Protein AF-0000000083561625 (afdb_homodimer)

Nearest PDB structures (foldseek):
  7zhf-assembly1_A  TM=9.050E-01  e=1.746E-12  Sulfolobus acidocaldarius
  5hci-assembly5_E  TM=9.002E-01  e=1.409E-11  Saccharomyces cerevisiae
  5hci-assembly4_F-5  TM=8.836E-01  e=1.073E-09  Saccharomyces cerevisiae
  5hci-assembly3_C-4  TM=8.722E-01  e=1.192E-09  Saccharomyces cerevisiae
  5hcn-assembly1_A  TM=7.596E-01  e=7.030E-09  Saccharomyces cerevisiae

Secondary structure (DSSP, 8-state):
--STTS-HHHHHHHHHHHHHHTT--EEEEE--TT----SS-EEEEGGGT--HHHHHHHH---HHHHHHHHHHHHHHTHHHHHHHHTTS-TT-EEEEE--S-THHHHT-SHHHHHHHHHHHTT----EEEEEEGGGGGSHHHHHHHHHHHHHHHHHH-S-EEEEEE-GGGS-HHHHHHHH-GGG-HHHHHHHHHS-GGGHHHHHHHHHHHHH-GGGPEEE--TT-HHHHHHHHHHHHHHTTTTTTS------/--STTS-HHHHHHHHHHHHHHTT--EEEEE--TT----SS-EEEEGGGT--HHHHHHHH---HHHHHHHHHHHHHHTHHHHHHHHTTS-TT-EEEEE--S-THHHHT-SHHHHHHHHHHHTT----EEEEEEGGGGGSHHHHHHHHHHHHHHHHHH-S-EEEEEE-GGGS-HHHHHHHH-GGG-HHHHHHHHHS-GGGHHHHHHHHHHHHH-GGGPEEE--TT-HHHHHHHHHHHHHHTTTTTTS------

Radius of gyration: 23.38 Å; Cα contacts (8 Å, |Δi|>4): 788; chains: 2; bounding box: 50×97×52 Å

Structure (mmCIF, N/CA/C/O backbone):
data_AF-0000000083561625-model_v1
#
loop_
_entity.id
_entity.type
_entity.pdbx_description
1 polymer 'GPN-loop GTPase 3'
#
loop_
_atom_site.group_PDB
_atom_site.id
_atom_site.type_symbol
_atom_site.label_atom_id
_atom_site.label_alt_id
_atom_site.label_comp_id
_atom_site.label_asym_id
_atom_site.label_entity_id
_atom_site.label_seq_id
_atom_site.pdbx_PDB_ins_code
_atom_site.Cartn_x
_atom_site.Cartn_y
_atom_site.Cartn_z
_atom_site.occupancy
_atom_site.B_iso_or_equiv
_atom_site.auth_seq_id
_atom_site.auth_comp_id
_atom_site.auth_asym_id
_atom_site.auth_atom_id
_atom_site.pdbx_PDB_model_num
ATOM 1 N N . MET A 1 1 ? 2.924 -10.414 -7.059 1 93.56 1 MET A N 1
ATOM 2 C CA . MET A 1 1 ? 2.488 -9.148 -6.484 1 93.56 1 MET A CA 1
ATOM 3 C C . MET A 1 1 ? 3.656 -8.414 -5.836 1 93.56 1 MET A C 1
ATOM 5 O O . MET A 1 1 ? 4.727 -8.992 -5.641 1 93.56 1 MET A O 1
ATOM 9 N N . GLY A 1 2 ? 3.469 -7.133 -5.523 1 89.44 2 GLY A N 1
ATOM 10 C CA . GLY A 1 2 ? 4.473 -6.27 -4.922 1 89.44 2 GLY A CA 1
ATOM 11 C C . GLY A 1 2 ? 4.457 -4.859 -5.484 1 89.44 2 GLY A C 1
ATOM 12 O O . GLY A 1 2 ? 3.809 -4.598 -6.5 1 89.44 2 GLY A O 1
ATOM 13 N N . PRO A 1 3 ? 5.195 -4.047 -4.801 1 85.88 3 PRO A N 1
ATOM 14 C CA . PRO A 1 3 ? 5.191 -2.646 -5.234 1 85.88 3 PRO A CA 1
ATOM 15 C C . PRO A 1 3 ? 5.727 -2.467 -6.652 1 85.88 3 PRO A C 1
ATOM 17 O O . PRO A 1 3 ? 6.355 -3.377 -7.199 1 85.88 3 PRO A O 1
ATOM 20 N N . ALA A 1 4 ? 5.387 -1.241 -7.18 1 79.81 4 ALA A N 1
ATOM 21 C CA . ALA A 1 4 ? 5.906 -0.907 -8.508 1 79.81 4 ALA A CA 1
ATOM 22 C C . ALA A 1 4 ? 7.43 -0.891 -8.508 1 79.81 4 ALA A C 1
ATOM 24 O O . ALA A 1 4 ? 8.055 -0.409 -7.562 1 79.81 4 ALA A O 1
ATOM 25 N N . GLY A 1 5 ? 8.016 -1.471 -9.508 1 81.69 5 GLY A N 1
ATOM 26 C CA . GLY A 1 5 ? 9.461 -1.386 -9.68 1 81.69 5 GLY A CA 1
ATOM 27 C C . GLY A 1 5 ? 10.203 -2.543 -9.039 1 81.69 5 GLY A C 1
ATOM 28 O O . GLY A 1 5 ? 11.43 -2.625 -9.133 1 81.69 5 GLY A O 1
ATOM 29 N N . THR A 1 6 ? 9.516 -3.473 -8.445 1 90.06 6 THR A N 1
ATOM 30 C CA . THR A 1 6 ? 10.195 -4.551 -7.734 1 90.06 6 THR A CA 1
ATOM 31 C C . THR A 1 6 ? 10.594 -5.668 -8.695 1 90.06 6 THR A C 1
ATOM 33 O O . THR A 1 6 ? 11.305 -6.594 -8.32 1 90.06 6 THR A O 1
ATOM 36 N N . GLY A 1 7 ? 10.062 -5.633 -9.945 1 91.31 7 GLY A N 1
ATOM 37 C CA . GLY A 1 7 ? 10.469 -6.613 -10.938 1 91.31 7 GLY A CA 1
ATOM 38 C C . GLY A 1 7 ? 9.422 -7.684 -11.188 1 91.31 7 GLY A C 1
ATOM 39 O O . GLY A 1 7 ? 9.75 -8.836 -11.477 1 91.31 7 GLY A O 1
ATOM 40 N N . LYS A 1 8 ? 8.203 -7.34 -11.055 1 94.06 8 LYS A N 1
ATOM 41 C CA . LYS A 1 8 ? 7.117 -8.289 -11.258 1 94.06 8 LYS A CA 1
ATOM 42 C C . LYS A 1 8 ? 7.148 -8.867 -12.672 1 94.06 8 LYS A C 1
ATOM 44 O O . LYS A 1 8 ? 7.082 -10.086 -12.859 1 94.06 8 LYS A O 1
ATOM 49 N N . SER A 1 9 ? 7.25 -7.961 -13.695 1 92.56 9 SER A N 1
ATOM 50 C CA . SER A 1 9 ? 7.293 -8.406 -15.086 1 92.56 9 SER A CA 1
ATOM 51 C C . SER A 1 9 ? 8.547 -9.234 -15.359 1 92.56 9 SER A C 1
ATOM 53 O O . SER A 1 9 ? 8.492 -10.234 -16.078 1 92.56 9 SER A O 1
ATOM 55 N N . THR A 1 10 ? 9.641 -8.805 -14.812 1 94.69 10 THR A N 1
ATOM 56 C CA . THR A 1 10 ? 10.898 -9.531 -14.953 1 94.69 10 THR A CA 1
ATOM 57 C C . THR A 1 10 ? 10.797 -10.914 -14.32 1 94.69 10 THR A C 1
ATOM 59 O O . THR A 1 10 ? 11.312 -11.898 -14.867 1 94.69 10 THR A O 1
ATOM 62 N N . TYR A 1 11 ? 10.172 -10.984 -13.18 1 97.38 11 TYR A N 1
ATOM 63 C CA . TYR A 1 11 ? 9.93 -12.266 -12.523 1 97.38 11 TYR A CA 1
ATOM 64 C C . TYR A 1 11 ? 9.141 -13.203 -13.43 1 97.38 11 TYR A C 1
ATOM 66 O O . TYR A 1 11 ? 9.523 -14.359 -13.625 1 97.38 11 TYR A O 1
ATOM 74 N N . CYS A 1 12 ? 8.016 -12.719 -13.992 1 97.44 12 CYS A N 1
ATOM 75 C CA . CYS A 1 12 ? 7.164 -13.531 -14.852 1 97.44 12 CYS A CA 1
ATOM 76 C C . CYS A 1 12 ? 7.941 -14.047 -16.062 1 97.44 12 CYS A C 1
ATOM 78 O O . CYS A 1 12 ? 7.852 -15.227 -16.406 1 97.44 12 CYS A O 1
ATOM 80 N N . LYS A 1 13 ? 8.734 -13.164 -16.672 1 97.25 13 LYS A N 1
ATOM 81 C CA . LYS A 1 13 ? 9.531 -13.531 -17.828 1 97.25 13 LYS A CA 1
ATOM 82 C C . LYS A 1 13 ? 10.531 -14.633 -17.484 1 97.25 13 LYS A C 1
ATOM 84 O O . LYS A 1 13 ? 10.555 -15.68 -18.141 1 97.25 13 LYS A O 1
ATOM 89 N N . ASN A 1 14 ? 11.328 -14.422 -16.469 1 97.44 14 ASN A N 1
ATOM 90 C CA . ASN A 1 14 ? 12.414 -15.336 -16.125 1 97.44 14 ASN A CA 1
ATOM 91 C C . ASN A 1 14 ? 11.883 -16.672 -15.617 1 97.44 14 ASN A C 1
ATOM 93 O O . ASN A 1 14 ? 12.43 -17.734 -15.938 1 97.44 14 ASN A O 1
ATOM 97 N N . MET A 1 15 ? 10.805 -16.609 -14.82 1 97.81 15 MET A N 1
ATOM 98 C CA . MET A 1 15 ? 10.203 -17.844 -14.32 1 97.81 15 MET A CA 1
ATOM 99 C C . MET A 1 15 ? 9.609 -18.656 -15.469 1 97.81 15 MET A C 1
ATOM 101 O O . MET A 1 15 ? 9.781 -19.875 -15.523 1 97.81 15 MET A O 1
ATOM 105 N N . HIS A 1 16 ? 8.945 -17.984 -16.391 1 97.56 16 HIS A N 1
ATOM 106 C CA . HIS A 1 16 ? 8.383 -18.641 -17.562 1 97.56 16 HIS A CA 1
ATOM 107 C C . HIS A 1 16 ? 9.477 -19.297 -18.406 1 97.56 16 HIS A C 1
ATOM 109 O O . HIS A 1 16 ? 9.344 -20.469 -18.797 1 97.56 16 HIS A O 1
ATOM 115 N N . GLU A 1 17 ? 10.539 -18.547 -18.688 1 97.38 17 GLU A N 1
ATOM 116 C CA . GLU A 1 17 ? 11.641 -19.047 -19.484 1 97.38 17 GLU A CA 1
ATOM 117 C C . GLU A 1 17 ? 12.344 -20.219 -18.781 1 97.38 17 GLU A C 1
ATOM 119 O O . GLU A 1 17 ? 12.711 -21.203 -19.422 1 97.38 17 GLU A O 1
ATOM 124 N N . PHE A 1 18 ? 12.562 -20.078 -17.516 1 97.44 18 PHE A N 1
ATOM 125 C CA . PHE A 1 18 ? 13.211 -21.141 -16.75 1 97.44 18 PHE A CA 1
ATOM 126 C C . PHE A 1 18 ? 12.383 -22.422 -16.797 1 97.44 18 PHE A C 1
ATOM 128 O O . PHE A 1 18 ? 12.922 -23.5 -17.031 1 97.44 18 PHE A O 1
ATOM 135 N N . CYS A 1 19 ? 11.102 -22.312 -16.562 1 96.25 19 CYS A N 1
ATOM 136 C CA . CYS A 1 19 ? 10.211 -23.453 -16.594 1 96.25 19 CYS A CA 1
ATOM 137 C C . CYS A 1 19 ? 10.211 -24.109 -17.984 1 96.25 19 CYS A C 1
ATOM 139 O O . CYS A 1 19 ? 10.305 -25.328 -18.109 1 96.25 19 CYS A O 1
ATOM 141 N N . ALA A 1 20 ? 10.141 -23.281 -19 1 95.25 20 ALA A N 1
ATOM 142 C CA . ALA A 1 20 ? 10.164 -23.797 -20.359 1 95.25 20 ALA A CA 1
ATOM 143 C C . ALA A 1 20 ? 11.445 -24.578 -20.641 1 95.25 20 ALA A C 1
ATOM 145 O O . ALA A 1 20 ? 11.406 -25.656 -21.234 1 95.25 20 ALA A O 1
ATOM 146 N N . ALA A 1 21 ? 12.531 -24.031 -20.219 1 95.75 21 ALA A N 1
ATOM 147 C CA . ALA A 1 21 ? 13.836 -24.656 -20.406 1 95.75 21 ALA A CA 1
ATOM 148 C C . ALA A 1 21 ? 13.93 -25.984 -19.641 1 95.75 21 ALA A C 1
ATOM 150 O O . ALA A 1 21 ? 14.664 -26.891 -20.047 1 95.75 21 ALA A O 1
ATOM 151 N N . SER A 1 22 ? 13.203 -26.109 -18.609 1 93.38 22 SER A N 1
ATOM 152 C CA . SER A 1 22 ? 13.219 -27.312 -17.781 1 93.38 22 SER A CA 1
ATOM 153 C C . SER A 1 22 ? 12.133 -28.297 -18.203 1 93.38 22 SER A C 1
ATOM 155 O O . SER A 1 22 ? 11.898 -29.297 -17.516 1 93.38 22 SER A O 1
ATOM 157 N N . GLY A 1 23 ? 11.305 -27.922 -19.203 1 92.44 23 GLY A N 1
ATOM 158 C CA . GLY A 1 23 ? 10.289 -28.812 -19.75 1 92.44 23 GLY A CA 1
ATOM 159 C C . GLY A 1 23 ? 8.938 -28.656 -19.094 1 92.44 23 GLY A C 1
ATOM 160 O O . GLY A 1 23 ? 8.047 -29.484 -19.266 1 92.44 23 GLY A O 1
ATOM 161 N N . ARG A 1 24 ? 8.859 -27.641 -18.281 1 92.06 24 ARG A N 1
ATOM 162 C CA . ARG A 1 24 ? 7.59 -27.359 -17.625 1 92.06 24 ARG A CA 1
ATOM 163 C C . ARG A 1 24 ? 6.812 -26.281 -18.359 1 92.06 24 ARG A C 1
ATOM 165 O O . ARG A 1 24 ? 7.305 -25.172 -18.547 1 92.06 24 ARG A O 1
ATOM 172 N N . LEU A 1 25 ? 5.664 -26.641 -18.781 1 91.81 25 LEU A N 1
ATOM 173 C CA . LEU A 1 25 ? 4.816 -25.672 -19.469 1 91.81 25 LEU A CA 1
ATOM 174 C C . LEU A 1 25 ? 4.141 -24.75 -18.469 1 91.81 25 LEU A C 1
ATOM 176 O O . LEU A 1 25 ? 3.533 -25.203 -17.5 1 91.81 25 LEU A O 1
ATOM 180 N N . THR A 1 26 ? 4.289 -23.469 -18.672 1 95.56 26 THR A N 1
ATOM 181 C CA . THR A 1 26 ? 3.684 -22.453 -17.828 1 95.56 26 THR A CA 1
ATOM 182 C C . THR A 1 26 ? 2.969 -21.391 -18.656 1 95.56 26 THR A C 1
ATOM 184 O O . THR A 1 26 ? 3.389 -21.094 -19.781 1 95.56 26 THR A O 1
ATOM 187 N N . TYR A 1 27 ? 1.89 -20.875 -18.156 1 97.12 27 TYR A N 1
ATOM 188 C CA . TYR A 1 27 ? 1.099 -19.844 -18.828 1 97.12 27 TYR A CA 1
ATOM 189 C C . TYR A 1 27 ? 1.043 -18.578 -18 1 97.12 27 TYR A C 1
ATOM 191 O O . TYR A 1 27 ? 0.656 -18.594 -16.828 1 97.12 27 TYR A O 1
ATOM 199 N N . VAL A 1 28 ? 1.431 -17.469 -18.578 1 97.56 28 VAL A N 1
ATOM 200 C CA . VAL A 1 28 ? 1.412 -16.203 -17.891 1 97.56 28 VAL A CA 1
ATOM 201 C C . VAL A 1 28 ? 0.122 -15.445 -18.219 1 97.56 28 VAL A C 1
ATOM 203 O O . VAL A 1 28 ? -0.243 -15.312 -19.391 1 97.56 28 VAL A O 1
ATOM 206 N N . VAL A 1 29 ? -0.562 -15.055 -17.219 1 97.38 29 VAL A N 1
ATOM 207 C CA . VAL A 1 29 ? -1.801 -14.289 -17.328 1 97.38 29 VAL A CA 1
ATOM 208 C C . VAL A 1 29 ? -1.573 -12.859 -16.844 1 97.38 29 VAL A C 1
ATOM 210 O O . VAL A 1 29 ? -1.073 -12.641 -15.742 1 97.38 29 VAL A O 1
ATOM 213 N N . ASN A 1 30 ? -1.918 -11.875 -17.656 1 97.19 30 ASN A N 1
ATOM 214 C CA . ASN A 1 30 ? -1.83 -10.484 -17.234 1 97.19 30 ASN A CA 1
ATOM 215 C C . ASN A 1 30 ? -3.121 -10.016 -16.562 1 97.19 30 ASN A C 1
ATOM 217 O O . ASN A 1 30 ? -4.172 -9.969 -17.203 1 97.19 30 ASN A O 1
ATOM 221 N N . LEU A 1 31 ? -3.025 -9.641 -15.305 1 96.56 31 LEU A N 1
ATOM 222 C CA . LEU A 1 31 ? -4.184 -9.125 -14.586 1 96.56 31 LEU A CA 1
ATOM 223 C C . LEU A 1 31 ? -4.031 -7.633 -14.312 1 96.56 31 LEU A C 1
ATOM 225 O O . LEU A 1 31 ? -4.82 -7.047 -13.57 1 96.56 31 LEU A O 1
ATOM 229 N N . ASP A 1 32 ? -3.01 -7.023 -14.836 1 93.56 32 ASP A N 1
ATOM 230 C CA . ASP A 1 32 ? -2.814 -5.582 -14.719 1 93.56 32 ASP A CA 1
ATOM 231 C C . ASP A 1 32 ? -3.447 -4.844 -15.898 1 93.56 32 ASP A C 1
ATOM 233 O O . ASP A 1 32 ? -2.881 -4.816 -17 1 93.56 32 ASP A O 1
ATOM 237 N N . PRO A 1 33 ? -4.547 -4.195 -15.664 1 94.31 33 PRO A N 1
ATOM 238 C CA . PRO A 1 33 ? -5.227 -3.529 -16.781 1 94.31 33 PRO A CA 1
ATOM 239 C C . PRO A 1 33 ? -4.453 -2.324 -17.312 1 94.31 33 PRO A C 1
ATOM 241 O O . PRO A 1 33 ? -4.824 -1.755 -18.344 1 94.31 33 PRO A O 1
ATOM 244 N N . ALA A 1 34 ? -3.361 -1.931 -16.594 1 87.44 34 ALA A N 1
ATOM 245 C CA . ALA A 1 34 ? -2.551 -0.795 -17.016 1 87.44 34 ALA A CA 1
ATOM 246 C C . ALA A 1 34 ? -1.349 -1.26 -17.844 1 87.44 34 ALA A C 1
ATOM 248 O O . ALA A 1 34 ? -0.669 -0.448 -18.469 1 87.44 34 ALA A O 1
ATOM 249 N N . ALA A 1 35 ? -1.048 -2.533 -17.828 1 85.94 35 ALA A N 1
ATOM 250 C CA . ALA A 1 35 ? 0.131 -3.053 -18.516 1 85.94 35 ALA A CA 1
ATOM 251 C C . ALA A 1 35 ? -0.139 -3.225 -20 1 85.94 35 ALA A C 1
ATOM 253 O O . ALA A 1 35 ? -1.05 -3.957 -20.391 1 85.94 35 ALA A O 1
ATOM 254 N N . GLU A 1 36 ? 0.753 -2.611 -20.844 1 82.75 36 GLU A N 1
ATOM 255 C CA . GLU A 1 36 ? 0.469 -2.637 -22.281 1 82.75 36 GLU A CA 1
ATOM 256 C C . GLU A 1 36 ? 1.521 -3.443 -23.031 1 82.75 36 GLU A C 1
ATOM 258 O O . GLU A 1 36 ? 1.304 -3.832 -24.188 1 82.75 36 GLU A O 1
ATOM 263 N N . SER A 1 37 ? 2.576 -3.619 -22.453 1 85.81 37 SER A N 1
ATOM 264 C CA . SER A 1 37 ? 3.65 -4.348 -23.125 1 85.81 37 SER A CA 1
ATOM 265 C C . SER A 1 37 ? 4.254 -5.41 -22.203 1 85.81 37 SER A C 1
ATOM 267 O O . SER A 1 37 ? 4.32 -5.223 -20.984 1 85.81 37 SER A O 1
ATOM 269 N N . PHE A 1 38 ? 4.609 -6.477 -22.922 1 90.56 38 PHE A N 1
ATOM 270 C CA . PHE A 1 38 ? 5.117 -7.621 -22.172 1 90.56 38 PHE A CA 1
ATOM 271 C C . PHE A 1 38 ? 6.371 -8.188 -22.828 1 90.56 38 PHE A C 1
ATOM 273 O O . PHE A 1 38 ? 6.488 -8.188 -24.047 1 90.56 38 PHE A O 1
ATOM 280 N N . ASP A 1 39 ? 7.281 -8.703 -22.078 1 92.44 39 ASP A N 1
ATOM 281 C CA . ASP A 1 39 ? 8.469 -9.406 -22.547 1 92.44 39 ASP A CA 1
ATOM 282 C C . ASP A 1 39 ? 8.32 -10.914 -22.375 1 92.44 39 ASP A C 1
ATOM 284 O O . ASP A 1 39 ? 9.32 -11.633 -22.266 1 92.44 39 ASP A O 1
ATOM 288 N N . TYR A 1 40 ? 7.117 -11.398 -22.188 1 94.75 40 TYR A N 1
ATOM 289 C CA . TYR A 1 40 ? 6.719 -12.797 -22.078 1 94.75 40 TYR A CA 1
ATOM 290 C C . TYR A 1 40 ? 5.418 -13.062 -22.812 1 94.75 40 TYR A C 1
ATOM 292 O O . TYR A 1 40 ? 4.633 -12.141 -23.062 1 94.75 40 TYR A O 1
ATOM 300 N N . PRO A 1 41 ? 5.277 -14.32 -23.344 1 95.5 41 PRO A N 1
ATOM 301 C CA . PRO A 1 41 ? 3.982 -14.625 -23.953 1 95.5 41 PRO A CA 1
ATOM 302 C C . PRO A 1 41 ? 2.826 -14.562 -22.953 1 95.5 41 PRO A C 1
ATOM 304 O O . PRO A 1 41 ? 2.918 -15.125 -21.859 1 95.5 41 PRO A O 1
ATOM 307 N N . VAL A 1 42 ? 1.781 -13.883 -23.297 1 96.69 42 VAL A N 1
ATOM 308 C CA . VAL A 1 42 ? 0.608 -13.734 -22.438 1 96.69 42 VAL A CA 1
ATOM 309 C C . VAL A 1 42 ? -0.492 -14.688 -22.891 1 96.69 42 VAL A C 1
ATOM 311 O O . VAL A 1 42 ? -0.947 -14.617 -24.047 1 96.69 42 VAL A O 1
ATOM 314 N N . ALA A 1 43 ? -0.859 -15.562 -22.016 1 95.44 43 ALA A N 1
ATOM 315 C CA . ALA A 1 43 ? -1.938 -16.5 -22.328 1 95.44 43 ALA A CA 1
ATOM 316 C C . ALA A 1 43 ? -3.287 -15.781 -22.375 1 95.44 43 ALA A C 1
ATOM 318 O O . ALA A 1 43 ? -4.078 -15.992 -23.281 1 95.44 43 ALA A O 1
ATOM 319 N N . PHE A 1 44 ? -3.521 -14.992 -21.266 1 95.5 44 PHE A N 1
ATOM 320 C CA . PHE A 1 44 ? -4.715 -14.172 -21.125 1 95.5 44 PHE A CA 1
ATOM 321 C C . PHE A 1 44 ? -4.348 -12.75 -20.703 1 95.5 44 PHE A C 1
ATOM 323 O O . PHE A 1 44 ? -3.43 -12.555 -19.906 1 95.5 44 PHE A O 1
ATOM 330 N N . ASP A 1 45 ? -5.117 -11.867 -21.25 1 97.19 45 ASP A N 1
ATOM 331 C CA . ASP A 1 45 ? -4.93 -10.453 -20.938 1 97.19 45 ASP A CA 1
ATOM 332 C C . ASP A 1 45 ? -6.238 -9.82 -20.469 1 97.19 45 ASP A C 1
ATOM 334 O O . ASP A 1 45 ? -7.207 -9.742 -21.234 1 97.19 45 ASP A O 1
ATOM 338 N N . ILE A 1 46 ? -6.203 -9.352 -19.266 1 97.56 46 ILE A N 1
ATOM 339 C CA . ILE A 1 46 ? -7.402 -8.734 -18.719 1 97.56 46 ILE A CA 1
ATOM 340 C C . ILE A 1 46 ? -7.852 -7.582 -19.609 1 97.56 46 ILE A C 1
ATOM 342 O O . ILE A 1 46 ? -9.031 -7.219 -19.625 1 97.56 46 ILE A O 1
ATOM 346 N N . ARG A 1 47 ? -7.02 -6.973 -20.359 1 96.06 47 ARG A N 1
ATOM 347 C CA . ARG A 1 47 ? -7.34 -5.836 -21.219 1 96.06 47 ARG A CA 1
ATOM 348 C C . ARG A 1 47 ? -8.312 -6.234 -22.312 1 96.06 47 ARG A C 1
ATOM 350 O O . ARG A 1 47 ? -8.945 -5.379 -22.938 1 96.06 47 ARG A O 1
ATOM 357 N N . ASP A 1 48 ? -8.375 -7.512 -22.562 1 96.75 48 ASP A N 1
ATOM 358 C CA . ASP A 1 48 ? -9.391 -8 -23.5 1 96.75 48 ASP A CA 1
ATOM 359 C C . ASP A 1 48 ? -10.789 -7.879 -22.891 1 96.75 48 ASP A C 1
ATOM 361 O O . ASP A 1 48 ? -11.789 -7.918 -23.625 1 96.75 48 ASP A O 1
ATOM 365 N N . LEU A 1 49 ? -10.867 -7.855 -21.625 1 96.88 49 LEU A N 1
ATOM 366 C CA . LEU A 1 49 ? -12.117 -7.676 -20.906 1 96.88 49 LEU A CA 1
ATOM 367 C C . LEU A 1 49 ? -12.352 -6.207 -20.562 1 96.88 49 LEU A C 1
ATOM 369 O O . LEU A 1 49 ? -13.438 -5.676 -20.797 1 96.88 49 LEU A O 1
ATOM 373 N N . ILE A 1 50 ? -11.305 -5.613 -20 1 96.31 50 ILE A N 1
ATOM 374 C CA . ILE A 1 50 ? -11.391 -4.23 -19.531 1 96.31 50 ILE A CA 1
ATOM 375 C C . ILE A 1 50 ? -9.984 -3.639 -19.438 1 96.31 50 ILE A C 1
ATOM 377 O O . ILE A 1 50 ? -9.039 -4.32 -19.031 1 96.31 50 ILE A O 1
ATOM 381 N N . SER A 1 51 ? -9.859 -2.424 -19.891 1 94.19 51 SER A N 1
ATOM 382 C CA . SER A 1 51 ? -8.562 -1.753 -19.797 1 94.19 51 SER A CA 1
ATOM 383 C C . SER A 1 51 ? -8.672 -0.452 -19 1 94.19 51 SER A C 1
ATOM 385 O O . SER A 1 51 ? -9.703 0.222 -19.047 1 94.19 51 SER A O 1
ATOM 387 N N . LEU A 1 52 ? -7.613 -0.168 -18.266 1 90.75 52 LEU A N 1
ATOM 388 C CA . LEU A 1 52 ? -7.59 1.048 -17.453 1 90.75 52 LEU A CA 1
ATOM 389 C C . LEU A 1 52 ? -7.758 2.283 -18.328 1 90.75 52 LEU A C 1
ATOM 391 O O . LEU A 1 52 ? -8.484 3.213 -17.969 1 90.75 52 LEU A O 1
ATOM 395 N N . GLU A 1 53 ? -7.105 2.305 -19.453 1 86.31 53 GLU A N 1
ATOM 396 C CA . GLU A 1 53 ? -7.18 3.428 -20.375 1 86.31 53 GLU A CA 1
ATOM 397 C C . GLU A 1 53 ? -8.625 3.721 -20.781 1 86.31 53 GLU A C 1
ATOM 399 O O . GLU A 1 53 ? -9.062 4.871 -20.734 1 86.31 53 GLU A O 1
ATOM 404 N N . ASP A 1 54 ? -9.328 2.717 -21.125 1 91.31 54 ASP A N 1
ATOM 405 C CA . ASP A 1 54 ? -10.719 2.871 -21.547 1 91.31 54 ASP A CA 1
ATOM 406 C C . ASP A 1 54 ? -11.578 3.402 -20.391 1 91.31 54 ASP A C 1
ATOM 408 O O . ASP A 1 54 ? -12.438 4.262 -20.609 1 91.31 54 ASP A O 1
ATOM 412 N N . VAL A 1 55 ? -11.32 2.852 -19.203 1 92.19 55 VAL A N 1
ATOM 413 C CA . VAL A 1 55 ? -12.109 3.238 -18.047 1 92.19 55 VAL A CA 1
ATOM 414 C C . VAL A 1 55 ? -11.875 4.711 -17.719 1 92.19 55 VAL A C 1
ATOM 416 O O . VAL A 1 55 ? -12.82 5.453 -17.438 1 92.19 55 VAL A O 1
ATOM 419 N N . MET A 1 56 ? -10.664 5.09 -17.75 1 85.88 56 MET A N 1
ATOM 420 C CA . MET A 1 56 ? -10.344 6.48 -17.453 1 85.88 56 MET A CA 1
ATOM 421 C C . MET A 1 56 ? -10.93 7.418 -18.5 1 85.88 56 MET A C 1
ATOM 423 O O . MET A 1 56 ? -11.461 8.477 -18.172 1 85.88 56 MET A O 1
ATOM 427 N N . GLU A 1 57 ? -10.891 7.09 -19.75 1 85.56 57 GLU A N 1
ATOM 428 C CA . GLU A 1 57 ? -11.367 7.918 -20.859 1 85.56 57 GLU A CA 1
ATOM 429 C C . GLU A 1 57 ? -12.891 7.988 -20.875 1 85.56 57 GLU A C 1
ATOM 431 O O . GLU A 1 57 ? -13.461 9.062 -21.078 1 85.56 57 GLU A O 1
ATOM 436 N N . GLU A 1 58 ? -13.508 6.883 -20.672 1 91.75 58 GLU A N 1
ATOM 437 C CA . GLU A 1 58 ? -14.953 6.793 -20.859 1 91.75 58 GLU A CA 1
ATOM 438 C C . GLU A 1 58 ? -15.703 7.191 -19.594 1 91.75 58 GLU A C 1
ATOM 440 O O . GLU A 1 58 ? -16.797 7.758 -19.656 1 91.75 58 GLU A O 1
ATOM 445 N N . LEU A 1 59 ? -15.109 6.875 -18.406 1 90.31 59 LEU A N 1
ATOM 446 C CA . LEU A 1 59 ? -15.859 7.074 -17.172 1 90.31 59 LEU A CA 1
ATOM 447 C C . LEU A 1 59 ? -15.273 8.227 -16.375 1 90.31 59 LEU A C 1
ATOM 449 O O . LEU A 1 59 ? -15.883 8.68 -15.391 1 90.31 59 LEU A O 1
ATOM 453 N N . GLY A 1 60 ? -14.117 8.648 -16.719 1 81.88 60 GLY A N 1
ATOM 454 C CA . GLY A 1 60 ? -13.547 9.828 -16.094 1 81.88 60 GLY A CA 1
ATOM 455 C C . GLY A 1 60 ? -12.922 9.531 -14.742 1 81.88 60 GLY A C 1
ATOM 456 O O . GLY A 1 60 ? -12.773 10.438 -13.914 1 81.88 60 GLY A O 1
ATOM 457 N N . TYR A 1 61 ? -12.586 8.328 -14.469 1 82.25 61 TYR A N 1
ATOM 458 C CA . TYR A 1 61 ? -11.914 7.957 -13.227 1 82.25 61 TYR A CA 1
ATOM 459 C C . TYR A 1 61 ? -10.453 8.391 -13.242 1 82.25 61 TYR A C 1
ATOM 461 O O . TYR A 1 61 ? -9.828 8.43 -14.297 1 82.25 61 TYR A O 1
ATOM 469 N N . GLY A 1 62 ? -9.977 8.727 -12.016 1 77.38 62 GLY A N 1
ATOM 470 C CA . GLY A 1 62 ? -8.531 8.773 -11.875 1 77.38 62 GLY A CA 1
ATOM 471 C C . GLY A 1 62 ? -7.875 7.406 -11.93 1 77.38 62 GLY A C 1
ATOM 472 O O . GLY A 1 62 ? -8.562 6.387 -11.984 1 77.38 62 GLY A O 1
ATOM 473 N N . PRO A 1 63 ? -6.59 7.402 -11.914 1 80.56 63 PRO A N 1
ATOM 474 C CA . PRO A 1 63 ? -5.859 6.137 -12.031 1 80.56 63 PRO A CA 1
ATOM 475 C C . PRO A 1 63 ? -6.219 5.141 -10.938 1 80.56 63 PRO A C 1
ATOM 477 O O . PRO A 1 63 ? -6.441 3.959 -11.219 1 80.56 63 PRO A O 1
ATOM 480 N N . ASN A 1 64 ? -6.262 5.531 -9.703 1 81.06 64 ASN A N 1
ATOM 481 C CA . ASN A 1 64 ? -6.566 4.625 -8.602 1 81.06 64 ASN A CA 1
ATOM 482 C C . ASN A 1 64 ? -8.008 4.117 -8.672 1 81.06 64 ASN A C 1
ATOM 484 O O . ASN A 1 64 ? -8.242 2.91 -8.594 1 81.06 64 ASN A O 1
ATOM 488 N N . GLY A 1 65 ? -8.82 5.109 -8.852 1 83.38 65 GLY A N 1
ATOM 489 C CA . GLY A 1 65 ? -10.211 4.719 -9 1 83.38 65 GLY A CA 1
ATOM 490 C C . GLY A 1 65 ? -10.461 3.844 -10.211 1 83.38 65 GLY A C 1
ATOM 491 O O . GLY A 1 65 ? -11.258 2.91 -10.156 1 83.38 65 GLY A O 1
ATOM 492 N N . GLY A 1 66 ? -9.781 4.172 -11.297 1 87.56 66 GLY A N 1
ATOM 493 C CA . GLY A 1 66 ? -9.906 3.377 -12.508 1 87.56 66 GLY A CA 1
ATOM 494 C C . GLY A 1 66 ? -9.43 1.948 -12.336 1 87.56 66 GLY A C 1
ATOM 495 O O . GLY A 1 66 ? -10.062 1.013 -12.828 1 87.56 66 GLY A O 1
ATOM 496 N N . LEU A 1 67 ? -8.273 1.772 -11.711 1 89.88 67 LEU A N 1
ATOM 497 C CA . LEU A 1 67 ? -7.738 0.437 -11.469 1 89.88 67 LEU A CA 1
ATOM 498 C C . LEU A 1 67 ? -8.688 -0.385 -10.609 1 89.88 67 LEU A C 1
ATOM 500 O O . LEU A 1 67 ? -8.93 -1.56 -10.891 1 89.88 67 LEU A O 1
ATOM 504 N N . VAL A 1 68 ? -9.219 0.229 -9.562 1 89.19 68 VAL A N 1
ATOM 505 C CA . VAL A 1 68 ? -10.164 -0.446 -8.688 1 89.19 68 VAL A CA 1
ATOM 506 C C . VAL A 1 68 ? -11.406 -0.854 -9.477 1 89.19 68 VAL A C 1
ATOM 508 O O . VAL A 1 68 ? -11.914 -1.967 -9.32 1 89.19 68 VAL A O 1
ATOM 511 N N . TYR A 1 69 ? -11.844 0.032 -10.328 1 92.94 69 TYR A N 1
ATOM 512 C CA . TYR A 1 69 ? -12.992 -0.258 -11.18 1 92.94 69 TYR A CA 1
ATOM 513 C C . TYR A 1 69 ? -12.727 -1.463 -12.07 1 92.94 69 TYR A C 1
ATOM 515 O O . TYR A 1 69 ? -13.578 -2.35 -12.195 1 92.94 69 TYR A O 1
ATOM 523 N N . CYS A 1 70 ? -11.594 -1.476 -12.703 1 96.19 70 CYS A N 1
ATOM 524 C CA . CYS A 1 70 ? -11.234 -2.588 -13.57 1 96.19 70 CYS A CA 1
ATOM 525 C C . CYS A 1 70 ? -11.258 -3.906 -12.805 1 96.19 70 CYS A C 1
ATOM 527 O O . CYS A 1 70 ? -11.789 -4.902 -13.297 1 96.19 70 CYS A O 1
ATOM 529 N N . MET A 1 71 ? -10.688 -3.938 -11.617 1 95.38 71 MET A N 1
ATOM 530 C CA . MET A 1 71 ? -10.594 -5.164 -10.828 1 95.38 71 MET A CA 1
ATOM 531 C C . MET A 1 71 ? -11.977 -5.602 -10.352 1 95.38 71 MET A C 1
ATOM 533 O O . MET A 1 71 ? -12.281 -6.797 -10.32 1 95.38 71 MET A O 1
ATOM 537 N N . GLU A 1 72 ? -12.758 -4.641 -9.953 1 95.56 72 GLU A N 1
ATOM 538 C CA . GLU A 1 72 ? -14.133 -4.965 -9.586 1 95.56 72 GLU A CA 1
ATOM 539 C C . GLU A 1 72 ? -14.906 -5.52 -10.773 1 95.56 72 GLU A C 1
ATOM 541 O O . GLU A 1 72 ? -15.719 -6.434 -10.617 1 95.56 72 GLU A O 1
ATOM 546 N N . TYR A 1 73 ? -14.664 -4.887 -11.898 1 97.25 73 TYR A N 1
ATOM 547 C CA . TYR A 1 73 ? -15.305 -5.363 -13.117 1 97.25 73 TYR A CA 1
ATOM 548 C C . TYR A 1 73 ? -14.914 -6.809 -13.406 1 97.25 73 TYR A C 1
ATOM 550 O O . TYR A 1 73 ? -15.758 -7.621 -13.797 1 97.25 73 TYR A O 1
ATOM 558 N N . LEU A 1 74 ? -13.68 -7.148 -13.273 1 97.38 74 LEU A N 1
ATOM 559 C CA . LEU A 1 74 ? -13.227 -8.523 -13.43 1 97.38 74 LEU A CA 1
ATOM 560 C C . LEU A 1 74 ? -13.977 -9.453 -12.477 1 97.38 74 LEU A C 1
ATOM 562 O O . LEU A 1 74 ? -14.422 -10.531 -12.875 1 97.38 74 LEU A O 1
ATOM 566 N N . ILE A 1 75 ? -14.141 -9.047 -11.211 1 97.19 75 ILE A N 1
ATOM 567 C CA . ILE A 1 75 ? -14.812 -9.867 -10.203 1 97.19 75 ILE A CA 1
ATOM 568 C C . ILE A 1 75 ? -16.266 -10.094 -10.609 1 97.19 75 ILE A C 1
ATOM 570 O O . ILE A 1 75 ? -16.812 -11.18 -10.398 1 97.19 75 ILE A O 1
ATOM 574 N N . GLN A 1 76 ? -16.828 -9.094 -11.188 1 97.38 76 GLN A N 1
ATOM 575 C CA . GLN A 1 76 ? -18.219 -9.219 -11.633 1 97.38 76 GLN A CA 1
ATOM 576 C C . GLN A 1 76 ? -18.312 -10.094 -12.875 1 97.38 76 GLN A C 1
ATOM 578 O O . GLN A 1 76 ? -19.406 -10.531 -13.25 1 97.38 76 GLN A O 1
ATOM 583 N N . ASN A 1 77 ? -17.234 -10.312 -13.547 1 97.88 77 ASN A N 1
ATOM 584 C CA . ASN A 1 77 ? -17.188 -11.094 -14.781 1 97.88 77 ASN A CA 1
ATOM 585 C C . ASN A 1 77 ? -16.203 -12.25 -14.672 1 97.88 77 ASN A C 1
ATOM 587 O O . ASN A 1 77 ? -15.438 -12.508 -15.609 1 97.88 77 ASN A O 1
ATOM 591 N N . LEU A 1 78 ? -16.188 -12.859 -13.555 1 97.44 78 LEU A N 1
ATOM 592 C CA . LEU A 1 78 ? -15.242 -13.953 -13.312 1 97.44 78 LEU A CA 1
ATOM 593 C C . LEU A 1 78 ? -15.492 -15.109 -14.273 1 97.44 78 LEU A C 1
ATOM 595 O O . LEU A 1 78 ? -14.602 -15.922 -14.523 1 97.44 78 LEU A O 1
ATOM 599 N N . ASP A 1 79 ? -16.688 -15.164 -14.773 1 97.12 79 ASP A N 1
ATOM 600 C CA . ASP A 1 79 ? -17 -16.188 -15.766 1 97.12 79 ASP A CA 1
ATOM 601 C C . ASP A 1 79 ? -16.094 -16.078 -16.984 1 97.12 79 ASP A C 1
ATOM 603 O O . ASP A 1 79 ? -15.727 -17.094 -17.594 1 97.12 79 ASP A O 1
ATOM 607 N N . TRP A 1 80 ? -15.781 -14.875 -17.375 1 97.62 80 TRP A N 1
ATOM 608 C CA . TRP A 1 80 ? -14.844 -14.641 -18.469 1 97.62 80 TRP A CA 1
ATOM 609 C C . TRP A 1 80 ? -13.516 -15.344 -18.219 1 97.62 80 TRP A C 1
ATOM 611 O O . TRP A 1 80 ? -13 -16.031 -19.094 1 97.62 80 TRP A O 1
ATOM 621 N N . LEU A 1 81 ? -13 -15.195 -17.047 1 96.56 81 LEU A N 1
ATOM 622 C CA . LEU A 1 81 ? -11.727 -15.805 -16.656 1 96.56 81 LEU A CA 1
ATOM 623 C C . LEU A 1 81 ? -11.859 -17.312 -16.531 1 96.56 81 LEU A C 1
ATOM 625 O O . LEU A 1 81 ? -10.984 -18.062 -16.969 1 96.56 81 LEU A O 1
ATOM 629 N N . GLN A 1 82 ? -12.898 -17.719 -15.914 1 96.25 82 GLN A N 1
ATOM 630 C CA . GLN A 1 82 ? -13.141 -19.141 -15.719 1 96.25 82 GLN A CA 1
ATOM 631 C C . GLN A 1 82 ? -13.203 -19.875 -17.047 1 96.25 82 GLN A C 1
ATOM 633 O O . GLN A 1 82 ? -12.625 -20.969 -17.203 1 96.25 82 GLN A O 1
ATOM 638 N N . ASP A 1 83 ? -13.922 -19.297 -18 1 96.06 83 ASP A N 1
ATOM 639 C CA . ASP A 1 83 ? -14.07 -19.906 -19.328 1 96.06 83 ASP A CA 1
ATOM 640 C C . ASP A 1 83 ? -12.711 -20.078 -20 1 96.06 83 ASP A C 1
ATOM 642 O O . ASP A 1 83 ? -12.477 -21.078 -20.672 1 96.06 83 ASP A O 1
ATOM 646 N N . LEU A 1 84 ? -11.859 -19.141 -19.797 1 95 84 LEU A N 1
ATOM 647 C CA . LEU A 1 84 ? -10.523 -19.188 -20.391 1 95 84 LEU A CA 1
ATOM 648 C C . LEU A 1 84 ? -9.68 -20.266 -19.719 1 95 84 LEU A C 1
ATOM 650 O O . LEU A 1 84 ? -8.977 -21.031 -20.391 1 95 84 LEU A O 1
ATOM 654 N N . LEU A 1 85 ? -9.797 -20.391 -18.391 1 94.19 85 LEU A N 1
ATOM 655 C CA . LEU A 1 85 ? -8.984 -21.312 -17.609 1 94.19 85 LEU A CA 1
ATOM 656 C C . LEU A 1 85 ? -9.438 -22.75 -17.844 1 94.19 85 LEU A C 1
ATOM 658 O O . LEU A 1 85 ? -8.633 -23.688 -17.75 1 94.19 85 LEU A O 1
ATOM 662 N N . LEU A 1 86 ? -10.672 -22.969 -18.109 1 89.44 86 LEU A N 1
ATOM 663 C CA . LEU A 1 86 ? -11.25 -24.297 -18.312 1 89.44 86 LEU A CA 1
ATOM 664 C C . LEU A 1 86 ? -10.711 -24.938 -19.578 1 89.44 86 LEU A C 1
ATOM 666 O O . LEU A 1 86 ? -10.82 -26.156 -19.766 1 89.44 86 LEU A O 1
ATOM 670 N N . GLU A 1 87 ? -10.18 -24.109 -20.453 1 91.06 87 GLU A N 1
ATOM 671 C CA . GLU A 1 87 ? -9.633 -24.625 -21.703 1 91.06 87 GLU A CA 1
ATOM 672 C C . GLU A 1 87 ? -8.305 -25.359 -21.469 1 91.06 87 GLU A C 1
ATOM 674 O O . GLU A 1 87 ? -7.824 -26.078 -22.359 1 91.06 87 GLU A O 1
ATOM 679 N N . TYR A 1 88 ? -7.832 -25.266 -20.281 1 90.38 88 TYR A N 1
ATOM 680 C CA . TYR A 1 88 ? -6.527 -25.844 -19.984 1 90.38 88 TYR A CA 1
ATOM 681 C C . TYR A 1 88 ? -6.664 -27.062 -19.078 1 90.38 88 TYR A C 1
ATOM 683 O O . TYR A 1 88 ? -7.746 -27.328 -18.547 1 90.38 88 TYR A O 1
ATOM 691 N N . SER A 1 89 ? -5.566 -27.797 -18.953 1 84.5 89 SER A N 1
ATOM 692 C CA . SER A 1 89 ? -5.582 -29.016 -18.172 1 84.5 89 SER A CA 1
ATOM 693 C C . SER A 1 89 ? -5.406 -28.734 -16.672 1 84.5 89 SER A C 1
ATOM 695 O O . SER A 1 89 ? -4.957 -27.656 -16.297 1 84.5 89 SER A O 1
ATOM 697 N N . ASP A 1 90 ? -5.641 -29.719 -15.859 1 81.88 90 ASP A N 1
ATOM 698 C CA . ASP A 1 90 ? -5.586 -29.609 -14.406 1 81.88 90 ASP A CA 1
ATOM 699 C C . ASP A 1 90 ? -4.141 -29.484 -13.922 1 81.88 90 ASP A C 1
ATOM 701 O O . ASP A 1 90 ? -3.895 -28.984 -12.82 1 81.88 90 ASP A O 1
ATOM 705 N N . ASP A 1 91 ? -3.236 -29.828 -14.75 1 83.44 91 ASP A N 1
ATOM 706 C CA . ASP A 1 91 ? -1.848 -29.828 -14.305 1 83.44 91 ASP A CA 1
ATOM 707 C C . ASP A 1 91 ? -1.108 -28.594 -14.797 1 83.44 91 ASP A C 1
ATOM 709 O O . ASP A 1 91 ? 0.065 -28.391 -14.477 1 83.44 91 ASP A O 1
ATOM 713 N N . ASP A 1 92 ? -1.874 -27.812 -15.5 1 90.12 92 ASP A N 1
ATOM 714 C CA . ASP A 1 92 ? -1.228 -26.625 -16.062 1 90.12 92 ASP A CA 1
ATOM 715 C C . ASP A 1 92 ? -0.887 -25.625 -14.969 1 90.12 92 ASP A C 1
ATOM 717 O O . ASP A 1 92 ? -1.577 -25.547 -13.945 1 90.12 92 ASP A O 1
ATOM 721 N N . TYR A 1 93 ? 0.194 -24.938 -15.188 1 94.81 93 TYR A N 1
ATOM 722 C CA . TYR A 1 93 ? 0.75 -23.984 -14.234 1 94.81 93 TYR A CA 1
ATOM 723 C C . TYR A 1 93 ? 0.6 -22.547 -14.742 1 94.81 93 TYR A C 1
ATOM 725 O O . TYR A 1 93 ? 1.059 -22.219 -15.836 1 94.81 93 TYR A O 1
ATOM 733 N N . PHE A 1 94 ? -0.073 -21.75 -13.945 1 96.88 94 PHE A N 1
ATOM 734 C CA . PHE A 1 94 ? -0.338 -20.375 -14.344 1 96.88 94 PHE A CA 1
ATOM 735 C C . PHE A 1 94 ? 0.432 -19.406 -13.469 1 96.88 94 PHE A C 1
ATOM 737 O O . PHE A 1 94 ? 0.584 -19.625 -12.266 1 96.88 94 PHE A O 1
ATOM 744 N N . ILE A 1 95 ? 0.951 -18.375 -14.039 1 97.62 95 ILE A N 1
ATOM 745 C CA . ILE A 1 95 ? 1.521 -17.234 -13.359 1 97.62 95 ILE A CA 1
ATOM 746 C C . ILE A 1 95 ? 0.652 -16 -13.609 1 97.62 95 ILE A C 1
ATOM 748 O O . ILE A 1 95 ? 0.528 -15.539 -14.75 1 97.62 95 ILE A O 1
ATOM 752 N N . PHE A 1 96 ? 0.039 -15.516 -12.609 1 97.56 96 PHE A N 1
ATOM 753 C CA . PHE A 1 96 ? -0.784 -14.32 -12.727 1 97.56 96 PHE A CA 1
ATOM 754 C C . PHE A 1 96 ? 0.027 -13.07 -12.406 1 97.56 96 PHE A C 1
ATOM 756 O O . PHE A 1 96 ? 0.446 -12.875 -11.258 1 97.56 96 PHE A O 1
ATOM 763 N N . ASP A 1 97 ? 0.311 -12.266 -13.406 1 96.69 97 ASP A N 1
ATOM 764 C CA . ASP A 1 97 ? 0.943 -10.961 -13.219 1 96.69 97 ASP A CA 1
ATOM 765 C C . ASP A 1 97 ? -0.062 -9.938 -12.703 1 96.69 97 ASP A C 1
ATOM 767 O O . ASP A 1 97 ? -1.024 -9.602 -13.391 1 96.69 97 ASP A O 1
ATOM 771 N N . CYS A 1 98 ? 0.136 -9.461 -11.539 1 95.19 98 CYS A N 1
ATOM 772 C CA . CYS A 1 98 ? -0.849 -8.648 -10.828 1 95.19 98 CYS A CA 1
ATOM 773 C C . CYS A 1 98 ? -0.433 -7.184 -10.805 1 95.19 98 CYS A C 1
ATOM 775 O O . CYS A 1 98 ? 0.752 -6.867 -10.922 1 95.19 98 CYS A O 1
ATOM 777 N N . PRO A 1 99 ? -1.415 -6.301 -10.641 1 92.31 99 PRO A N 1
ATOM 778 C CA . PRO A 1 99 ? -1.087 -4.875 -10.562 1 92.31 99 PRO A CA 1
ATOM 779 C C . PRO A 1 99 ? -0.201 -4.539 -9.367 1 92.31 99 PRO A C 1
ATOM 781 O O . PRO A 1 99 ? -0.215 -5.258 -8.359 1 92.31 99 PRO A O 1
ATOM 784 N N . GLY A 1 100 ? 0.501 -3.387 -9.492 1 88.19 100 GLY A N 1
ATOM 785 C CA . GLY A 1 100 ? 1.475 -3.021 -8.477 1 88.19 100 GLY A CA 1
ATOM 786 C C . GLY A 1 100 ? 0.874 -2.227 -7.336 1 88.19 100 GLY A C 1
ATOM 787 O O . GLY A 1 100 ? 1.538 -1.982 -6.324 1 88.19 100 GLY A O 1
ATOM 788 N N . GLN A 1 101 ? -0.381 -1.879 -7.418 1 87.38 101 GLN A N 1
ATOM 789 C CA . GLN A 1 101 ? -1.017 -1.112 -6.352 1 87.38 101 GLN A CA 1
ATOM 790 C C . GLN A 1 101 ? -1.299 -1.989 -5.133 1 87.38 101 GLN A C 1
ATOM 792 O O . GLN A 1 101 ? -2.178 -2.852 -5.176 1 87.38 101 GLN A O 1
ATOM 797 N N . ILE A 1 102 ? -0.64 -1.687 -4.082 1 87.19 102 ILE A N 1
ATOM 798 C CA . ILE A 1 102 ? -0.604 -2.555 -2.908 1 87.19 102 ILE A CA 1
ATOM 799 C C . ILE A 1 102 ? -1.982 -2.588 -2.25 1 87.19 102 ILE A C 1
ATOM 801 O O . ILE A 1 102 ? -2.357 -3.588 -1.634 1 87.19 102 ILE A O 1
ATOM 805 N N . GLU A 1 103 ? -2.824 -1.518 -2.379 1 85.62 103 GLU A N 1
ATOM 806 C CA . GLU A 1 103 ? -4.141 -1.43 -1.752 1 85.62 103 GLU A CA 1
ATOM 807 C C . GLU A 1 103 ? -5.055 -2.555 -2.227 1 85.62 103 GLU A C 1
ATOM 809 O O . GLU A 1 103 ? -5.98 -2.953 -1.516 1 85.62 103 GLU A O 1
ATOM 814 N N . LEU A 1 104 ? -4.77 -3.064 -3.4 1 90.69 104 LEU A N 1
ATOM 815 C CA . LEU A 1 104 ? -5.559 -4.16 -3.945 1 90.69 104 LEU A CA 1
ATOM 816 C C . LEU A 1 104 ? -5.41 -5.414 -3.092 1 90.69 104 LEU A C 1
ATOM 818 O O . LEU A 1 104 ? -6.285 -6.285 -3.098 1 90.69 104 LEU A O 1
ATOM 822 N N . TYR A 1 105 ? -4.344 -5.484 -2.365 1 92.5 105 TYR A N 1
ATOM 823 C CA . TYR A 1 105 ? -4.008 -6.691 -1.624 1 92.5 105 TYR A CA 1
ATOM 824 C C . TYR A 1 105 ? -4.18 -6.477 -0.124 1 92.5 105 TYR A C 1
ATOM 826 O O . TYR A 1 105 ? -4.094 -7.426 0.658 1 92.5 105 TYR A O 1
ATOM 834 N N . SER A 1 106 ? -4.438 -5.266 0.221 1 85.81 106 SER A N 1
ATOM 835 C CA . SER A 1 106 ? -4.492 -4.961 1.647 1 85.81 106 SER A CA 1
ATOM 836 C C . SER A 1 106 ? -5.879 -4.465 2.051 1 85.81 106 SER A C 1
ATOM 838 O O . SER A 1 106 ? -6.43 -4.902 3.064 1 85.81 106 SER A O 1
ATOM 840 N N . HIS A 1 107 ? -6.484 -3.582 1.227 1 82.06 107 HIS A N 1
ATOM 841 C CA . HIS A 1 107 ? -7.66 -2.854 1.692 1 82.06 107 HIS A CA 1
ATOM 842 C C . HIS A 1 107 ? -8.898 -3.246 0.898 1 82.06 107 HIS A C 1
ATOM 844 O O . HIS A 1 107 ? -10.023 -3.072 1.372 1 82.06 107 HIS A O 1
ATOM 850 N N . LEU A 1 108 ? -8.695 -3.639 -0.204 1 86.25 108 LEU A N 1
ATOM 851 C CA . LEU A 1 108 ? -9.812 -3.945 -1.084 1 86.25 108 LEU A CA 1
ATOM 852 C C . LEU A 1 108 ? -10 -5.453 -1.218 1 86.25 108 LEU A C 1
ATOM 854 O O . LEU A 1 108 ? -9.023 -6.203 -1.258 1 86.25 108 LEU A O 1
ATOM 858 N N . PRO A 1 109 ? -11.203 -5.883 -1.271 1 89.25 109 PRO A N 1
ATOM 859 C CA . PRO A 1 109 ? -11.453 -7.324 -1.274 1 89.25 109 PRO A CA 1
ATOM 860 C C . PRO A 1 109 ? -11.312 -7.945 -2.662 1 89.25 109 PRO A C 1
ATOM 862 O O . PRO A 1 109 ? -11.484 -9.156 -2.82 1 89.25 109 PRO A O 1
ATOM 865 N N . VAL A 1 110 ? -10.953 -7.219 -3.617 1 93.06 110 VAL A N 1
ATOM 866 C CA . VAL A 1 110 ? -11.023 -7.66 -5.004 1 93.06 110 VAL A CA 1
ATOM 867 C C . VAL A 1 110 ? -10.086 -8.852 -5.215 1 93.06 110 VAL A C 1
ATOM 869 O O . VAL A 1 110 ? -10.484 -9.859 -5.801 1 93.06 110 VAL A O 1
ATOM 872 N N . MET A 1 111 ? -8.891 -8.812 -4.734 1 95.38 111 MET A N 1
ATOM 873 C CA . MET A 1 111 ? -7.93 -9.891 -4.949 1 95.38 111 MET A CA 1
ATOM 874 C C . MET A 1 111 ? -8.281 -11.109 -4.094 1 95.38 111 MET A C 1
ATOM 876 O O . MET A 1 111 ? -8.055 -12.25 -4.504 1 95.38 111 MET A O 1
ATOM 880 N N . LYS A 1 112 ? -8.812 -10.836 -2.932 1 92.88 112 LYS A N 1
ATOM 881 C CA . LYS A 1 112 ? -9.281 -11.938 -2.098 1 92.88 112 LYS A CA 1
ATOM 882 C C . LYS A 1 112 ? -10.383 -12.727 -2.799 1 92.88 112 LYS A C 1
ATOM 884 O O . LYS A 1 112 ? -10.383 -13.953 -2.779 1 92.88 112 LYS A O 1
ATOM 889 N N . HIS A 1 113 ? -11.312 -12.016 -3.404 1 95.56 113 HIS A N 1
ATOM 890 C CA . HIS A 1 113 ? -12.398 -12.656 -4.152 1 95.56 113 HIS A CA 1
ATOM 891 C C . HIS A 1 113 ? -11.852 -13.461 -5.324 1 95.56 113 HIS A C 1
ATOM 893 O O . HIS A 1 113 ? -12.328 -14.562 -5.598 1 95.56 113 HIS A O 1
ATOM 899 N N . LEU A 1 114 ? -10.906 -12.898 -5.984 1 97.12 114 LEU A N 1
ATOM 900 C CA . LEU A 1 114 ? -10.297 -13.602 -7.102 1 97.12 114 LEU A CA 1
ATOM 901 C C . LEU A 1 114 ? -9.648 -14.906 -6.637 1 97.12 114 LEU A C 1
ATOM 903 O O . LEU A 1 114 ? -9.836 -15.953 -7.258 1 97.12 114 LEU A O 1
ATOM 907 N N . CYS A 1 115 ? -8.891 -14.844 -5.559 1 96.25 115 CYS A N 1
ATOM 908 C CA . CYS A 1 115 ? -8.219 -16.016 -5.023 1 96.25 115 CYS A CA 1
ATOM 909 C C . CYS A 1 115 ? -9.227 -17.078 -4.582 1 96.25 115 CYS A C 1
ATOM 911 O O . CYS A 1 115 ? -9.031 -18.266 -4.812 1 96.25 115 CYS A O 1
ATOM 913 N N . THR A 1 116 ? -10.297 -16.609 -3.945 1 95.38 116 THR A N 1
ATOM 914 C CA . THR A 1 116 ? -11.352 -17.516 -3.52 1 95.38 116 THR A CA 1
ATOM 915 C C . THR A 1 116 ? -11.969 -18.234 -4.723 1 95.38 116 THR A C 1
ATOM 917 O O . THR A 1 116 ? -12.188 -19.438 -4.688 1 95.38 116 THR A O 1
ATOM 920 N N . ALA A 1 117 ? -12.234 -17.516 -5.754 1 96.69 117 ALA A N 1
ATOM 921 C CA . ALA A 1 117 ? -12.797 -18.094 -6.973 1 96.69 117 ALA A CA 1
ATOM 922 C C . ALA A 1 117 ? -11.859 -19.141 -7.57 1 96.69 117 ALA A C 1
ATOM 924 O O . ALA A 1 117 ? -12.289 -20.234 -7.938 1 96.69 117 ALA A O 1
ATOM 925 N N . LEU A 1 118 ? -10.602 -18.812 -7.672 1 96.38 118 LEU A N 1
ATOM 926 C CA . LEU A 1 118 ? -9.617 -19.734 -8.211 1 96.38 118 LEU A CA 1
ATOM 927 C C . LEU A 1 118 ? -9.555 -21.016 -7.387 1 96.38 118 LEU A C 1
ATOM 929 O O . LEU A 1 118 ? -9.469 -22.109 -7.938 1 96.38 118 LEU A O 1
ATOM 933 N N . GLN A 1 119 ? -9.625 -20.844 -6.07 1 94.94 119 GLN A N 1
ATOM 934 C CA . GLN A 1 119 ? -9.617 -22.016 -5.191 1 94.94 119 GLN A CA 1
ATOM 935 C C . GLN A 1 119 ? -10.867 -22.875 -5.406 1 94.94 119 GLN A C 1
ATOM 937 O O . GLN A 1 119 ? -10.789 -24.094 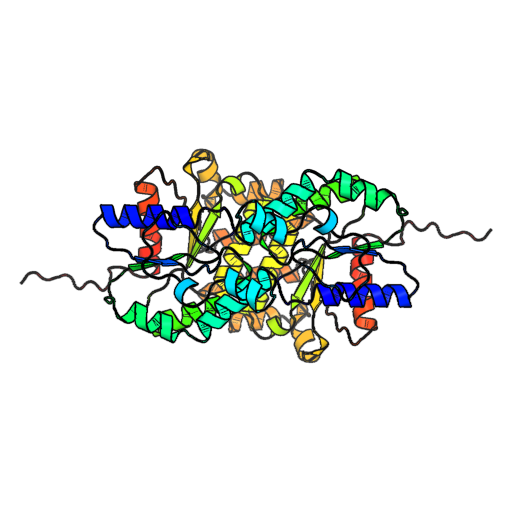-5.406 1 94.94 119 GLN A O 1
ATOM 942 N N . GLU A 1 120 ? -11.945 -22.188 -5.555 1 94.81 120 GLU A N 1
ATOM 943 C CA . GLU A 1 120 ? -13.188 -22.906 -5.836 1 94.81 120 GLU A CA 1
ATOM 944 C C . GLU A 1 120 ? -13.102 -23.656 -7.156 1 94.81 120 GLU A C 1
ATOM 946 O O . GLU A 1 120 ? -13.773 -24.688 -7.332 1 94.81 120 GLU A O 1
ATOM 951 N N . TRP A 1 121 ? -12.328 -23.172 -8.086 1 94.31 121 TRP A N 1
ATOM 952 C CA . TRP A 1 121 ? -12.117 -23.828 -9.367 1 94.31 121 TRP A CA 1
ATOM 953 C C . TRP A 1 121 ? -11 -24.859 -9.273 1 94.31 121 TRP A C 1
ATOM 955 O O . TRP A 1 121 ? -10.422 -25.266 -10.281 1 94.31 121 TRP A O 1
ATOM 965 N N . SER A 1 122 ? -10.508 -25.156 -8.031 1 92.38 122 SER A N 1
ATOM 966 C CA . SER A 1 122 ? -9.602 -26.25 -7.691 1 92.38 122 SER A CA 1
ATOM 967 C C . SER A 1 122 ? -8.156 -25.891 -7.988 1 92.38 122 SER A C 1
ATOM 969 O O . SER A 1 122 ? -7.328 -26.766 -8.25 1 92.38 122 SER A O 1
ATOM 971 N N . PHE A 1 123 ? -7.922 -24.656 -8.047 1 94.56 123 PHE A N 1
ATOM 972 C CA . PHE A 1 123 ? -6.531 -24.219 -8.156 1 94.56 123 PHE A CA 1
ATOM 973 C C . PHE A 1 123 ? -5.863 -24.188 -6.785 1 94.56 123 PHE A C 1
ATOM 975 O O . PHE A 1 123 ? -6.48 -23.797 -5.793 1 94.56 123 PHE A O 1
ATOM 982 N N . SER A 1 124 ? -4.691 -24.719 -6.742 1 94.69 124 SER A N 1
ATOM 983 C CA . SER A 1 124 ? -3.801 -24.438 -5.621 1 94.69 124 SER A CA 1
ATOM 984 C C . SER A 1 124 ? -3.027 -23.141 -5.844 1 94.69 124 SER A C 1
ATOM 986 O O . SER A 1 124 ? -2.27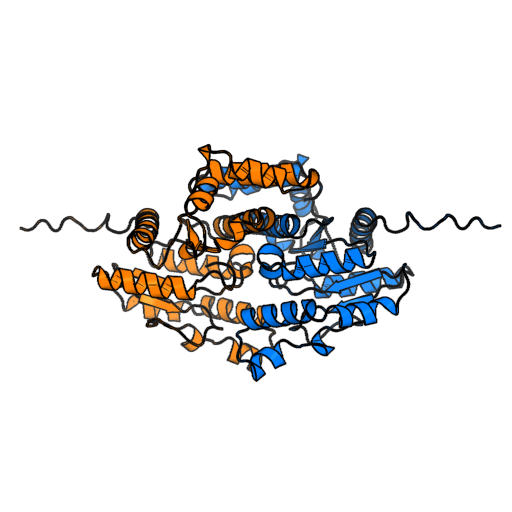3 -23.016 -6.809 1 94.69 124 SER A O 1
ATOM 988 N N . ILE A 1 125 ? -3.215 -22.219 -4.941 1 95.5 125 ILE A N 1
ATOM 989 C CA . ILE A 1 125 ? -2.719 -20.875 -5.203 1 95.5 125 ILE A CA 1
ATOM 990 C C . ILE A 1 125 ? -1.617 -20.531 -4.203 1 95.5 125 ILE A C 1
ATOM 992 O O . ILE A 1 125 ? -1.718 -20.859 -3.021 1 95.5 125 ILE A O 1
ATOM 996 N N . CYS A 1 126 ? -0.575 -19.906 -4.688 1 95.44 126 CYS A N 1
ATOM 997 C CA . CYS A 1 126 ? 0.491 -19.328 -3.877 1 95.44 126 CYS A CA 1
ATOM 998 C C . CYS A 1 126 ? 0.691 -17.844 -4.207 1 95.44 126 CYS A C 1
ATOM 1000 O O . CYS A 1 126 ? 0.83 -17.484 -5.375 1 95.44 126 CYS A O 1
ATOM 1002 N N . GLY A 1 127 ? 0.591 -17.016 -3.15 1 94.75 127 GLY A N 1
ATOM 1003 C CA . GLY A 1 127 ? 0.978 -15.633 -3.338 1 94.75 127 GLY A CA 1
ATOM 1004 C C . GLY A 1 127 ? 2.48 -15.43 -3.346 1 94.75 127 GLY A C 1
ATOM 1005 O O . GLY A 1 127 ? 3.174 -15.836 -2.412 1 94.75 127 GLY A O 1
ATOM 1006 N N . VAL A 1 128 ? 2.986 -14.891 -4.422 1 96.5 128 VAL A N 1
ATOM 1007 C CA . VAL A 1 128 ? 4.398 -14.539 -4.512 1 96.5 128 VAL A CA 1
ATOM 1008 C C . VAL A 1 128 ? 4.562 -13.023 -4.375 1 96.5 128 VAL A C 1
ATOM 1010 O O . VAL A 1 128 ? 4.148 -12.266 -5.25 1 96.5 128 VAL A O 1
ATOM 1013 N N . TYR A 1 129 ? 5.113 -12.641 -3.275 1 94.62 129 TYR A N 1
ATOM 1014 C CA . TYR A 1 129 ? 5.289 -11.219 -3.006 1 94.62 129 TYR A CA 1
ATOM 1015 C C . TYR A 1 129 ? 6.738 -10.797 -3.213 1 94.62 129 TYR A C 1
ATOM 1017 O O . TYR A 1 129 ? 7.645 -11.336 -2.572 1 94.62 129 TYR A O 1
ATOM 1025 N N . LEU A 1 130 ? 6.934 -9.82 -4.121 1 95.38 130 LEU A N 1
ATOM 1026 C CA . LEU A 1 130 ? 8.281 -9.406 -4.484 1 95.38 130 LEU A CA 1
ATOM 1027 C C . LEU A 1 130 ? 8.68 -8.141 -3.73 1 95.38 130 LEU A C 1
ATOM 1029 O O . LEU A 1 130 ? 7.895 -7.195 -3.629 1 95.38 130 LEU A O 1
ATOM 1033 N N . ILE A 1 131 ? 9.875 -8.172 -3.188 1 91.31 131 ILE A N 1
ATOM 1034 C CA . ILE A 1 131 ? 10.5 -7.012 -2.57 1 91.31 131 ILE A CA 1
ATOM 1035 C C . ILE A 1 131 ? 11.883 -6.781 -3.184 1 91.31 131 ILE A C 1
ATOM 1037 O O . ILE A 1 131 ? 12.602 -7.738 -3.475 1 91.31 131 ILE A O 1
ATOM 1041 N N . ASP A 1 132 ? 12.234 -5.523 -3.373 1 91.94 132 ASP A N 1
ATOM 1042 C CA . ASP A 1 132 ? 13.516 -5.145 -3.961 1 91.94 132 ASP A CA 1
ATOM 1043 C C . ASP A 1 132 ? 14.648 -5.305 -2.951 1 91.94 132 ASP A C 1
ATOM 1045 O O . ASP A 1 132 ? 14.602 -4.727 -1.863 1 91.94 132 ASP A O 1
ATOM 1049 N N . SER A 1 133 ? 15.711 -6.062 -3.359 1 91.06 133 SER A N 1
ATOM 1050 C CA . SER A 1 133 ? 16.828 -6.316 -2.459 1 91.06 133 SER A CA 1
ATOM 1051 C C . SER A 1 133 ? 17.578 -5.027 -2.129 1 91.06 133 SER A C 1
ATOM 1053 O O . SER A 1 133 ? 18.266 -4.945 -1.11 1 91.06 133 SER A O 1
ATOM 1055 N N . LEU A 1 134 ? 17.422 -4.062 -2.945 1 87.31 134 LEU A N 1
ATOM 1056 C CA . LEU A 1 134 ? 18.078 -2.785 -2.699 1 87.31 134 LEU A CA 1
ATOM 1057 C C . LEU A 1 134 ? 17.484 -2.092 -1.479 1 87.31 134 LEU A C 1
ATOM 1059 O O . LEU A 1 134 ? 18.094 -1.168 -0.928 1 87.31 134 LEU A O 1
ATOM 1063 N N . PHE A 1 135 ? 16.328 -2.543 -1.036 1 83.31 135 PHE A N 1
ATOM 1064 C CA . PHE A 1 135 ? 15.68 -1.967 0.137 1 83.31 135 PHE A CA 1
ATOM 1065 C C . PHE A 1 135 ? 16.391 -2.389 1.413 1 83.31 135 PHE A C 1
ATOM 1067 O O . PHE A 1 135 ? 16.25 -1.745 2.455 1 83.31 135 PHE A O 1
ATOM 1074 N N . ILE A 1 136 ? 17.219 -3.439 1.366 1 77.56 136 ILE A N 1
ATOM 1075 C CA . ILE A 1 136 ? 17.828 -4.016 2.555 1 77.56 136 ILE A CA 1
ATOM 1076 C C . ILE A 1 136 ? 18.859 -3.033 3.133 1 77.56 136 ILE A C 1
ATOM 1078 O O . ILE A 1 136 ? 19.109 -3.025 4.34 1 77.56 136 ILE A O 1
ATOM 1082 N N . SER A 1 137 ? 19.406 -2.193 2.285 1 77.75 137 SER A N 1
ATOM 1083 C CA . SER A 1 137 ? 20.422 -1.241 2.736 1 77.75 137 SER A CA 1
ATOM 1084 C C . SER A 1 137 ? 19.797 -0.14 3.588 1 77.75 137 SER A C 1
ATOM 1086 O O . SER A 1 137 ? 20.5 0.582 4.293 1 77.75 137 SER A O 1
ATOM 1088 N N . ASP A 1 138 ? 18.5 -0.002 3.578 1 81.31 138 ASP A N 1
ATOM 1089 C CA . ASP A 1 138 ? 17.75 0.942 4.395 1 81.31 138 ASP A CA 1
ATOM 1090 C C . ASP A 1 138 ? 16.781 0.213 5.328 1 81.31 138 ASP A C 1
ATOM 1092 O O . ASP A 1 138 ? 15.719 -0.225 4.898 1 81.31 138 ASP A O 1
ATOM 1096 N N . PRO A 1 139 ? 17.125 0.218 6.52 1 77.31 139 PRO A N 1
ATOM 1097 C CA . PRO A 1 139 ? 16.328 -0.571 7.465 1 77.31 139 PRO A CA 1
ATOM 1098 C C . PRO A 1 139 ? 14.867 -0.144 7.504 1 77.31 139 PRO A C 1
ATOM 1100 O O . PRO A 1 139 ? 13.977 -0.993 7.59 1 77.31 139 PRO A O 1
ATOM 1103 N N . SER A 1 140 ? 14.602 1.165 7.484 1 79.69 140 SER A N 1
ATOM 1104 C CA . SER A 1 140 ? 13.227 1.65 7.527 1 79.69 140 SER A CA 1
ATOM 1105 C C . SER A 1 140 ? 12.438 1.187 6.305 1 79.69 140 SER A C 1
ATOM 1107 O O . SER A 1 140 ? 11.281 0.787 6.422 1 79.69 140 SER A O 1
ATOM 1109 N N . LYS A 1 141 ? 13.117 1.223 5.207 1 83.56 141 LYS A N 1
ATOM 1110 C CA . LYS A 1 141 ? 12.484 0.778 3.969 1 83.56 141 LYS A CA 1
ATOM 1111 C C . LYS A 1 141 ? 12.227 -0.727 3.992 1 83.56 141 LYS A C 1
ATOM 1113 O O . LYS A 1 141 ? 11.188 -1.191 3.529 1 83.56 141 LYS A O 1
ATOM 1118 N N . PHE A 1 142 ? 13.25 -1.388 4.477 1 81.25 142 PHE A N 1
ATOM 1119 C CA . PHE A 1 142 ? 13.141 -2.84 4.523 1 81.25 142 PHE A CA 1
ATOM 1120 C C . PHE A 1 142 ? 12 -3.266 5.438 1 81.25 142 PHE A C 1
ATOM 1122 O O . PHE A 1 142 ? 11.18 -4.113 5.07 1 81.25 142 PHE A O 1
ATOM 1129 N N . ILE A 1 143 ? 11.836 -2.701 6.562 1 79.44 143 ILE A N 1
ATOM 1130 C CA . ILE A 1 143 ? 10.789 -3.029 7.523 1 79.44 143 ILE A CA 1
ATOM 1131 C C . ILE A 1 143 ? 9.43 -2.668 6.945 1 79.44 143 ILE A C 1
ATOM 1133 O O . ILE A 1 143 ? 8.461 -3.42 7.098 1 79.44 143 ILE A O 1
ATOM 1137 N N . SER A 1 144 ? 9.422 -1.494 6.395 1 84.69 144 SER A N 1
ATOM 1138 C CA . SER A 1 144 ? 8.172 -1.078 5.762 1 84.69 144 SER A CA 1
ATOM 1139 C C . SER A 1 144 ? 7.734 -2.08 4.695 1 84.69 144 SER A C 1
ATOM 1141 O O . SER A 1 144 ? 6.551 -2.406 4.594 1 84.69 144 SER A O 1
ATOM 1143 N N . GLY A 1 145 ? 8.688 -2.527 3.969 1 85.06 145 GLY A N 1
ATOM 1144 C CA . GLY A 1 145 ? 8.398 -3.545 2.971 1 85.06 145 GLY A CA 1
ATOM 1145 C C . GLY A 1 145 ? 7.867 -4.832 3.568 1 85.06 145 GLY A C 1
ATOM 1146 O O . GLY A 1 145 ? 6.941 -5.438 3.023 1 85.06 145 GLY A O 1
ATOM 1147 N N . ILE A 1 146 ? 8.453 -5.219 4.625 1 82.19 146 ILE A N 1
ATOM 1148 C CA . ILE A 1 146 ? 8.023 -6.434 5.312 1 82.19 146 ILE A CA 1
ATOM 1149 C C . ILE A 1 146 ? 6.59 -6.262 5.812 1 82.19 146 ILE A C 1
ATOM 1151 O O . ILE A 1 146 ? 5.762 -7.168 5.664 1 82.19 146 ILE A O 1
ATOM 1155 N N . LEU A 1 147 ? 6.293 -5.16 6.391 1 83.38 147 LEU A N 1
ATOM 1156 C CA . LEU A 1 147 ? 4.957 -4.898 6.914 1 83.38 147 LEU A CA 1
ATOM 1157 C C . LEU A 1 147 ? 3.922 -4.914 5.793 1 83.38 147 LEU A C 1
ATOM 1159 O O . LEU A 1 147 ? 2.805 -5.402 5.98 1 83.38 147 LEU A O 1
ATOM 1163 N N . CYS A 1 148 ? 4.273 -4.406 4.68 1 88.25 148 CYS A N 1
ATOM 1164 C CA . CYS A 1 148 ? 3.375 -4.438 3.531 1 88.25 148 CYS A CA 1
ATOM 1165 C C . CYS A 1 148 ? 3.137 -5.867 3.064 1 88.25 148 CYS A C 1
ATOM 1167 O O . CYS A 1 148 ? 2.012 -6.23 2.713 1 88.25 148 CYS A O 1
ATOM 1169 N N . SER A 1 149 ? 4.207 -6.605 3.014 1 86.88 149 SER A N 1
ATOM 1170 C CA . SER A 1 149 ? 4.074 -8.008 2.641 1 86.88 149 SER A CA 1
ATOM 1171 C C . SER A 1 149 ? 3.17 -8.758 3.617 1 86.88 149 SER A C 1
ATOM 1173 O O . SER A 1 149 ? 2.303 -9.531 3.201 1 86.88 149 SER A O 1
ATOM 1175 N N . LEU A 1 150 ? 3.363 -8.508 4.871 1 83.81 150 LEU A N 1
ATOM 1176 C CA . LEU A 1 150 ? 2.541 -9.133 5.898 1 83.81 150 LEU A CA 1
ATOM 1177 C C . LEU A 1 150 ? 1.079 -8.727 5.75 1 83.81 150 LEU A C 1
ATOM 1179 O O . LEU A 1 150 ? 0.177 -9.539 5.957 1 83.81 150 LEU A O 1
ATOM 1183 N N . SER A 1 151 ? 0.909 -7.488 5.477 1 86.56 151 SER A N 1
ATOM 1184 C CA . SER A 1 151 ? -0.446 -6.996 5.258 1 86.56 151 SER A CA 1
ATOM 1185 C C . SER A 1 151 ? -1.155 -7.785 4.164 1 86.56 151 SER A C 1
ATOM 1187 O O . SER A 1 151 ? -2.307 -8.195 4.328 1 86.56 151 SER A O 1
ATOM 1189 N N . ALA A 1 152 ? -0.48 -7.977 3.098 1 88.56 152 ALA A N 1
ATOM 1190 C CA . ALA A 1 152 ? -1.042 -8.75 1.997 1 88.56 152 ALA A CA 1
ATOM 1191 C C . ALA A 1 152 ? -1.31 -10.195 2.424 1 88.56 152 ALA A C 1
ATOM 1193 O O . ALA A 1 152 ? -2.324 -10.781 2.045 1 88.56 152 ALA A O 1
ATOM 1194 N N . MET A 1 153 ? -0.424 -10.781 3.141 1 85.5 153 MET A N 1
ATOM 1195 C CA . MET A 1 153 ? -0.548 -12.156 3.594 1 85.5 153 MET A CA 1
ATOM 1196 C C . MET A 1 153 ? -1.792 -12.336 4.457 1 85.5 153 MET A C 1
ATOM 1198 O O . MET A 1 153 ? -2.545 -13.297 4.281 1 85.5 153 MET A O 1
ATOM 1202 N N . VAL A 1 154 ? -1.995 -11.43 5.352 1 81.56 154 VAL A N 1
ATOM 1203 C CA . VAL A 1 154 ? -3.119 -11.516 6.281 1 81.56 154 VAL A CA 1
ATOM 1204 C C . VAL A 1 154 ? -4.434 -11.375 5.512 1 81.56 154 VAL A C 1
ATOM 1206 O O . VAL A 1 154 ? -5.398 -12.094 5.793 1 81.56 154 VAL A O 1
ATOM 1209 N N . GLN A 1 155 ? -4.461 -10.531 4.621 1 86.69 155 GLN A N 1
ATOM 1210 C CA . GLN A 1 155 ? -5.688 -10.258 3.883 1 86.69 155 GLN A CA 1
ATOM 1211 C C . GLN A 1 155 ? -6.031 -11.398 2.936 1 86.69 155 GLN A C 1
ATOM 1213 O O . GLN A 1 155 ? -7.199 -11.773 2.805 1 86.69 155 GLN A O 1
ATOM 1218 N N . LEU A 1 156 ? -5.074 -11.906 2.268 1 89.06 156 LEU A N 1
ATOM 1219 C CA . LEU A 1 156 ? -5.332 -12.906 1.237 1 89.06 156 LEU A CA 1
ATOM 1220 C C . LEU A 1 156 ? -5.477 -14.297 1.851 1 89.06 156 LEU A C 1
ATOM 1222 O O . LEU A 1 156 ? -6.137 -15.172 1.277 1 89.06 156 LEU A O 1
ATOM 1226 N N . GLU A 1 157 ? -4.832 -14.523 2.938 1 83.25 157 GLU A N 1
ATOM 1227 C CA . GLU A 1 157 ? -4.902 -15.789 3.66 1 83.25 157 GLU A CA 1
ATOM 1228 C C . GLU A 1 157 ? -4.543 -16.969 2.754 1 83.25 157 GLU A C 1
ATOM 1230 O O . GLU A 1 157 ? -5.289 -17.938 2.662 1 83.25 157 GLU A O 1
ATOM 1235 N N . LEU A 1 158 ? -3.455 -16.859 2.027 1 88.12 158 LEU A N 1
ATOM 1236 C CA . LEU A 1 158 ? -2.9 -17.891 1.154 1 88.12 158 LEU A CA 1
ATOM 1237 C C . LEU A 1 158 ? -1.452 -18.188 1.521 1 88.12 158 LEU A C 1
ATOM 1239 O O . LEU A 1 158 ? -0.796 -17.391 2.189 1 88.12 158 LEU A O 1
ATOM 1243 N N . PRO A 1 159 ? -1.019 -19.438 1.123 1 87.25 159 PRO A N 1
ATOM 1244 C CA . PRO A 1 159 ? 0.435 -19.625 1.196 1 87.25 159 PRO A CA 1
ATOM 1245 C C . PRO A 1 159 ? 1.196 -18.531 0.432 1 87.25 159 PRO A C 1
ATOM 1247 O O . PRO A 1 159 ? 0.773 -18.125 -0.652 1 87.25 159 PRO A O 1
ATOM 1250 N N . HIS A 1 160 ? 2.234 -18.094 1.082 1 89.62 160 HIS A N 1
ATOM 1251 C CA . HIS A 1 160 ? 3.006 -17.031 0.46 1 89.62 160 HIS A CA 1
ATOM 1252 C C . HIS A 1 160 ? 4.477 -17.406 0.346 1 89.62 160 HIS A C 1
ATOM 1254 O O . HIS A 1 160 ? 5.016 -18.094 1.214 1 89.62 160 HIS A O 1
ATOM 1260 N N . VAL A 1 161 ? 5.055 -17 -0.686 1 92.12 161 VAL A N 1
ATOM 1261 C CA . VAL A 1 161 ? 6.508 -16.984 -0.843 1 92.12 161 VAL A CA 1
ATOM 1262 C C . VAL A 1 161 ? 6.977 -15.547 -1.076 1 92.12 161 VAL A C 1
ATOM 1264 O O . VAL A 1 161 ? 6.609 -14.922 -2.072 1 92.12 161 VAL A O 1
ATOM 1267 N N . ASN A 1 162 ? 7.68 -15.039 -0.105 1 91.31 162 ASN A N 1
ATOM 1268 C CA . ASN A 1 162 ? 8.266 -13.711 -0.263 1 91.31 162 ASN A CA 1
ATOM 1269 C C . ASN A 1 162 ? 9.617 -13.781 -0.962 1 91.31 162 ASN A C 1
ATOM 1271 O O . ASN A 1 162 ? 10.516 -14.508 -0.524 1 91.31 162 ASN A O 1
ATOM 1275 N N . VAL A 1 163 ? 9.781 -13.016 -2.043 1 95 163 VAL A N 1
ATOM 1276 C CA . VAL A 1 163 ? 10.969 -13.109 -2.877 1 95 163 VAL A CA 1
ATOM 1277 C C . VAL A 1 163 ? 11.719 -11.781 -2.863 1 95 163 VAL A C 1
ATOM 1279 O O . VAL A 1 163 ? 11.125 -10.727 -3.092 1 95 163 VAL A O 1
ATOM 1282 N N . LEU A 1 164 ? 13.008 -11.852 -2.512 1 93.69 164 LEU A N 1
ATOM 1283 C CA . LEU A 1 164 ? 13.891 -10.703 -2.711 1 93.69 164 LEU A CA 1
ATOM 1284 C C . LEU A 1 164 ? 14.438 -10.68 -4.133 1 93.69 164 LEU A C 1
ATOM 1286 O O . LEU A 1 164 ? 15.203 -11.562 -4.527 1 93.69 164 LEU A O 1
ATOM 1290 N N . THR A 1 165 ? 14 -9.68 -4.82 1 96.25 165 THR A N 1
ATOM 1291 C CA . THR A 1 165 ? 14.398 -9.617 -6.223 1 96.25 165 THR A CA 1
ATOM 1292 C C . THR A 1 165 ? 15.672 -8.781 -6.383 1 96.25 165 THR A C 1
ATOM 1294 O O . THR A 1 165 ? 16.125 -8.156 -5.426 1 96.25 165 THR A O 1
ATOM 1297 N N . LYS A 1 166 ? 16.266 -8.859 -7.539 1 95.56 166 LYS A N 1
ATOM 1298 C CA . LYS A 1 166 ? 17.422 -8.078 -7.965 1 95.56 166 LYS A CA 1
ATOM 1299 C C . LYS A 1 166 ? 18.641 -8.375 -7.09 1 95.56 166 LYS A C 1
ATOM 1301 O O . LYS A 1 166 ? 19.438 -7.484 -6.801 1 95.56 166 LYS A O 1
ATOM 1306 N N . CYS A 1 167 ? 18.781 -9.562 -6.711 1 94.5 167 CYS A N 1
ATOM 1307 C CA . CYS A 1 167 ? 19.875 -9.938 -5.84 1 94.5 167 CYS A CA 1
ATOM 1308 C C . CYS A 1 167 ? 21.203 -9.969 -6.609 1 94.5 167 CYS A C 1
ATOM 1310 O O . CYS A 1 167 ? 22.266 -10.023 -6.008 1 94.5 167 CYS A O 1
ATOM 1312 N N . ASP A 1 168 ? 21.109 -9.828 -7.879 1 94.19 168 ASP A N 1
ATOM 1313 C CA . ASP A 1 168 ? 22.297 -9.695 -8.703 1 94.19 168 ASP A CA 1
ATOM 1314 C C . ASP A 1 168 ? 22.984 -8.344 -8.477 1 94.19 168 ASP A C 1
ATOM 1316 O O . ASP A 1 168 ? 24.156 -8.172 -8.797 1 94.19 168 ASP A O 1
ATOM 1320 N N . LEU A 1 169 ? 22.297 -7.453 -7.855 1 92.38 169 LEU A N 1
ATOM 1321 C CA . LEU A 1 169 ? 22.797 -6.094 -7.695 1 92.38 169 LEU A CA 1
ATOM 1322 C C . LEU A 1 169 ? 23.312 -5.875 -6.281 1 92.38 169 LEU A C 1
ATOM 1324 O O . LEU A 1 169 ? 23.797 -4.785 -5.953 1 92.38 169 LEU A O 1
ATOM 1328 N N . VAL A 1 170 ? 23.203 -6.844 -5.434 1 90.69 170 VAL A N 1
ATOM 1329 C CA . VAL A 1 170 ? 23.609 -6.676 -4.039 1 90.69 170 VAL A CA 1
ATOM 1330 C C . VAL A 1 170 ? 24.703 -7.684 -3.693 1 90.69 170 VAL A C 1
ATOM 1332 O O . VAL A 1 170 ? 24.797 -8.742 -4.316 1 90.69 170 VAL A O 1
ATOM 1335 N N . ASP A 1 171 ? 25.469 -7.277 -2.689 1 89.19 171 ASP A N 1
ATOM 1336 C CA . ASP A 1 171 ? 26.5 -8.172 -2.197 1 89.19 171 ASP A CA 1
ATOM 1337 C C . ASP A 1 171 ? 25.891 -9.367 -1.465 1 89.19 171 ASP A C 1
ATOM 1339 O O . ASP A 1 171 ? 25.094 -9.195 -0.552 1 89.19 171 ASP A O 1
ATOM 1343 N N . GLU A 1 172 ? 26.359 -10.547 -1.855 1 85.75 172 GLU A N 1
ATOM 1344 C CA . GLU A 1 172 ? 25.781 -11.781 -1.339 1 85.75 172 GLU A CA 1
ATOM 1345 C C . GLU A 1 172 ? 26 -11.906 0.167 1 85.75 172 GLU A C 1
ATOM 1347 O O . GLU A 1 172 ? 25.125 -12.391 0.887 1 85.75 172 GLU A O 1
ATOM 1352 N N . GLN A 1 173 ? 27.125 -11.516 0.581 1 83.75 173 GLN A N 1
ATOM 1353 C CA . GLN A 1 173 ? 27.422 -11.617 2.004 1 83.75 173 GLN A CA 1
ATOM 1354 C C . GLN A 1 173 ? 26.531 -10.703 2.83 1 83.75 173 GLN A C 1
ATOM 1356 O O . GLN A 1 173 ? 26.078 -11.078 3.91 1 83.75 173 GLN A O 1
ATOM 1361 N N . GLU A 1 174 ? 26.344 -9.594 2.293 1 81.12 174 GLU A N 1
ATOM 1362 C CA . GLU A 1 174 ? 25.469 -8.641 2.973 1 81.12 174 GLU A CA 1
ATOM 1363 C C . GLU A 1 174 ? 24.031 -9.156 3.018 1 81.12 174 GLU A C 1
ATOM 1365 O O . GLU A 1 174 ? 23.344 -9.031 4.039 1 81.12 174 GLU A O 1
ATOM 1370 N N . LEU A 1 175 ? 23.641 -9.734 1.958 1 83.81 175 LEU A N 1
ATOM 1371 C CA . LEU A 1 175 ? 22.297 -10.273 1.848 1 83.81 175 LEU A CA 1
ATOM 1372 C C . LEU A 1 175 ? 22.078 -11.398 2.85 1 83.81 175 LEU A C 1
ATOM 1374 O O . LEU A 1 175 ? 21.016 -11.492 3.469 1 83.81 175 LEU A O 1
ATOM 1378 N N . GLU A 1 176 ? 23.047 -12.203 3.023 1 82.44 176 GLU A N 1
ATOM 1379 C CA . GLU A 1 176 ? 22.953 -13.344 3.92 1 82.44 176 GLU A CA 1
ATOM 1380 C C . GLU A 1 176 ? 22.781 -12.898 5.371 1 82.44 176 GLU A C 1
ATOM 1382 O O . GLU A 1 176 ? 22.094 -13.562 6.148 1 82.44 176 GLU A O 1
ATOM 1387 N N . LYS A 1 177 ? 23.422 -11.844 5.664 1 79.88 177 LYS A N 1
ATOM 1388 C CA . LYS A 1 177 ? 23.297 -11.312 7.02 1 79.88 177 LYS A CA 1
ATOM 1389 C C . LYS A 1 177 ? 21.844 -10.93 7.336 1 79.88 177 LYS A C 1
ATOM 1391 O O . LYS A 1 177 ? 21.391 -11.133 8.461 1 79.88 177 LYS A O 1
ATOM 1396 N N . TYR A 1 178 ? 21.172 -10.461 6.34 1 76.5 178 TYR A N 1
ATOM 1397 C CA . TYR A 1 178 ? 19.812 -9.984 6.527 1 76.5 178 TYR A CA 1
ATOM 1398 C C . TYR A 1 178 ? 18.812 -11.141 6.523 1 76.5 178 TYR A C 1
ATOM 1400 O O . TYR A 1 178 ? 17.797 -11.094 7.203 1 76.5 178 TYR A O 1
ATOM 1408 N N . LEU A 1 179 ? 19.141 -12.141 5.801 1 77.62 179 LEU A N 1
ATOM 1409 C CA . LEU A 1 179 ? 18.188 -13.227 5.594 1 77.62 179 LEU A CA 1
ATOM 1410 C C . LEU A 1 179 ? 18.328 -14.289 6.684 1 77.62 179 LEU A C 1
ATOM 1412 O O . LEU A 1 179 ? 17.422 -15.102 6.887 1 77.62 179 LEU A O 1
ATOM 1416 N N . ASP A 1 180 ? 19.438 -14.234 7.422 1 74.38 180 ASP A N 1
ATOM 1417 C CA . ASP A 1 180 ? 19.656 -15.195 8.492 1 74.38 180 ASP A CA 1
ATOM 1418 C C . ASP A 1 180 ? 19.094 -14.688 9.82 1 74.38 180 ASP A C 1
ATOM 1420 O O . ASP A 1 180 ? 19.719 -13.867 10.492 1 74.38 180 ASP A O 1
ATOM 1424 N N . PRO A 1 181 ? 17.984 -15.188 10.25 1 67.88 181 PRO A N 1
ATOM 1425 C CA . PRO A 1 181 ? 17.375 -14.719 11.492 1 67.88 181 PRO A CA 1
ATOM 1426 C C . PRO A 1 181 ? 18.25 -14.977 12.719 1 67.88 181 PRO A C 1
ATOM 1428 O O . PRO A 1 181 ? 18.156 -14.25 13.711 1 67.88 181 PRO A O 1
ATOM 1431 N N . SER A 1 182 ? 18.922 -16.016 12.664 1 67.75 182 SER A N 1
ATOM 1432 C CA . SER A 1 182 ? 19.734 -16.391 13.82 1 67.75 182 SER A CA 1
ATOM 1433 C C . SER A 1 182 ? 20.844 -15.375 14.078 1 67.75 182 SER A C 1
ATOM 1435 O O . SER A 1 182 ? 21.391 -15.305 15.18 1 67.75 182 SER A O 1
ATOM 1437 N N . SER A 1 183 ? 21.062 -14.664 13.07 1 66.81 183 SER A N 1
ATOM 1438 C CA . SER A 1 183 ? 22.172 -13.711 13.219 1 66.81 183 SER A CA 1
ATOM 1439 C C . SER A 1 183 ? 21.75 -12.5 14.047 1 66.81 183 SER A C 1
ATOM 1441 O O . SER A 1 183 ? 22.594 -11.781 14.578 1 66.81 183 SER A O 1
ATOM 1443 N N . GLY A 1 184 ? 20.547 -12.32 14.125 1 71 184 GLY A N 1
ATOM 1444 C CA . GLY A 1 184 ? 20.078 -11.133 14.812 1 71 184 GLY A CA 1
ATOM 1445 C C . GLY A 1 184 ? 20.438 -9.844 14.094 1 71 184 GLY A C 1
ATOM 1446 O O . GLY A 1 184 ? 20.109 -8.75 14.562 1 71 184 GLY A O 1
ATOM 1447 N N . TYR A 1 185 ? 21.094 -10.062 12.961 1 74.5 185 TYR A N 1
ATOM 1448 C CA . TYR A 1 185 ? 21.609 -8.914 12.234 1 74.5 185 TYR A CA 1
ATOM 1449 C C . TYR A 1 185 ? 20.5 -7.965 11.828 1 74.5 185 TYR A C 1
ATOM 1451 O O . TYR A 1 185 ? 20.641 -6.746 11.945 1 74.5 185 TYR A O 1
ATOM 1459 N N . LEU A 1 186 ? 19.469 -8.516 11.336 1 73.56 186 LEU A N 1
ATOM 1460 C CA . LEU A 1 186 ? 18.344 -7.688 10.914 1 73.56 186 LEU A CA 1
ATOM 1461 C C . LEU A 1 186 ? 17.797 -6.875 12.086 1 73.56 186 LEU A C 1
ATOM 1463 O O . LEU A 1 186 ? 17.578 -5.672 11.961 1 73.56 186 LEU A O 1
ATOM 1467 N N . LEU A 1 187 ? 17.688 -7.559 13.195 1 74 187 LEU A N 1
ATOM 1468 C CA . LEU A 1 187 ? 17.172 -6.887 14.383 1 74 187 LEU A CA 1
ATOM 1469 C C . LEU A 1 187 ? 18.109 -5.789 14.844 1 74 187 LEU A C 1
ATOM 1471 O O . LEU A 1 187 ? 17.672 -4.688 15.195 1 74 187 LEU A O 1
ATOM 1475 N N . GLU A 1 188 ? 19.328 -6.094 14.852 1 77.62 188 GLU A N 1
ATOM 1476 C CA . GLU A 1 188 ? 20.328 -5.133 15.297 1 77.62 188 GLU A CA 1
ATOM 1477 C C . GLU A 1 188 ? 20.375 -3.918 14.367 1 77.62 188 GLU A C 1
ATOM 1479 O O . GLU A 1 188 ? 20.438 -2.777 14.836 1 77.62 188 GLU A O 1
ATOM 1484 N N . THR A 1 189 ? 20.406 -4.184 13.164 1 75.88 189 THR A N 1
ATOM 1485 C CA . THR A 1 189 ? 20.484 -3.113 12.172 1 75.88 189 THR A CA 1
ATOM 1486 C C . THR A 1 189 ? 19.25 -2.227 12.242 1 75.88 189 THR A C 1
ATOM 1488 O O . THR A 1 189 ? 19.344 -1 12.195 1 75.88 189 THR A O 1
ATOM 1491 N N . LEU A 1 190 ? 18.172 -2.865 12.398 1 73.69 190 LEU A N 1
ATOM 1492 C CA . LEU A 1 190 ? 16.906 -2.133 12.492 1 73.69 190 LEU A CA 1
ATOM 1493 C C . LEU A 1 190 ? 16.875 -1.277 13.75 1 73.69 190 LEU A C 1
ATOM 1495 O O . LEU A 1 190 ? 16.453 -0.121 13.711 1 73.69 190 LEU A O 1
ATOM 1499 N N . THR A 1 191 ? 17.297 -1.87 14.844 1 71.94 191 THR A N 1
ATOM 1500 C CA . THR A 1 191 ? 17.297 -1.166 16.125 1 71.94 191 THR A CA 1
ATOM 1501 C C . THR A 1 191 ? 18.234 0.029 16.078 1 71.94 191 THR A C 1
ATOM 1503 O O . THR A 1 191 ? 17.938 1.087 16.641 1 71.94 191 THR A O 1
ATOM 1506 N N . ASN A 1 192 ? 19.297 -0.158 15.391 1 75.75 192 ASN A N 1
ATOM 1507 C CA . ASN A 1 192 ? 20.297 0.903 15.336 1 75.75 192 ASN A CA 1
ATOM 1508 C C . ASN A 1 192 ? 19.875 2.025 14.398 1 75.75 192 ASN A C 1
ATOM 1510 O O . ASN A 1 192 ? 20.266 3.18 14.586 1 75.75 192 ASN A O 1
ATOM 1514 N N . ALA A 1 193 ? 19.125 1.635 13.422 1 71.31 193 ALA A N 1
ATOM 1515 C CA . ALA A 1 193 ? 18.781 2.594 12.375 1 71.31 193 ALA A CA 1
ATOM 1516 C C . ALA A 1 193 ? 17.516 3.367 12.727 1 71.31 193 ALA A C 1
ATOM 1518 O O . ALA A 1 193 ? 17.219 4.398 12.117 1 71.31 193 ALA A O 1
ATOM 1519 N N . THR A 1 194 ? 16.797 2.854 13.617 1 71.31 194 THR A N 1
ATOM 1520 C CA . THR A 1 194 ? 15.516 3.482 13.945 1 71.31 194 THR A CA 1
ATOM 1521 C C . THR A 1 194 ? 15.617 4.277 15.242 1 71.31 194 THR A C 1
ATOM 1523 O O . THR A 1 194 ? 16.422 3.947 16.109 1 71.31 194 THR A O 1
ATOM 1526 N N . THR A 1 195 ? 14.898 5.406 15.25 1 69.62 195 THR A N 1
ATOM 1527 C CA . THR A 1 195 ? 14.844 6.195 16.469 1 69.62 195 THR A CA 1
ATOM 1528 C C . THR A 1 195 ? 14.234 5.383 17.609 1 69.62 195 THR A C 1
ATOM 1530 O O . THR A 1 195 ? 13.531 4.398 17.375 1 69.62 195 THR A O 1
ATOM 1533 N N . ASN A 1 196 ? 14.508 5.801 18.766 1 69.62 196 ASN A N 1
ATOM 1534 C CA . ASN A 1 196 ? 14.125 5.082 19.984 1 69.62 196 ASN A CA 1
ATOM 1535 C C . ASN A 1 196 ? 12.617 4.828 20.031 1 69.62 196 ASN A C 1
ATOM 1537 O O . ASN A 1 196 ? 12.18 3.758 20.453 1 69.62 196 ASN A O 1
ATOM 1541 N N . LYS A 1 197 ? 11.93 5.758 19.469 1 68.56 197 LYS A N 1
ATOM 1542 C CA . LYS A 1 197 ? 10.477 5.652 19.562 1 68.56 197 LYS A CA 1
ATOM 1543 C C . LYS A 1 197 ? 9.953 4.508 18.703 1 68.56 197 LYS A C 1
ATOM 1545 O O . LYS A 1 197 ? 8.938 3.885 19.031 1 68.56 197 LYS A O 1
ATOM 1550 N N . TRP A 1 198 ? 10.766 4.117 17.734 1 67.12 198 TRP A N 1
ATOM 1551 C CA . TRP A 1 198 ? 10.281 3.141 16.766 1 67.12 198 TRP A CA 1
ATOM 1552 C C . TRP A 1 198 ? 10.93 1.78 16.984 1 67.12 198 TRP A C 1
ATOM 1554 O O . TRP A 1 198 ? 10.57 0.799 16.328 1 67.12 198 TRP A O 1
ATOM 1564 N N . GLN A 1 199 ? 11.75 1.687 17.969 1 73.5 199 GLN A N 1
ATOM 1565 C CA . GLN A 1 199 ? 12.5 0.462 18.219 1 73.5 199 GLN A CA 1
ATOM 1566 C C . GLN A 1 199 ? 11.57 -0.68 18.625 1 73.5 199 GLN A C 1
ATOM 1568 O O . GLN A 1 199 ? 11.742 -1.813 18.156 1 73.5 199 GLN A O 1
ATOM 1573 N N . PRO A 1 200 ? 10.562 -0.403 19.422 1 69.62 200 PRO A N 1
ATOM 1574 C CA . PRO A 1 200 ? 9.664 -1.505 19.766 1 69.62 200 PRO A CA 1
ATOM 1575 C C . PRO A 1 200 ? 8.93 -2.076 18.547 1 69.62 200 PRO A C 1
ATOM 1577 O O . PRO A 1 200 ? 8.742 -3.293 18.453 1 69.62 200 PRO A O 1
ATOM 1580 N N . LEU A 1 201 ? 8.531 -1.259 17.672 1 68.5 201 LEU A N 1
ATOM 1581 C CA . LEU A 1 201 ? 7.879 -1.711 16.453 1 68.5 201 LEU A CA 1
ATOM 1582 C C . LEU A 1 201 ? 8.836 -2.551 15.609 1 68.5 201 LEU A C 1
ATOM 1584 O O . LEU A 1 201 ? 8.453 -3.611 15.102 1 68.5 201 LEU A O 1
ATOM 1588 N N . SER A 1 202 ? 10.016 -2.068 15.5 1 71.12 202 SER A N 1
ATOM 1589 C CA . SER A 1 202 ? 11.023 -2.791 14.734 1 71.12 202 SER A CA 1
ATOM 1590 C C . SER A 1 202 ? 11.281 -4.172 15.328 1 71.12 202 SER A C 1
ATOM 1592 O O . SER A 1 202 ? 11.422 -5.152 14.594 1 71.12 202 SER A O 1
ATOM 1594 N N . ARG A 1 203 ? 11.242 -4.191 16.609 1 73.31 203 ARG A N 1
ATOM 1595 C CA . ARG A 1 203 ? 11.469 -5.461 17.297 1 73.31 203 ARG A CA 1
ATOM 1596 C C . ARG A 1 203 ? 10.305 -6.418 17.078 1 73.31 203 ARG A C 1
ATOM 1598 O O . ARG A 1 203 ? 10.508 -7.617 16.891 1 73.31 203 ARG A O 1
ATOM 1605 N N . ALA A 1 204 ? 9.141 -5.879 17.188 1 70.06 204 ALA A N 1
ATOM 1606 C CA . ALA A 1 204 ? 7.953 -6.707 16.969 1 70.06 204 ALA A CA 1
ATOM 1607 C C . ALA A 1 204 ? 7.934 -7.289 15.562 1 70.06 204 ALA A C 1
ATOM 1609 O O . ALA A 1 204 ? 7.602 -8.461 15.375 1 70.06 204 ALA A O 1
ATOM 1610 N N . VAL A 1 205 ? 8.266 -6.539 14.578 1 72.19 205 VAL A N 1
ATOM 1611 C CA . VAL A 1 205 ? 8.289 -6.992 13.188 1 72.19 205 VAL A CA 1
ATOM 1612 C C . VAL A 1 205 ? 9.359 -8.062 13.016 1 72.19 205 VAL A C 1
ATOM 1614 O O . VAL A 1 205 ? 9.141 -9.07 12.336 1 72.19 205 VAL A O 1
ATOM 1617 N N . CYS A 1 206 ? 10.477 -7.828 13.648 1 70.81 206 CYS A N 1
ATOM 1618 C CA . CYS A 1 206 ? 11.555 -8.805 13.57 1 70.81 206 CYS A CA 1
ATOM 1619 C C . CYS A 1 206 ? 11.125 -10.141 14.172 1 70.81 206 CYS A C 1
ATOM 1621 O O . CYS A 1 206 ? 11.484 -11.203 13.664 1 70.81 206 CYS A O 1
ATOM 1623 N N . ASN A 1 207 ? 10.406 -10.047 15.25 1 72 207 ASN A N 1
ATOM 1624 C CA . ASN A 1 207 ? 9.922 -11.266 15.891 1 72 207 ASN A CA 1
ATOM 1625 C C . ASN A 1 207 ? 8.961 -12.031 14.984 1 72 207 ASN A C 1
ATOM 1627 O O . ASN A 1 207 ? 8.992 -13.266 14.953 1 72 207 ASN A O 1
ATOM 1631 N N . VAL A 1 208 ? 8.164 -11.336 14.344 1 68.25 208 VAL A N 1
ATOM 1632 C CA . VAL A 1 208 ? 7.238 -11.977 13.414 1 68.25 208 VAL A CA 1
ATOM 1633 C C . VAL A 1 208 ? 8.016 -12.672 12.297 1 68.25 208 VAL A C 1
ATOM 1635 O O . VAL A 1 208 ? 7.715 -13.812 11.938 1 68.25 208 VAL A O 1
ATOM 1638 N N . ILE A 1 209 ? 8.953 -12.023 11.75 1 68.62 209 ILE A N 1
ATOM 1639 C CA . ILE A 1 209 ? 9.766 -12.57 10.672 1 68.62 209 ILE A CA 1
ATOM 1640 C C . ILE A 1 209 ? 10.477 -13.844 11.148 1 68.62 209 ILE A C 1
ATOM 1642 O O . ILE A 1 209 ? 10.547 -14.828 10.414 1 68.62 209 ILE A O 1
ATOM 1646 N N . ASN A 1 210 ? 10.938 -13.773 12.336 1 68.56 210 ASN A N 1
ATOM 1647 C CA . ASN A 1 210 ? 11.711 -14.883 12.883 1 68.56 210 ASN A CA 1
ATOM 1648 C C . ASN A 1 210 ? 10.812 -16.078 13.219 1 68.56 210 ASN A C 1
ATOM 1650 O O . ASN A 1 210 ? 11.242 -17.219 13.125 1 68.56 210 ASN A O 1
ATOM 1654 N N . ASP A 1 211 ? 9.68 -15.758 13.695 1 66.31 211 ASP A N 1
ATOM 1655 C CA . 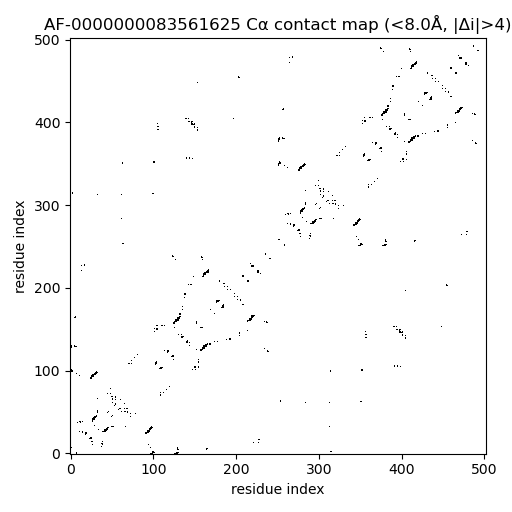ASP A 1 211 ? 8.805 -16.812 14.188 1 66.31 211 ASP A CA 1
ATOM 1656 C C . ASP A 1 211 ? 8.062 -17.5 13.039 1 66.31 211 ASP A C 1
ATOM 1658 O O . ASP A 1 211 ? 7.656 -18.656 13.156 1 66.31 211 ASP A O 1
ATOM 1662 N N . TYR A 1 212 ? 7.867 -16.672 12.125 1 61.19 212 TYR A N 1
ATOM 1663 C CA . TYR A 1 212 ? 7.066 -17.25 11.055 1 61.19 212 TYR A CA 1
ATOM 1664 C C . TYR A 1 212 ? 7.902 -17.438 9.789 1 61.19 212 TYR A C 1
ATOM 1666 O O . TYR A 1 212 ? 8.227 -16.453 9.102 1 61.19 212 TYR A O 1
ATOM 1674 N N . SER A 1 213 ? 8.328 -18.641 9.609 1 58.03 213 SER A N 1
ATOM 1675 C CA . SER A 1 213 ? 9.078 -18.984 8.414 1 58.03 213 SER A CA 1
ATOM 1676 C C . SER A 1 213 ? 8.375 -18.484 7.152 1 58.03 213 SER A C 1
ATOM 1678 O O . SER A 1 213 ? 9.016 -18.297 6.117 1 58.03 213 SER A O 1
ATOM 1680 N N . MET A 1 214 ? 7.082 -18.297 7.453 1 53.94 214 MET A N 1
ATOM 1681 C CA . MET A 1 214 ? 6.281 -17.891 6.305 1 53.94 214 MET A CA 1
ATOM 1682 C C . MET A 1 214 ? 6.707 -16.5 5.809 1 53.94 214 MET A C 1
ATOM 1684 O O . MET A 1 214 ? 6.492 -16.172 4.645 1 53.94 214 MET A O 1
ATOM 1688 N N . VAL A 1 215 ? 7.379 -15.812 6.676 1 61.09 215 VAL A N 1
ATOM 1689 C CA . VAL A 1 215 ? 7.766 -14.469 6.273 1 61.09 215 VAL A CA 1
ATOM 1690 C C . VAL A 1 215 ? 9.227 -14.469 5.812 1 61.09 215 VAL A C 1
ATOM 1692 O O . VAL A 1 215 ? 9.742 -13.438 5.387 1 61.09 215 VAL A O 1
ATOM 1695 N N . ALA A 1 216 ? 9.703 -15.594 5.641 1 73.94 216 ALA A N 1
ATOM 1696 C CA . ALA A 1 216 ? 11.094 -15.641 5.195 1 73.94 216 ALA A CA 1
ATOM 1697 C C . ALA A 1 216 ? 11.203 -15.281 3.719 1 73.94 216 ALA A C 1
ATOM 1699 O O . ALA A 1 216 ? 10.32 -15.594 2.924 1 73.94 216 ALA A O 1
ATOM 1700 N N . PHE A 1 217 ? 12.258 -14.547 3.453 1 84 217 PHE A N 1
ATOM 1701 C CA . PHE A 1 217 ? 12.469 -14.109 2.08 1 84 217 PHE A CA 1
ATOM 1702 C C . PHE A 1 217 ? 13.414 -15.055 1.351 1 84 217 PHE A C 1
ATOM 1704 O O . PHE A 1 217 ? 14.406 -15.516 1.926 1 84 217 PHE A O 1
ATOM 1711 N N . VAL A 1 218 ? 13.031 -15.422 0.163 1 91.25 218 VAL A N 1
ATOM 1712 C CA . VAL A 1 218 ? 13.883 -16.203 -0.734 1 91.25 218 VAL A CA 1
ATOM 1713 C C . VAL A 1 218 ? 14.555 -15.273 -1.743 1 91.25 218 VAL A C 1
ATOM 1715 O O . VAL A 1 218 ? 13.883 -14.57 -2.494 1 91.25 218 VAL A O 1
ATOM 1718 N N . PRO A 1 219 ? 15.883 -15.273 -1.751 1 93.31 219 PRO A N 1
ATOM 1719 C CA . PRO A 1 219 ? 16.562 -14.414 -2.729 1 93.31 219 PRO A CA 1
ATOM 1720 C C . PRO A 1 219 ? 16.422 -14.93 -4.16 1 93.31 219 PRO A C 1
ATOM 1722 O O . PRO A 1 219 ? 16.453 -16.141 -4.391 1 93.31 219 PRO A O 1
ATOM 1725 N N . MET A 1 220 ? 16.281 -14.039 -5.062 1 96.5 220 MET A N 1
ATOM 1726 C CA . MET A 1 220 ? 16.234 -14.391 -6.477 1 96.5 220 MET A CA 1
ATOM 1727 C C . MET A 1 220 ? 17.234 -13.57 -7.281 1 96.5 220 MET A C 1
ATOM 1729 O O . MET A 1 220 ? 17.125 -12.344 -7.359 1 96.5 220 MET A O 1
ATOM 1733 N N . ASN A 1 221 ? 18.219 -14.234 -7.734 1 96.06 221 ASN A N 1
ATOM 1734 C CA . ASN A 1 221 ? 19.203 -13.734 -8.695 1 96.06 221 ASN A CA 1
ATOM 1735 C C . ASN A 1 221 ? 18.906 -14.242 -10.102 1 96.06 221 ASN A C 1
ATOM 1737 O O . ASN A 1 221 ? 19.109 -15.422 -10.391 1 96.06 221 ASN A O 1
ATOM 1741 N N . ILE A 1 222 ? 18.5 -13.352 -10.992 1 95.5 222 ILE A N 1
ATOM 1742 C CA . ILE A 1 222 ? 18 -13.742 -12.305 1 95.5 222 ILE A CA 1
ATOM 1743 C C . ILE A 1 222 ? 19.156 -14.227 -13.172 1 95.5 222 ILE A C 1
ATOM 1745 O O . ILE A 1 222 ? 18.938 -14.867 -14.203 1 95.5 222 ILE A O 1
ATOM 1749 N N . THR A 1 223 ? 20.391 -13.945 -12.797 1 95.31 223 THR A N 1
ATOM 1750 C CA . THR A 1 223 ? 21.562 -14.391 -13.555 1 95.31 223 THR A CA 1
ATOM 1751 C C . THR A 1 223 ? 22.016 -15.766 -13.086 1 95.31 223 THR A C 1
ATOM 1753 O O . THR A 1 223 ? 22.969 -16.328 -13.633 1 95.31 223 THR A O 1
ATOM 1756 N N . ASP A 1 224 ? 21.406 -16.297 -12.078 1 95.5 224 ASP A N 1
ATOM 1757 C CA . ASP A 1 224 ? 21.734 -17.594 -11.5 1 95.5 224 ASP A CA 1
ATOM 1758 C C . ASP A 1 224 ? 20.547 -18.547 -11.555 1 95.5 224 ASP A C 1
ATOM 1760 O O . ASP A 1 224 ? 19.609 -18.438 -10.766 1 95.5 224 ASP A O 1
ATOM 1764 N N . GLU A 1 225 ? 20.641 -19.562 -12.383 1 95.69 225 GLU A N 1
ATOM 1765 C CA . GLU A 1 225 ? 19.531 -20.5 -12.594 1 95.69 225 GLU A CA 1
ATOM 1766 C C . GLU A 1 225 ? 19.188 -21.234 -11.297 1 95.69 225 GLU A C 1
ATOM 1768 O O . GLU A 1 225 ? 18.016 -21.562 -11.062 1 95.69 225 GLU A O 1
ATOM 1773 N N . GLU A 1 226 ? 20.141 -21.469 -10.508 1 95.94 226 GLU A N 1
ATOM 1774 C CA . GLU A 1 226 ? 19.891 -22.156 -9.242 1 95.94 226 GLU A CA 1
ATOM 1775 C C . GLU A 1 226 ? 19.031 -21.297 -8.312 1 95.94 226 GLU A C 1
ATOM 1777 O O . GLU A 1 226 ? 18.234 -21.828 -7.543 1 95.94 226 GLU A O 1
ATOM 1782 N N . SER A 1 227 ? 19.25 -20.047 -8.383 1 95.75 227 SER A N 1
ATOM 1783 C CA . SER A 1 227 ? 18.453 -19.109 -7.598 1 95.75 227 SER A CA 1
ATOM 1784 C C . SER A 1 227 ? 16.984 -19.141 -8.031 1 95.75 227 SER A C 1
ATOM 1786 O O . SER A 1 227 ? 16.078 -19.172 -7.188 1 95.75 227 SER A O 1
ATOM 1788 N N . ILE A 1 228 ? 16.781 -19.156 -9.289 1 97.25 228 ILE A N 1
ATOM 1789 C CA . ILE A 1 228 ? 15.422 -19.203 -9.836 1 97.25 228 ILE A CA 1
ATOM 1790 C C . ILE A 1 228 ? 14.758 -20.516 -9.453 1 97.25 228 ILE A C 1
ATOM 1792 O O . ILE A 1 228 ? 13.594 -20.547 -9.055 1 97.25 228 ILE A O 1
ATOM 1796 N N . GLU A 1 229 ? 15.516 -21.547 -9.578 1 97.25 229 GLU A N 1
ATOM 1797 C CA . GLU A 1 229 ? 15.023 -22.875 -9.219 1 97.25 229 GLU A CA 1
ATOM 1798 C C . GLU A 1 229 ? 14.609 -22.938 -7.754 1 97.25 229 GLU A C 1
ATOM 1800 O O . GLU A 1 229 ? 13.609 -23.578 -7.414 1 97.25 229 GLU A O 1
ATOM 1805 N N . MET A 1 230 ? 15.383 -22.344 -6.906 1 95.94 230 MET A N 1
ATOM 1806 C CA . MET A 1 230 ? 15.078 -22.328 -5.477 1 95.94 230 MET A CA 1
ATOM 1807 C C . MET A 1 230 ? 13.75 -21.641 -5.207 1 95.94 230 MET A C 1
ATOM 1809 O O . MET A 1 230 ? 12.945 -22.125 -4.402 1 95.94 230 MET A O 1
ATOM 1813 N N . VAL A 1 231 ? 13.5 -20.547 -5.836 1 96.69 231 VAL A N 1
ATOM 1814 C CA . VAL A 1 231 ? 12.234 -19.844 -5.695 1 96.69 231 VAL A CA 1
ATOM 1815 C C . VAL A 1 231 ? 11.086 -20.734 -6.145 1 96.69 231 VAL A C 1
ATOM 1817 O O . VAL A 1 231 ? 10.086 -20.875 -5.445 1 96.69 231 VAL A O 1
ATOM 1820 N N . LEU A 1 232 ? 11.297 -21.375 -7.312 1 97.19 232 LEU A N 1
ATOM 1821 C CA . LEU A 1 232 ? 10.273 -22.266 -7.848 1 97.19 232 LEU A CA 1
ATOM 1822 C C . LEU A 1 232 ? 10 -23.406 -6.883 1 97.19 232 LEU A C 1
ATOM 1824 O O . LEU A 1 232 ? 8.844 -23.797 -6.691 1 97.19 232 LEU A O 1
ATOM 1828 N N . HIS A 1 233 ? 11.031 -23.906 -6.305 1 95.69 233 HIS A N 1
ATOM 1829 C CA . HIS A 1 233 ? 10.891 -25.016 -5.355 1 95.69 233 HIS A CA 1
ATOM 1830 C C . HIS A 1 233 ? 10.031 -24.594 -4.16 1 95.69 233 HIS A C 1
ATOM 1832 O O . HIS A 1 233 ? 9.203 -25.375 -3.693 1 95.69 233 HIS A O 1
ATOM 1838 N N . HIS A 1 234 ? 10.25 -23.469 -3.619 1 93.81 234 HIS A N 1
ATOM 1839 C CA . HIS A 1 234 ? 9.453 -22.969 -2.506 1 93.81 234 HIS A CA 1
ATOM 1840 C C . HIS A 1 234 ? 7.988 -22.828 -2.9 1 93.81 234 HIS A C 1
ATOM 1842 O O . HIS A 1 234 ? 7.094 -23.156 -2.117 1 93.81 234 HIS A O 1
ATOM 1848 N N . ILE A 1 235 ? 7.723 -22.344 -4.098 1 95.5 235 ILE A N 1
ATOM 1849 C CA . ILE A 1 235 ? 6.355 -22.156 -4.578 1 95.5 235 ILE A CA 1
ATOM 1850 C C . ILE A 1 235 ? 5.684 -23.516 -4.75 1 95.5 235 ILE A C 1
ATOM 1852 O O . ILE A 1 235 ? 4.547 -23.719 -4.316 1 95.5 235 ILE A O 1
ATOM 1856 N N . ASP A 1 236 ? 6.426 -24.438 -5.41 1 94.88 236 ASP A N 1
ATOM 1857 C CA . ASP A 1 236 ? 5.898 -25.781 -5.625 1 94.88 236 ASP A CA 1
ATOM 1858 C C . ASP A 1 236 ? 5.527 -26.438 -4.297 1 94.88 236 ASP A C 1
ATOM 1860 O O . ASP A 1 236 ? 4.508 -27.125 -4.203 1 94.88 236 ASP A O 1
ATOM 1864 N N . HIS A 1 237 ? 6.375 -26.234 -3.324 1 92.44 237 HIS A N 1
ATOM 1865 C CA . HIS A 1 237 ? 6.094 -26.766 -1.997 1 92.44 237 HIS A CA 1
ATOM 1866 C C . HIS A 1 237 ? 4.844 -26.141 -1.398 1 92.44 237 HIS A C 1
ATOM 1868 O O . HIS A 1 237 ? 4.02 -26.828 -0.798 1 92.44 237 HIS A O 1
ATOM 1874 N N . ALA A 1 238 ? 4.668 -24.875 -1.577 1 89.69 238 ALA A N 1
ATOM 1875 C CA . ALA A 1 238 ? 3.539 -24.141 -1.026 1 89.69 238 ALA A CA 1
ATOM 1876 C C . ALA A 1 238 ? 2.223 -24.594 -1.644 1 89.69 238 ALA A C 1
ATOM 1878 O O . ALA A 1 238 ? 1.184 -24.594 -0.98 1 89.69 238 ALA A O 1
ATOM 1879 N N . ILE A 1 239 ? 2.287 -25.016 -2.893 1 92.25 239 ILE A N 1
ATOM 1880 C CA . ILE A 1 239 ? 1.041 -25.375 -3.557 1 92.25 239 ILE A CA 1
ATOM 1881 C C . ILE A 1 239 ? 0.96 -26.891 -3.703 1 92.25 239 ILE A C 1
ATOM 1883 O O . ILE A 1 239 ? 0.091 -27.406 -4.41 1 92.25 239 ILE A O 1
ATOM 1887 N N . ASN A 1 240 ? 1.921 -27.625 -3.119 1 88.75 240 ASN A N 1
ATOM 1888 C CA . ASN A 1 240 ? 1.981 -29.078 -3.203 1 88.75 240 ASN A CA 1
ATOM 1889 C C . ASN A 1 240 ? 1.984 -29.562 -4.652 1 88.75 240 ASN A C 1
ATOM 1891 O O . ASN A 1 240 ? 1.22 -30.453 -5.016 1 88.75 240 ASN A O 1
ATOM 1895 N N . TYR A 1 241 ? 2.814 -28.859 -5.359 1 84.69 241 TYR A N 1
ATOM 1896 C CA . TYR A 1 241 ? 2.922 -29.219 -6.77 1 84.69 241 TYR A CA 1
ATOM 1897 C C . TYR A 1 241 ? 3.59 -30.578 -6.938 1 84.69 241 TYR A C 1
ATOM 1899 O O . TYR A 1 241 ? 4.633 -30.844 -6.332 1 84.69 241 TYR A O 1
ATOM 1907 N N . GLY A 1 242 ? 3.131 -31.516 -7.773 1 68.25 242 GLY A N 1
ATOM 1908 C CA . GLY A 1 242 ? 3.709 -32.812 -8.086 1 68.25 242 GLY A CA 1
ATOM 1909 C C . GLY A 1 242 ? 3.285 -33.906 -7.117 1 68.25 242 GLY A C 1
ATOM 1910 O O . GLY A 1 242 ? 3.551 -35.094 -7.348 1 68.25 242 GLY A O 1
ATOM 1911 N N . GLU A 1 243 ? 2.891 -33.625 -5.969 1 63.19 243 GLU A N 1
ATOM 1912 C CA . GLU A 1 243 ? 2.537 -34.656 -5.02 1 63.19 243 GLU A CA 1
ATOM 1913 C C . GLU A 1 243 ? 1.384 -35.531 -5.539 1 63.19 243 GLU A C 1
ATOM 1915 O O . GLU A 1 243 ? 1.32 -36.719 -5.273 1 63.19 243 GLU A O 1
ATOM 1920 N N . ASP A 1 244 ? 0.455 -35 -6.238 1 51.56 244 ASP A N 1
ATOM 1921 C CA . ASP A 1 244 ? -0.607 -35.875 -6.734 1 51.56 244 ASP A CA 1
ATOM 1922 C C . ASP A 1 244 ? -0.172 -36.594 -8 1 51.56 244 ASP A C 1
ATOM 1924 O O . ASP A 1 244 ? -0.989 -37.25 -8.672 1 51.56 244 ASP A O 1
ATOM 1928 N N . VAL A 1 245 ? 0.946 -36.375 -8.523 1 47.41 245 VAL A N 1
ATOM 1929 C CA . VAL A 1 245 ? 1.345 -37.156 -9.688 1 47.41 245 VAL A CA 1
ATOM 1930 C C . VAL A 1 245 ? 1.496 -38.625 -9.297 1 47.41 245 VAL A C 1
ATOM 1932 O O . VAL A 1 245 ? 2.309 -38.969 -8.43 1 47.41 245 VAL A O 1
ATOM 1935 N N . GLU A 1 246 ? 0.49 -39.406 -9.32 1 45.75 246 GLU A N 1
ATOM 1936 C CA . GLU A 1 246 ? 0.544 -40.844 -9.156 1 45.75 246 GLU A CA 1
ATOM 1937 C C . GLU A 1 246 ? 1.799 -41.406 -9.805 1 45.75 246 GLU A C 1
ATOM 1939 O O . GLU A 1 246 ? 2.182 -41.031 -10.906 1 45.75 246 GLU A O 1
ATOM 1944 N N . PRO A 1 247 ? 2.736 -42 -8.992 1 43.84 247 PRO A N 1
ATOM 1945 C CA . PRO A 1 247 ? 3.84 -42.688 -9.648 1 43.84 247 PRO A CA 1
ATOM 1946 C C . PRO A 1 247 ? 3.391 -43.469 -10.883 1 43.84 247 PRO A C 1
ATOM 1948 O O . PRO A 1 247 ? 2.359 -44.156 -10.844 1 43.84 247 PRO A O 1
ATOM 1951 N N . LYS A 1 248 ? 3.508 -43 -12.023 1 42.38 248 LYS A N 1
ATOM 1952 C CA . LYS A 1 248 ? 3.285 -43.844 -13.188 1 42.38 248 LYS A CA 1
ATOM 1953 C C . LYS A 1 248 ? 3.906 -45.219 -12.992 1 42.38 248 LYS A C 1
ATOM 1955 O O . LYS A 1 248 ? 5.129 -45.344 -12.906 1 42.38 248 LYS A O 1
ATOM 1960 N N . VAL A 1 249 ? 3.318 -46.031 -12.25 1 39.94 249 VAL A N 1
ATOM 1961 C CA . VAL A 1 249 ? 3.729 -47.438 -12.297 1 39.94 249 VAL A CA 1
ATOM 1962 C C . VAL A 1 249 ? 3.793 -47.906 -13.742 1 39.94 249 VAL A C 1
ATOM 1964 O O . VAL A 1 249 ? 2.805 -47.844 -14.477 1 39.94 249 VAL A O 1
ATOM 1967 N N . ARG A 1 250 ? 4.91 -47.719 -14.273 1 37.59 250 ARG A N 1
ATOM 1968 C CA . ARG A 1 250 ? 5.16 -48.531 -15.453 1 37.59 250 ARG A CA 1
ATOM 1969 C C . ARG A 1 250 ? 4.645 -49.969 -15.242 1 37.59 250 ARG A C 1
ATOM 1971 O O . ARG A 1 250 ? 5.039 -50.625 -14.289 1 37.59 250 ARG A O 1
ATOM 1978 N N . LEU A 1 251 ? 3.441 -50.156 -15.672 1 32.69 251 LEU A N 1
ATOM 1979 C CA . LEU A 1 251 ? 3.232 -51.562 -15.945 1 32.69 251 LEU A CA 1
ATOM 1980 C C . LEU A 1 251 ? 4.242 -52.094 -16.969 1 32.69 251 LEU A C 1
ATOM 1982 O O . LEU A 1 251 ? 4.609 -51.375 -17.891 1 32.69 251 LEU A O 1
ATOM 1986 N N . MET B 1 1 ? -3.029 11.062 4.32 1 93.62 1 MET B N 1
ATOM 1987 C CA . MET B 1 1 ? -2.646 9.883 3.553 1 93.62 1 MET B CA 1
ATOM 1988 C C . MET B 1 1 ? -3.545 8.695 3.895 1 93.62 1 MET B C 1
ATOM 1990 O O . MET B 1 1 ? -4.293 8.742 4.871 1 93.62 1 MET B O 1
ATOM 1994 N N . GLY B 1 2 ? -3.496 7.648 3.08 1 89.56 2 GLY B N 1
ATOM 1995 C CA . GLY B 1 2 ? -4.293 6.441 3.229 1 89.56 2 GLY B CA 1
ATOM 1996 C C . GLY B 1 2 ? -4.789 5.887 1.906 1 89.56 2 GLY B C 1
ATOM 1997 O O . GLY B 1 2 ? -4.699 6.555 0.874 1 89.56 2 GLY B O 1
ATOM 1998 N N . PRO B 1 3 ? -5.305 4.707 2.035 1 85.94 3 PRO B N 1
ATOM 1999 C CA . PRO B 1 3 ? -5.754 4.066 0.795 1 85.94 3 PRO B CA 1
ATOM 2000 C C . PRO B 1 3 ? -6.863 4.852 0.096 1 85.94 3 PRO B C 1
ATOM 2002 O O . PRO B 1 3 ? -7.477 5.73 0.701 1 85.94 3 PRO B O 1
ATOM 2005 N N . ALA B 1 4 ? -7.023 4.457 -1.217 1 79.94 4 ALA B N 1
ATOM 2006 C CA . ALA B 1 4 ? -8.109 5.07 -1.98 1 79.94 4 ALA B CA 1
ATOM 2007 C C . ALA B 1 4 ? -9.461 4.762 -1.353 1 79.94 4 ALA B C 1
ATOM 2009 O O . ALA B 1 4 ? -9.703 3.643 -0.9 1 79.94 4 ALA B O 1
ATOM 2010 N N . GLY B 1 5 ? -10.297 5.754 -1.247 1 81.75 5 GLY B N 1
ATOM 2011 C CA . GLY B 1 5 ? -11.664 5.539 -0.793 1 81.75 5 GLY B CA 1
ATOM 2012 C C . GLY B 1 5 ? -11.828 5.723 0.703 1 81.75 5 GLY B C 1
ATOM 2013 O O . GLY B 1 5 ? -12.938 5.609 1.228 1 81.75 5 GLY B O 1
ATOM 2014 N N . THR B 1 6 ? -10.789 6.059 1.399 1 90.19 6 THR B N 1
ATOM 2015 C CA . THR B 1 6 ? -10.883 6.152 2.852 1 90.19 6 THR B CA 1
ATOM 2016 C C . THR B 1 6 ? -11.43 7.512 3.273 1 90.19 6 THR B C 1
ATOM 2018 O O . THR B 1 6 ? -11.727 7.73 4.449 1 90.19 6 THR B O 1
ATOM 2021 N N . GLY B 1 7 ? -11.492 8.484 2.326 1 91.31 7 GLY B N 1
ATOM 2022 C CA . GLY B 1 7 ? -12.086 9.773 2.639 1 91.31 7 GLY B CA 1
ATOM 2023 C C . GLY B 1 7 ? -11.055 10.883 2.807 1 91.31 7 GLY B C 1
ATOM 2024 O O . GLY B 1 7 ? -11.258 11.805 3.592 1 91.31 7 GLY B O 1
ATOM 2025 N N . LYS B 1 8 ? -10 10.773 2.131 1 94.06 8 LYS B N 1
ATOM 2026 C CA . LYS B 1 8 ? -8.938 11.781 2.227 1 94.06 8 LYS B CA 1
ATOM 2027 C C . LYS B 1 8 ? -9.453 13.164 1.848 1 94.06 8 LYS B C 1
ATOM 2029 O O . LYS B 1 8 ? -9.242 14.133 2.576 1 94.06 8 LYS B O 1
ATOM 2034 N N . SER B 1 9 ? -10.148 13.258 0.665 1 92.56 9 SER B N 1
ATOM 2035 C CA . SER B 1 9 ? -10.695 14.531 0.218 1 92.56 9 SER B CA 1
ATOM 2036 C C . SER B 1 9 ? -11.758 15.047 1.178 1 92.56 9 SER B C 1
ATOM 2038 O O . SER B 1 9 ? -11.828 16.25 1.458 1 92.56 9 SER B O 1
ATOM 2040 N N . THR B 1 10 ? -12.586 14.164 1.662 1 94.69 10 THR B N 1
ATOM 2041 C CA . THR B 1 10 ? -13.617 14.516 2.633 1 94.69 10 THR B CA 1
ATOM 2042 C C . THR B 1 10 ? -12.992 15.023 3.928 1 94.69 10 THR B C 1
ATOM 2044 O O . THR B 1 10 ? -13.484 15.977 4.531 1 94.69 10 THR B O 1
ATOM 2047 N N . TYR B 1 11 ? -11.93 14.383 4.348 1 97.38 11 TYR B N 1
ATOM 2048 C CA . TYR B 1 11 ? -11.195 14.836 5.523 1 97.38 11 TYR B CA 1
ATOM 2049 C C . TYR B 1 11 ? -10.703 16.266 5.34 1 97.38 11 TYR B C 1
ATOM 2051 O O . TYR B 1 11 ? -10.898 17.109 6.215 1 97.38 11 TYR B O 1
ATOM 2059 N N . CYS B 1 12 ? -10.047 16.547 4.207 1 97.44 12 CYS B N 1
ATOM 2060 C CA . CYS B 1 12 ? -9.5 17.875 3.93 1 97.44 12 CYS B CA 1
ATOM 2061 C C . CYS B 1 12 ? -10.602 18.922 3.945 1 97.44 12 CYS B C 1
ATOM 2063 O O . CYS B 1 12 ? -10.438 19.984 4.555 1 97.44 12 CYS B O 1
ATOM 2065 N N . LYS B 1 13 ? -11.727 18.609 3.316 1 97.19 13 LYS B N 1
ATOM 2066 C CA . LYS B 1 13 ? -12.859 19.531 3.258 1 97.19 13 LYS B CA 1
ATOM 2067 C C . LYS B 1 13 ? -13.383 19.844 4.656 1 97.19 13 LYS B C 1
ATOM 2069 O O . LYS B 1 13 ? -13.484 21.016 5.043 1 97.19 13 LYS B O 1
ATOM 2074 N N . ASN B 1 14 ? -13.703 18.828 5.418 1 97.44 14 ASN B N 1
ATOM 2075 C CA . ASN B 1 14 ? -14.344 18.984 6.719 1 97.44 14 ASN B CA 1
ATOM 2076 C C . ASN B 1 14 ? -13.391 19.641 7.727 1 97.44 14 ASN B C 1
ATOM 2078 O O . ASN B 1 14 ? -13.812 20.469 8.531 1 97.44 14 ASN B O 1
ATOM 2082 N N . MET B 1 15 ? -12.117 19.234 7.688 1 97.81 15 MET B N 1
ATOM 2083 C CA . MET B 1 15 ? -11.133 19.844 8.586 1 97.81 15 MET B CA 1
ATOM 2084 C C . MET B 1 15 ? -10.945 21.312 8.266 1 97.81 15 MET B C 1
ATOM 2086 O O . MET B 1 15 ? -10.883 22.156 9.172 1 97.81 15 MET B O 1
ATOM 2090 N N . HIS B 1 16 ? -10.883 21.641 6.984 1 97.56 16 HIS B N 1
ATOM 2091 C CA . HIS B 1 16 ? -10.758 23.016 6.551 1 97.56 16 HIS B CA 1
ATOM 2092 C C . HIS B 1 16 ? -11.953 23.859 7.016 1 97.56 16 HIS B C 1
ATOM 2094 O O . HIS B 1 16 ? -11.773 24.953 7.559 1 97.56 16 HIS B O 1
ATOM 2100 N N . GLU B 1 17 ? -13.148 23.328 6.773 1 97.31 17 GLU B N 1
ATOM 2101 C CA . GLU B 1 17 ? -14.367 24.031 7.148 1 97.31 17 GLU B CA 1
ATOM 2102 C C . GLU B 1 17 ? -14.477 24.188 8.664 1 97.31 17 GLU B C 1
ATOM 2104 O O . GLU B 1 17 ? -14.875 25.25 9.156 1 97.31 17 GLU B O 1
ATOM 2109 N N . PHE B 1 18 ? -14.148 23.172 9.375 1 97.44 18 PHE B N 1
ATOM 2110 C CA . PHE B 1 18 ? -14.188 23.219 10.836 1 97.44 18 PHE B CA 1
ATOM 2111 C C . PHE B 1 18 ? -13.234 24.281 11.359 1 97.44 18 PHE B C 1
ATOM 2113 O O . PHE B 1 18 ? -13.602 25.078 12.227 1 97.44 18 PHE B O 1
ATOM 2120 N N . CYS B 1 19 ? -12.016 24.266 10.867 1 96.25 19 CYS B N 1
ATOM 2121 C CA . CYS B 1 19 ? -11.023 25.25 11.289 1 96.25 19 CYS B CA 1
ATOM 2122 C C . CYS B 1 19 ? -11.484 26.672 10.969 1 96.25 19 CYS B C 1
ATOM 2124 O O . CYS B 1 19 ? -11.383 27.562 11.805 1 96.25 19 CYS B O 1
ATOM 2126 N N . ALA B 1 20 ? -12.023 26.844 9.781 1 95.25 20 ALA B N 1
ATOM 2127 C CA . ALA B 1 20 ? -12.523 28.156 9.383 1 95.25 20 ALA B CA 1
ATOM 2128 C C . ALA B 1 20 ? -13.625 28.625 10.328 1 95.25 20 ALA B C 1
ATOM 2130 O O . ALA B 1 20 ? -13.641 29.797 10.742 1 95.25 20 ALA B O 1
ATOM 2131 N N . ALA B 1 21 ? -14.508 27.75 10.641 1 95.69 21 ALA B N 1
ATOM 2132 C CA . ALA B 1 21 ? -15.625 28.062 11.531 1 95.69 21 ALA B CA 1
ATOM 2133 C C . ALA B 1 21 ? -15.125 28.406 12.93 1 95.69 21 ALA B C 1
ATOM 2135 O O . ALA B 1 21 ? -15.773 29.156 13.656 1 95.69 21 ALA B O 1
ATOM 2136 N N . SER B 1 22 ? -14.016 27.906 13.297 1 93.38 22 SER B N 1
ATOM 2137 C CA . SER B 1 22 ? -13.453 28.125 14.617 1 93.38 22 SER B CA 1
ATOM 2138 C C . SER B 1 22 ? -12.484 29.297 14.617 1 93.38 22 SER B C 1
ATOM 2140 O O . SER B 1 22 ? -11.789 29.547 15.602 1 93.38 22 SER B O 1
ATOM 2142 N N . GLY B 1 23 ? -12.258 29.906 13.445 1 92.56 23 GLY B N 1
ATOM 2143 C CA . GLY B 1 23 ? -11.43 31.094 13.344 1 92.56 23 GLY B CA 1
ATOM 2144 C C . GLY B 1 23 ? -9.977 30.781 13.023 1 92.56 23 GLY B C 1
ATOM 2145 O O . GLY B 1 23 ? -9.109 31.656 13.133 1 92.56 23 GLY B O 1
ATOM 2146 N N . ARG B 1 24 ? -9.75 29.547 12.727 1 92.12 24 ARG B N 1
ATOM 2147 C CA . ARG B 1 24 ? -8.398 29.141 12.359 1 92.12 24 ARG B CA 1
ATOM 2148 C C . ARG B 1 24 ? -8.234 29.078 10.844 1 92.12 24 ARG B C 1
ATOM 2150 O O . ARG B 1 24 ? -8.961 28.359 10.164 1 92.12 24 ARG B O 1
ATOM 2157 N N . LEU B 1 25 ? -7.332 29.844 10.375 1 91.75 25 LEU B N 1
ATOM 2158 C CA . LEU B 1 25 ? -7.059 29.844 8.945 1 91.75 25 LEU B CA 1
ATOM 2159 C C . LEU B 1 25 ? -6.211 28.625 8.562 1 91.75 25 LEU B C 1
ATOM 2161 O O . LEU B 1 25 ? -5.172 28.375 9.172 1 91.75 25 LEU B O 1
ATOM 2165 N N . THR B 1 26 ? -6.672 27.875 7.605 1 95.56 26 THR B N 1
ATOM 2166 C CA . THR B 1 26 ? -5.965 26.703 7.109 1 95.56 26 THR B CA 1
ATOM 2167 C C . THR B 1 26 ? -5.895 26.719 5.586 1 95.56 26 THR B C 1
ATOM 2169 O O . THR B 1 26 ? -6.801 27.219 4.922 1 95.56 26 THR B O 1
ATOM 2172 N N . TYR B 1 27 ? -4.82 26.203 5.043 1 97.19 27 TYR B N 1
ATOM 2173 C CA . TYR B 1 27 ? -4.605 26.141 3.602 1 97.19 27 TYR B CA 1
ATOM 2174 C C . TYR B 1 27 ? -4.449 24.703 3.141 1 97.19 27 TYR B C 1
ATOM 2176 O O . TYR B 1 27 ? -3.605 23.969 3.658 1 97.19 27 TYR B O 1
ATOM 2184 N N . VAL B 1 28 ? -5.254 24.297 2.195 1 97.62 28 VAL B N 1
ATOM 2185 C CA . VAL B 1 28 ? -5.188 22.938 1.676 1 97.62 28 VAL B CA 1
ATOM 2186 C C . VAL B 1 28 ? -4.328 22.906 0.411 1 97.62 28 VAL B C 1
ATOM 2188 O O . VAL B 1 28 ? -4.531 23.719 -0.5 1 97.62 28 VAL B O 1
ATOM 2191 N N . VAL B 1 29 ? -3.369 22.062 0.407 1 97.44 29 VAL B N 1
ATOM 2192 C CA . VAL B 1 29 ? -2.471 21.875 -0.726 1 97.44 29 VAL B CA 1
ATOM 2193 C C . VAL B 1 29 ? -2.742 20.516 -1.374 1 97.44 29 VAL B C 1
ATOM 2195 O O . VAL B 1 29 ? -2.754 19.484 -0.694 1 97.44 29 VAL B O 1
ATOM 2198 N N . ASN B 1 30 ? -2.967 20.484 -2.668 1 97.25 30 ASN B N 1
ATOM 2199 C CA . ASN B 1 30 ? -3.131 19.234 -3.381 1 97.25 30 ASN B CA 1
ATOM 2200 C C . ASN B 1 30 ? -1.795 18.688 -3.883 1 97.25 30 ASN B C 1
ATOM 2202 O O . ASN B 1 30 ? -1.143 19.312 -4.719 1 97.25 30 ASN B O 1
ATOM 2206 N N . LEU B 1 31 ? -1.422 17.516 -3.4 1 96.56 31 LEU B N 1
ATOM 2207 C CA . LEU B 1 31 ? -0.19 16.875 -3.854 1 96.56 31 LEU B CA 1
ATOM 2208 C C . LEU B 1 31 ? -0.496 15.641 -4.695 1 96.56 31 LEU B C 1
ATOM 2210 O O . LEU B 1 31 ? 0.408 14.875 -5.023 1 96.56 31 LEU B O 1
ATOM 2214 N N . ASP B 1 32 ? -1.739 15.406 -4.992 1 93.5 32 ASP B N 1
ATOM 2215 C CA . ASP B 1 32 ? -2.139 14.305 -5.867 1 93.5 32 ASP B CA 1
ATOM 2216 C C . ASP B 1 32 ? -2.221 14.766 -7.32 1 93.5 32 ASP B C 1
ATOM 2218 O O . ASP B 1 32 ? -3.188 15.422 -7.719 1 93.5 32 ASP B O 1
ATOM 2222 N N . PRO B 1 33 ? -1.284 14.375 -8.117 1 94.31 33 PRO B N 1
ATOM 2223 C CA . PRO B 1 33 ? -1.279 14.836 -9.5 1 94.31 33 PRO B CA 1
ATOM 2224 C C . PRO B 1 33 ? -2.418 14.25 -10.328 1 94.31 33 PRO B C 1
ATOM 2226 O O . PRO B 1 33 ? -2.637 14.664 -11.469 1 94.31 33 PRO B O 1
ATOM 2229 N N . ALA B 1 34 ? -3.158 13.266 -9.742 1 87.5 34 ALA B N 1
ATOM 2230 C CA . ALA B 1 34 ? -4.277 12.648 -10.445 1 87.5 34 ALA B CA 1
ATOM 2231 C C . ALA B 1 34 ? -5.598 13.312 -10.07 1 87.5 34 ALA B C 1
ATOM 2233 O O . ALA B 1 34 ? -6.621 13.086 -10.719 1 87.5 34 ALA B O 1
ATOM 2234 N N . ALA B 1 35 ? -5.609 14.109 -9.031 1 86.06 35 ALA B N 1
ATOM 2235 C CA . ALA B 1 35 ? -6.844 14.727 -8.547 1 86.06 35 ALA B CA 1
ATOM 2236 C C . ALA B 1 35 ? -7.203 15.953 -9.375 1 86.06 35 ALA B C 1
ATOM 2238 O O . ALA B 1 35 ? -6.422 16.906 -9.469 1 86.06 35 ALA B O 1
ATOM 2239 N N . GLU B 1 36 ? -8.461 15.969 -9.906 1 83 36 GLU B N 1
ATOM 2240 C CA . GLU B 1 36 ? -8.812 17.062 -10.805 1 83 36 GLU B CA 1
ATOM 2241 C C . GLU B 1 36 ? -9.914 17.938 -10.211 1 83 36 GLU B C 1
ATOM 2243 O O . GLU B 1 36 ? -10.141 19.062 -10.672 1 83 36 GLU B O 1
ATOM 2248 N N . SER B 1 37 ? -10.57 17.422 -9.328 1 85.94 37 SER B N 1
ATOM 2249 C CA . SER B 1 37 ? -11.664 18.188 -8.734 1 85.94 37 SER B CA 1
ATOM 2250 C C . SER B 1 37 ? -11.609 18.141 -7.211 1 85.94 37 SER B C 1
ATOM 2252 O O . SER B 1 37 ? -11.195 17.141 -6.629 1 85.94 37 SER B O 1
ATOM 2254 N N . PHE B 1 38 ? -12.023 19.312 -6.695 1 90.5 38 PHE B N 1
ATOM 2255 C CA . PHE B 1 38 ? -11.938 19.453 -5.246 1 90.5 38 PHE B CA 1
ATOM 2256 C C . PHE B 1 38 ? -13.219 20.062 -4.684 1 90.5 38 PHE B C 1
ATOM 2258 O O . PHE B 1 38 ? -13.836 20.922 -5.32 1 90.5 38 PHE B O 1
ATOM 2265 N N . ASP B 1 39 ? -13.609 19.703 -3.514 1 92.5 39 ASP B N 1
ATOM 2266 C CA . ASP B 1 39 ? -14.727 20.297 -2.783 1 92.5 39 ASP B CA 1
ATOM 2267 C C . ASP B 1 39 ? -14.234 21.234 -1.683 1 92.5 39 ASP B C 1
ATOM 2269 O O . ASP B 1 39 ? -14.93 21.438 -0.687 1 92.5 39 ASP B O 1
ATOM 2273 N N . TYR B 1 40 ? -12.992 21.656 -1.734 1 94.75 40 TYR B N 1
ATOM 2274 C CA . TYR B 1 40 ? -12.32 22.594 -0.844 1 94.75 40 TYR B CA 1
ATOM 2275 C C . TYR B 1 40 ? -11.43 23.547 -1.631 1 94.75 40 TYR B C 1
ATOM 2277 O O . TYR B 1 40 ? -11.016 23.234 -2.75 1 94.75 40 TYR B O 1
ATOM 2285 N N . PRO B 1 41 ? -11.273 24.797 -1.089 1 95.56 41 PRO B N 1
ATOM 2286 C CA . PRO B 1 41 ? -10.328 25.688 -1.766 1 95.56 41 PRO B CA 1
ATOM 2287 C C . PRO B 1 41 ? -8.898 25.156 -1.736 1 95.56 41 PRO B C 1
ATOM 2289 O O . PRO B 1 41 ? -8.406 24.734 -0.682 1 95.56 41 PRO B O 1
ATOM 2292 N N . VAL B 1 42 ? -8.234 25.125 -2.85 1 96.69 42 VAL B N 1
ATOM 2293 C CA . VAL B 1 42 ? -6.867 24.641 -2.973 1 96.69 42 VAL B CA 1
ATOM 2294 C C . VAL B 1 42 ? -5.902 25.828 -3.027 1 96.69 42 VAL B C 1
ATOM 2296 O O . VAL B 1 42 ? -6 26.672 -3.92 1 96.69 42 VAL B O 1
ATOM 2299 N N . ALA B 1 43 ? -5.039 25.875 -2.066 1 95.44 43 ALA B N 1
ATOM 2300 C CA . ALA B 1 43 ? -4.039 26.938 -2.043 1 95.44 43 ALA B CA 1
ATOM 2301 C C . ALA B 1 43 ? -2.996 26.734 -3.137 1 95.44 43 ALA B C 1
ATOM 2303 O O . ALA B 1 43 ? -2.641 27.688 -3.846 1 95.44 43 ALA B O 1
ATOM 2304 N N . PHE B 1 44 ? -2.477 25.469 -3.184 1 95.5 44 PHE B N 1
ATOM 2305 C CA . PHE B 1 44 ? -1.513 25.031 -4.184 1 95.5 44 PHE B CA 1
ATOM 2306 C C . PHE B 1 44 ? -1.937 23.703 -4.797 1 95.5 44 PHE B C 1
ATOM 2308 O O . PHE B 1 44 ? -2.453 22.828 -4.102 1 95.5 44 PHE B O 1
ATOM 2315 N N . ASP B 1 45 ? -1.671 23.656 -6.062 1 97.19 45 ASP B N 1
ATOM 2316 C CA . ASP B 1 45 ? -1.976 22.453 -6.812 1 97.19 45 ASP B CA 1
ATOM 2317 C C . ASP B 1 45 ? -0.742 21.938 -7.551 1 97.19 45 ASP B C 1
ATOM 2319 O O . ASP B 1 45 ? -0.221 22.609 -8.445 1 97.19 45 ASP B O 1
ATOM 2323 N N . ILE B 1 46 ? -0.347 20.75 -7.191 1 97.56 46 ILE B N 1
ATOM 2324 C CA . ILE B 1 46 ? 0.833 20.172 -7.828 1 97.56 46 ILE B CA 1
ATOM 2325 C C . ILE B 1 46 ? 0.625 20.109 -9.336 1 97.56 46 ILE B C 1
ATOM 2327 O O . ILE B 1 46 ? 1.592 20.094 -10.102 1 97.56 46 ILE B O 1
ATOM 2331 N N . ARG B 1 47 ? -0.55 20.062 -9.828 1 96.19 47 ARG B N 1
ATOM 2332 C CA . ARG B 1 47 ? -0.849 19.953 -11.25 1 96.19 47 ARG B CA 1
ATOM 2333 C C . ARG B 1 47 ? -0.383 21.203 -12.008 1 96.19 47 ARG B C 1
ATOM 2335 O O . ARG B 1 47 ? -0.245 21.172 -13.227 1 96.19 47 ARG B O 1
ATOM 2342 N N . ASP B 1 48 ? -0.193 22.266 -11.273 1 96.75 48 ASP B N 1
ATOM 2343 C CA . ASP B 1 48 ? 0.406 23.438 -11.883 1 96.75 48 ASP B CA 1
ATOM 2344 C C . ASP B 1 48 ? 1.875 23.203 -12.227 1 96.75 48 ASP B C 1
ATOM 2346 O O . ASP B 1 48 ? 2.459 23.938 -13.031 1 96.75 48 ASP B O 1
ATOM 2350 N N . LEU B 1 49 ? 2.48 22.281 -11.555 1 96.94 49 LEU B N 1
ATOM 2351 C CA . LEU B 1 49 ? 3.863 21.891 -11.805 1 96.94 49 LEU B CA 1
ATOM 2352 C C . LEU B 1 49 ? 3.93 20.703 -12.75 1 96.94 49 LEU B C 1
ATOM 2354 O O . LEU B 1 49 ? 4.695 20.703 -13.719 1 96.94 49 LEU B O 1
ATOM 2358 N N . ILE B 1 50 ? 3.129 19.703 -12.414 1 96.31 50 ILE B N 1
ATOM 2359 C CA . ILE B 1 50 ? 3.135 18.453 -13.164 1 96.31 50 ILE B CA 1
ATOM 2360 C C . ILE B 1 50 ? 1.821 17.703 -12.938 1 96.31 50 ILE B C 1
ATOM 2362 O O . ILE B 1 50 ? 1.295 17.703 -11.82 1 96.31 50 ILE B O 1
ATOM 2366 N N . SER B 1 51 ? 1.284 17.188 -14 1 94.19 51 SER B N 1
ATOM 2367 C CA . SER B 1 51 ? 0.053 16.406 -13.875 1 94.19 51 SER B CA 1
ATOM 2368 C C . SER B 1 51 ? 0.237 14.992 -14.398 1 94.19 51 SER B C 1
ATOM 2370 O O . SER B 1 51 ? 1.003 14.758 -15.336 1 94.19 51 SER B O 1
ATOM 2372 N N . LEU B 1 52 ? -0.452 14.062 -13.727 1 90.81 52 LEU B N 1
ATOM 2373 C CA . LEU B 1 52 ? -0.361 12.656 -14.125 1 90.81 52 LEU B CA 1
ATOM 2374 C C . LEU B 1 52 ? -0.823 12.477 -15.57 1 90.81 52 LEU B C 1
ATOM 2376 O O . LEU B 1 52 ? -0.205 11.727 -16.328 1 90.81 52 LEU B O 1
ATOM 2380 N N . GLU B 1 53 ? -1.871 13.133 -15.93 1 86.25 53 GLU B N 1
ATOM 2381 C CA . GLU B 1 53 ? -2.416 13.039 -17.281 1 86.25 53 GLU B CA 1
ATOM 2382 C C . GLU B 1 53 ? -1.363 13.406 -18.328 1 86.25 53 GLU B C 1
ATOM 2384 O O . GLU B 1 53 ? -1.173 12.672 -19.297 1 86.25 53 GLU B O 1
ATOM 2389 N N . ASP B 1 54 ? -0.686 14.461 -18.109 1 91.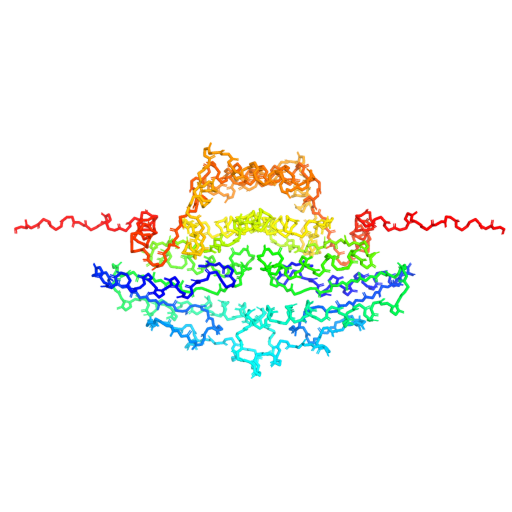19 54 ASP B N 1
ATOM 2390 C CA . ASP B 1 54 ? 0.337 14.922 -19.047 1 91.19 54 ASP B CA 1
ATOM 2391 C C . ASP B 1 54 ? 1.483 13.922 -19.141 1 91.19 54 ASP B C 1
ATOM 2393 O O . ASP B 1 54 ? 1.991 13.656 -20.234 1 91.19 54 ASP B O 1
ATOM 2397 N N . VAL B 1 55 ? 1.868 13.391 -17.969 1 92.19 55 VAL B N 1
ATOM 2398 C CA . VAL B 1 55 ? 2.988 12.453 -17.938 1 92.19 55 VAL B CA 1
ATOM 2399 C C . VAL B 1 55 ? 2.629 11.18 -18.688 1 92.19 55 VAL B C 1
ATOM 2401 O O . VAL B 1 55 ? 3.445 10.656 -19.453 1 92.19 55 VAL B O 1
ATOM 2404 N N . MET B 1 56 ? 1.46 10.719 -18.469 1 85.88 56 MET B N 1
ATOM 2405 C CA . MET B 1 56 ? 1.037 9.492 -19.156 1 85.88 56 MET B CA 1
ATOM 2406 C C . MET B 1 56 ? 0.93 9.719 -20.656 1 85.88 56 MET B C 1
ATOM 2408 O O . MET B 1 56 ? 1.34 8.867 -21.453 1 85.88 56 MET B O 1
ATOM 2412 N N . GLU B 1 57 ? 0.428 10.82 -21.109 1 85.38 57 GLU B N 1
ATOM 2413 C CA . GLU B 1 57 ? 0.222 11.133 -22.516 1 85.38 57 GLU B CA 1
ATOM 2414 C C . GLU B 1 57 ? 1.549 11.398 -23.234 1 85.38 57 GLU B C 1
ATOM 2416 O O . GLU B 1 57 ? 1.77 10.914 -24.344 1 85.38 57 GLU B O 1
ATOM 2421 N N . GLU B 1 58 ? 2.396 12.117 -22.594 1 91.62 58 GLU B N 1
ATOM 2422 C CA . GLU B 1 58 ? 3.609 12.594 -23.234 1 91.62 58 GLU B CA 1
ATOM 2423 C C . GLU B 1 58 ? 4.738 11.57 -23.125 1 91.62 58 GLU B C 1
ATOM 2425 O O . GLU B 1 58 ? 5.57 11.453 -24.031 1 91.62 58 GLU B O 1
ATOM 2430 N N . LEU B 1 59 ? 4.785 10.836 -22 1 90.12 59 LEU B N 1
ATOM 2431 C CA . LEU B 1 59 ? 5.934 9.969 -21.75 1 90.12 59 LEU B CA 1
ATOM 2432 C C . LEU B 1 59 ? 5.535 8.5 -21.875 1 90.12 59 LEU B C 1
ATOM 2434 O O . LEU B 1 59 ? 6.402 7.617 -21.906 1 90.12 59 LEU B O 1
ATOM 2438 N N . GLY B 1 60 ? 4.277 8.25 -21.875 1 81.69 60 GLY B N 1
ATOM 2439 C CA . GLY B 1 60 ? 3.812 6.891 -22.109 1 81.69 60 GLY B CA 1
ATOM 2440 C C . GLY B 1 60 ? 3.889 6.008 -20.875 1 81.69 60 GLY B C 1
ATOM 2441 O O . GLY B 1 60 ? 3.932 4.781 -20.984 1 81.69 60 GLY B O 1
ATOM 2442 N N . TYR B 1 61 ? 3.938 6.57 -19.734 1 82.31 61 TYR B N 1
ATOM 2443 C CA . TYR B 1 61 ? 3.945 5.812 -18.484 1 82.31 61 TYR B CA 1
ATOM 2444 C C . TYR B 1 61 ? 2.562 5.25 -18.172 1 82.31 61 TYR B C 1
ATOM 2446 O O . TYR B 1 61 ? 1.548 5.848 -18.547 1 82.31 61 TYR B O 1
ATOM 2454 N N . GLY B 1 62 ? 2.584 4.066 -17.531 1 77.31 62 GLY B N 1
ATOM 2455 C CA . GLY B 1 62 ? 1.354 3.654 -16.875 1 77.31 62 GLY B CA 1
ATOM 2456 C C . GLY B 1 62 ? 1.018 4.492 -15.648 1 77.31 62 GLY B C 1
ATOM 2457 O O . GLY B 1 62 ? 1.799 5.359 -15.25 1 77.31 62 GLY B O 1
ATOM 2458 N N . PRO B 1 63 ? -0.106 4.238 -15.086 1 80.56 63 PRO B N 1
ATOM 2459 C CA . PRO B 1 63 ? -0.562 5.039 -13.953 1 80.56 63 PRO B CA 1
ATOM 2460 C C . PRO B 1 63 ? 0.417 5.008 -12.781 1 80.56 63 PRO B C 1
ATOM 2462 O O . PRO B 1 63 ? 0.721 6.055 -12.195 1 80.56 63 PRO B O 1
ATOM 2465 N N . ASN B 1 64 ? 0.9 3.883 -12.383 1 81.19 64 ASN B N 1
ATOM 2466 C CA . ASN B 1 64 ? 1.812 3.781 -11.25 1 81.19 64 ASN B CA 1
ATOM 2467 C C . ASN B 1 64 ? 3.15 4.453 -11.539 1 81.19 64 ASN B C 1
ATOM 2469 O O . ASN B 1 64 ? 3.635 5.254 -10.742 1 81.19 64 ASN B O 1
ATOM 2473 N N . GLY B 1 65 ? 3.605 4.059 -12.688 1 83.38 65 GLY B N 1
ATOM 2474 C CA . GLY B 1 65 ? 4.848 4.695 -13.094 1 83.38 65 GLY B CA 1
ATOM 2475 C C . GLY B 1 65 ? 4.723 6.199 -13.258 1 83.38 65 GLY B C 1
ATOM 2476 O O . GLY B 1 65 ? 5.637 6.945 -12.914 1 83.38 65 GLY B O 1
ATOM 2477 N N . GLY B 1 66 ? 3.594 6.613 -13.812 1 87.5 66 GLY B N 1
ATOM 2478 C CA . GLY B 1 66 ? 3.348 8.031 -13.992 1 87.5 66 GLY B CA 1
ATOM 2479 C C . GLY B 1 66 ? 3.273 8.789 -12.68 1 87.5 66 GLY B C 1
ATOM 2480 O O . GLY B 1 66 ? 3.801 9.898 -12.562 1 87.5 66 GLY B O 1
ATOM 2481 N N . LEU B 1 67 ? 2.551 8.234 -11.711 1 89.81 67 LEU B N 1
ATOM 2482 C CA . LEU B 1 67 ? 2.434 8.867 -10.398 1 89.81 67 LEU B CA 1
ATOM 2483 C C . LEU B 1 67 ? 3.799 9 -9.734 1 89.81 67 LEU B C 1
ATOM 2485 O O . LEU B 1 67 ? 4.117 10.047 -9.164 1 89.81 67 LEU B O 1
ATOM 2489 N N . VAL B 1 68 ? 4.594 7.953 -9.797 1 89.12 68 VAL B N 1
ATOM 2490 C CA . VAL B 1 68 ? 5.938 7.973 -9.227 1 89.12 68 VAL B CA 1
ATOM 2491 C C . VAL B 1 68 ? 6.773 9.055 -9.914 1 89.12 68 VAL B C 1
ATOM 2493 O O . VAL B 1 68 ? 7.504 9.797 -9.25 1 89.12 68 VAL B O 1
ATOM 2496 N N . TYR B 1 69 ? 6.633 9.141 -11.211 1 92.94 69 TYR B N 1
ATOM 2497 C CA . TYR B 1 69 ? 7.352 10.156 -11.969 1 92.94 69 TYR B CA 1
ATOM 2498 C C . TYR B 1 69 ? 6.965 11.555 -11.5 1 92.94 69 TYR B C 1
ATOM 2500 O O . TYR B 1 69 ? 7.828 12.414 -11.305 1 92.94 69 TYR B O 1
ATOM 2508 N N . CYS B 1 70 ? 5.695 11.797 -11.367 1 96.19 70 CYS B N 1
ATOM 2509 C CA . CYS B 1 70 ? 5.215 13.094 -10.914 1 96.19 70 CYS B CA 1
ATOM 2510 C C . CYS B 1 70 ? 5.809 13.453 -9.555 1 96.19 70 CYS B C 1
ATOM 2512 O O . CYS B 1 70 ? 6.266 14.578 -9.352 1 96.19 70 CYS B O 1
ATOM 2514 N N . MET B 1 71 ? 5.824 12.523 -8.625 1 95.31 71 MET B N 1
ATOM 2515 C CA . MET B 1 71 ? 6.316 12.781 -7.277 1 95.31 71 MET B CA 1
ATOM 2516 C C . MET B 1 71 ? 7.824 13.008 -7.281 1 95.31 71 MET B C 1
ATOM 2518 O O . MET B 1 71 ? 8.328 13.852 -6.547 1 95.31 71 MET B O 1
ATOM 2522 N N . GLU B 1 72 ? 8.5 12.227 -8.07 1 95.44 72 GLU B N 1
ATOM 2523 C CA . GLU B 1 72 ? 9.93 12.453 -8.211 1 95.44 72 GLU B CA 1
ATOM 2524 C C . GLU B 1 72 ? 10.219 13.82 -8.812 1 95.44 72 GLU B C 1
ATOM 2526 O O . GLU B 1 72 ? 11.18 14.492 -8.422 1 95.44 72 GLU B O 1
ATOM 2531 N N . TYR B 1 73 ? 9.406 14.133 -9.789 1 97.25 73 TYR B N 1
ATOM 2532 C CA . TYR B 1 73 ? 9.539 15.445 -10.406 1 97.25 73 TYR B CA 1
ATOM 2533 C C . TYR B 1 73 ? 9.352 16.547 -9.383 1 97.25 73 TYR B C 1
ATOM 2535 O O . TYR B 1 73 ? 10.086 17.547 -9.383 1 97.25 73 TYR B O 1
ATOM 2543 N N . LEU B 1 74 ? 8.383 16.453 -8.547 1 97.38 74 LEU B N 1
ATOM 2544 C CA . LEU B 1 74 ? 8.18 17.406 -7.465 1 97.38 74 LEU B CA 1
ATOM 2545 C C . LEU B 1 74 ? 9.422 17.5 -6.586 1 97.38 74 LEU B C 1
ATOM 2547 O O . LEU B 1 74 ? 9.852 18.609 -6.238 1 97.38 74 LEU B O 1
ATOM 2551 N N . ILE B 1 75 ? 10.031 16.375 -6.234 1 97.12 75 ILE B N 1
ATOM 2552 C CA . ILE B 1 75 ? 11.203 16.344 -5.371 1 97.12 75 ILE B CA 1
ATOM 2553 C C . ILE B 1 75 ? 12.367 17.062 -6.055 1 97.12 75 ILE B C 1
ATOM 2555 O O . ILE B 1 75 ? 13.141 17.75 -5.398 1 97.12 75 ILE B O 1
ATOM 2559 N N . GLN B 1 76 ? 12.438 16.891 -7.332 1 97.31 76 GLN B N 1
ATOM 2560 C CA . GLN B 1 76 ? 13.492 17.562 -8.086 1 97.31 76 GLN B CA 1
ATOM 2561 C C . GLN B 1 76 ? 13.219 19.062 -8.211 1 97.31 76 GLN B C 1
ATOM 2563 O O . GLN B 1 76 ? 14.109 19.828 -8.562 1 97.31 76 GLN B O 1
ATOM 2568 N N . ASN B 1 77 ? 12.016 19.469 -7.969 1 97.88 77 ASN B N 1
ATOM 2569 C CA . ASN B 1 77 ? 11.609 20.859 -8.086 1 97.88 77 ASN B CA 1
ATOM 2570 C C . ASN B 1 77 ? 11 21.391 -6.789 1 97.88 77 ASN B C 1
ATOM 2572 O O . ASN B 1 77 ? 9.977 22.078 -6.809 1 97.88 77 ASN B O 1
ATOM 2576 N N . LEU B 1 78 ? 11.578 21.016 -5.719 1 97.5 78 LEU B N 1
ATOM 2577 C CA . LEU B 1 78 ? 11.055 21.406 -4.41 1 97.5 78 LEU B CA 1
ATOM 2578 C C . LEU B 1 78 ? 11.094 22.922 -4.238 1 97.5 78 LEU B C 1
ATOM 2580 O O . LEU B 1 78 ? 10.352 23.469 -3.422 1 97.5 78 LEU B O 1
ATOM 2584 N N . ASP B 1 79 ? 11.945 23.531 -4.988 1 97.12 79 ASP B N 1
ATOM 2585 C CA . ASP B 1 79 ? 12 25 -4.949 1 97.12 79 ASP B CA 1
ATOM 2586 C C . ASP B 1 79 ? 10.656 25.609 -5.332 1 97.12 79 ASP B C 1
ATOM 2588 O O . ASP B 1 79 ? 10.266 26.656 -4.801 1 97.12 79 ASP B O 1
ATOM 2592 N N . TRP B 1 80 ? 9.977 25 -6.262 1 97.69 80 TRP B N 1
ATOM 2593 C CA . TRP B 1 80 ? 8.633 25.438 -6.648 1 97.69 80 TRP B CA 1
ATOM 2594 C C . TRP B 1 80 ? 7.707 25.469 -5.441 1 97.69 80 TRP B C 1
ATOM 2596 O O . TRP B 1 80 ? 7.004 26.469 -5.223 1 97.69 80 TRP B O 1
ATOM 2606 N N . LEU B 1 81 ? 7.719 24.438 -4.664 1 96.56 81 LEU B N 1
ATOM 2607 C CA . LEU B 1 81 ? 6.871 24.344 -3.479 1 96.56 81 LEU B CA 1
ATOM 2608 C C . LEU B 1 81 ? 7.34 25.312 -2.393 1 96.56 81 LEU B C 1
ATOM 2610 O O . LEU B 1 81 ? 6.52 25.953 -1.739 1 96.56 81 LEU B O 1
ATOM 2614 N N . GLN B 1 82 ? 8.602 25.344 -2.203 1 96.31 82 GLN B N 1
ATOM 2615 C CA . GLN B 1 82 ? 9.172 26.219 -1.184 1 96.31 82 GLN B CA 1
ATOM 2616 C C . GLN B 1 82 ? 8.797 27.672 -1.44 1 96.31 82 GLN B C 1
ATOM 2618 O O . GLN B 1 82 ? 8.438 28.391 -0.512 1 96.31 82 GLN B O 1
ATOM 2623 N N . ASP B 1 83 ? 8.922 28.094 -2.691 1 96.06 83 ASP B N 1
ATOM 2624 C CA . ASP B 1 83 ? 8.602 29.469 -3.072 1 96.06 83 ASP B CA 1
ATOM 2625 C C . ASP B 1 83 ? 7.148 29.797 -2.752 1 96.06 83 ASP B C 1
ATOM 2627 O O . ASP B 1 83 ? 6.844 30.922 -2.32 1 96.06 83 ASP B O 1
ATOM 2631 N N . LEU B 1 84 ? 6.293 28.859 -2.955 1 95.06 84 LEU B N 1
ATOM 2632 C CA . LEU B 1 84 ? 4.875 29.062 -2.678 1 95.06 84 LEU B CA 1
ATOM 2633 C C . LEU B 1 84 ? 4.621 29.141 -1.177 1 95.06 84 LEU B C 1
ATOM 2635 O O . LEU B 1 84 ? 3.857 30 -0.72 1 95.06 84 LEU B O 1
ATOM 2639 N N . LEU B 1 85 ? 5.312 28.312 -0.402 1 94.31 85 LEU B N 1
ATOM 2640 C CA . LEU B 1 85 ? 5.105 28.234 1.04 1 94.31 85 LEU B CA 1
ATOM 2641 C C . LEU B 1 85 ? 5.688 29.469 1.74 1 94.31 85 LEU B C 1
ATOM 2643 O O . LEU B 1 85 ? 5.191 29.875 2.793 1 94.31 85 LEU B O 1
ATOM 2647 N N . LEU B 1 86 ? 6.707 30.031 1.223 1 89.62 86 LEU B N 1
ATOM 2648 C CA . LEU B 1 86 ? 7.387 31.172 1.809 1 89.62 86 LEU B CA 1
ATOM 2649 C C . LEU B 1 86 ? 6.492 32.406 1.776 1 89.62 86 LEU B C 1
ATOM 2651 O O . LEU B 1 86 ? 6.738 33.375 2.5 1 89.62 86 LEU B O 1
ATOM 2655 N N . GLU B 1 87 ? 5.488 32.375 0.92 1 91.19 87 GLU B N 1
ATOM 2656 C CA . GLU B 1 87 ? 4.57 33.5 0.814 1 91.19 87 GLU B CA 1
ATOM 2657 C C . GLU B 1 87 ? 3.637 33.562 2.02 1 91.19 87 GLU B C 1
ATOM 2659 O O . GLU B 1 87 ? 2.975 34.594 2.24 1 91.19 87 GLU B O 1
ATOM 2664 N N . TYR B 1 88 ? 3.711 32.562 2.816 1 90.44 88 TYR B N 1
ATOM 2665 C CA . TYR B 1 88 ? 2.795 32.5 3.949 1 90.44 88 TYR B CA 1
ATOM 2666 C C . TYR B 1 88 ? 3.537 32.688 5.266 1 90.44 88 TYR B C 1
ATOM 2668 O O . TYR B 1 88 ? 4.77 32.719 5.297 1 90.44 88 TYR B O 1
ATOM 2676 N N . SER B 1 89 ? 2.758 32.906 6.324 1 84.56 89 SER B N 1
ATOM 2677 C CA . SER B 1 89 ? 3.34 33.188 7.629 1 84.56 89 SER B CA 1
ATOM 2678 C C . SER B 1 89 ? 3.764 31.906 8.344 1 84.56 89 SER B C 1
ATOM 2680 O O . SER B 1 89 ? 3.322 30.812 7.984 1 84.56 89 SER B O 1
ATOM 2682 N N . ASP B 1 90 ? 4.52 32.031 9.406 1 81.81 90 ASP B N 1
ATOM 2683 C CA . ASP B 1 90 ? 5.066 30.922 10.172 1 81.81 90 ASP B CA 1
ATOM 2684 C C . ASP B 1 90 ? 3.973 30.219 10.961 1 81.81 90 ASP B C 1
ATOM 2686 O O . ASP B 1 90 ? 4.125 29.047 11.344 1 81.81 90 ASP B O 1
ATOM 2690 N N . ASP B 1 91 ? 2.885 30.875 11.117 1 83.44 91 ASP B N 1
ATOM 2691 C CA . ASP B 1 91 ? 1.846 30.281 11.961 1 83.44 91 ASP B CA 1
ATOM 2692 C C . ASP B 1 91 ? 0.745 29.656 11.117 1 83.44 91 ASP B C 1
ATOM 2694 O O . ASP B 1 91 ? -0.195 29.062 11.648 1 83.44 91 ASP B O 1
ATOM 2698 N N . ASP B 1 92 ? 0.967 29.766 9.852 1 90.06 92 ASP B N 1
ATOM 2699 C CA . ASP B 1 92 ? -0.069 29.234 8.977 1 90.06 92 ASP B CA 1
ATOM 2700 C C . ASP B 1 92 ? -0.096 27.719 9.016 1 90.06 92 ASP B C 1
ATOM 2702 O O . ASP B 1 92 ? 0.936 27.078 9.234 1 90.06 92 ASP B O 1
ATOM 2706 N N . TYR B 1 93 ? -1.278 27.203 8.875 1 94.81 93 TYR B N 1
ATOM 2707 C CA . TYR B 1 93 ? -1.547 25.766 8.969 1 94.81 93 TYR B CA 1
ATOM 2708 C C . TYR B 1 93 ? -1.905 25.188 7.609 1 94.81 93 TYR B C 1
ATOM 2710 O O . TYR B 1 93 ? -2.844 25.656 6.957 1 94.81 93 TYR B O 1
ATOM 2718 N N . PHE B 1 94 ? -1.13 24.219 7.207 1 96.94 94 PHE B N 1
ATOM 2719 C CA . PHE B 1 94 ? -1.331 23.609 5.895 1 96.94 94 PHE B CA 1
ATOM 2720 C C . PHE B 1 94 ? -1.826 22.172 6.027 1 96.94 94 PHE B C 1
ATOM 2722 O O . PHE B 1 94 ? -1.405 21.453 6.93 1 96.94 94 PHE B O 1
ATOM 2729 N N . ILE B 1 95 ? -2.725 21.797 5.199 1 97.62 95 ILE B N 1
ATOM 2730 C CA . ILE B 1 95 ? -3.16 20.406 5.008 1 97.62 95 ILE B CA 1
ATOM 2731 C C . ILE B 1 95 ? -2.732 19.922 3.625 1 97.62 95 ILE B C 1
ATOM 2733 O O . ILE B 1 95 ? -3.193 20.438 2.605 1 97.62 95 ILE B O 1
ATOM 2737 N N . PHE B 1 96 ? -1.852 19.016 3.586 1 97.56 96 PHE B N 1
ATOM 2738 C CA . PHE B 1 96 ? -1.402 18.438 2.322 1 97.56 96 PHE B CA 1
ATOM 2739 C C . PHE B 1 96 ? -2.221 17.203 1.966 1 97.56 96 PHE B C 1
ATOM 2741 O O . PHE B 1 96 ? -2.145 16.172 2.652 1 97.56 96 PHE B O 1
ATOM 2748 N N . ASP B 1 97 ? -3.057 17.312 0.94 1 96.75 97 ASP B N 1
ATOM 2749 C CA . ASP B 1 97 ? -3.783 16.172 0.395 1 96.75 97 ASP B CA 1
ATOM 2750 C C . ASP B 1 97 ? -2.873 15.305 -0.472 1 96.75 97 ASP B C 1
ATOM 2752 O O . ASP B 1 97 ? -2.385 15.758 -1.51 1 96.75 97 ASP B O 1
ATOM 2756 N N . CYS B 1 98 ? -2.646 14.125 -0.064 1 95.19 98 CYS B N 1
ATOM 2757 C CA . CYS B 1 98 ? -1.631 13.266 -0.659 1 95.19 98 CYS B CA 1
ATOM 2758 C C . CYS B 1 98 ? -2.271 12.172 -1.507 1 95.19 98 CYS B C 1
ATOM 2760 O O . CYS B 1 98 ? -3.432 11.82 -1.298 1 95.19 98 CYS B O 1
ATOM 2762 N N . PRO B 1 99 ? -1.503 11.648 -2.457 1 92.31 99 PRO B N 1
ATOM 2763 C CA . PRO B 1 99 ? -2.039 10.562 -3.287 1 92.31 99 PRO B CA 1
ATOM 2764 C C . PRO B 1 99 ? -2.379 9.312 -2.479 1 92.31 99 PRO B C 1
ATOM 2766 O O . PRO B 1 99 ? -1.8 9.086 -1.413 1 92.31 99 PRO B O 1
ATOM 2769 N N . GLY B 1 100 ? -3.279 8.492 -3.074 1 88.19 100 GLY B N 1
ATOM 2770 C CA . GLY B 1 100 ? -3.783 7.336 -2.35 1 88.19 100 GLY B CA 1
ATOM 2771 C C . GL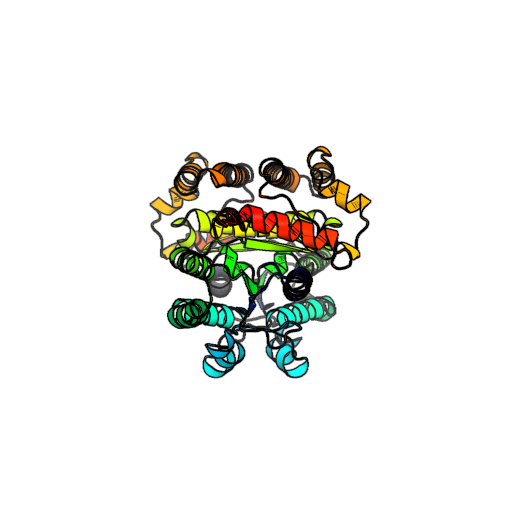Y B 1 100 ? -2.92 6.102 -2.521 1 88.19 100 GLY B C 1
ATOM 2772 O O . GLY B 1 100 ? -3.125 5.094 -1.841 1 88.19 100 GLY B O 1
ATOM 2773 N N . GLN B 1 101 ? -1.913 6.16 -3.348 1 87.31 101 GLN B N 1
ATOM 2774 C CA . GLN B 1 101 ? -1.048 5.004 -3.559 1 87.31 101 GLN B CA 1
ATOM 2775 C C . GLN B 1 101 ? -0.11 4.797 -2.371 1 87.31 101 GLN B C 1
ATOM 2777 O O . GLN B 1 101 ? 0.81 5.586 -2.154 1 87.31 101 GLN B O 1
ATOM 2782 N N . ILE B 1 102 ? -0.29 3.709 -1.712 1 87.06 102 ILE B N 1
ATOM 2783 C CA . ILE B 1 102 ? 0.348 3.463 -0.423 1 87.06 102 ILE B CA 1
ATOM 2784 C C . ILE B 1 102 ? 1.852 3.285 -0.617 1 87.06 102 ILE B C 1
ATOM 2786 O O . ILE B 1 102 ? 2.641 3.598 0.278 1 87.06 102 ILE B O 1
ATOM 2790 N N . GLU B 1 103 ? 2.33 2.824 -1.81 1 85.44 103 GLU B N 1
ATOM 2791 C CA . GLU B 1 103 ? 3.742 2.57 -2.08 1 85.44 103 GLU B CA 1
ATOM 2792 C C . GLU B 1 103 ? 4.57 3.844 -1.938 1 85.44 103 GLU B C 1
ATOM 2794 O O . GLU B 1 103 ? 5.766 3.785 -1.652 1 85.44 103 GLU B O 1
ATOM 2799 N N . LEU B 1 104 ? 3.92 4.969 -2.119 1 90.56 104 LEU B N 1
ATOM 2800 C CA . LEU B 1 104 ? 4.602 6.254 -1.985 1 90.56 104 LEU B CA 1
ATOM 2801 C C . LEU B 1 104 ? 5.074 6.469 -0.552 1 90.56 104 LEU B C 1
ATOM 2803 O O . LEU B 1 104 ? 6.012 7.23 -0.311 1 90.56 104 LEU B O 1
ATOM 2807 N N . TYR B 1 105 ? 4.453 5.785 0.358 1 92.44 105 TYR B N 1
ATOM 2808 C CA . TYR B 1 105 ? 4.707 6.016 1.776 1 92.44 105 TYR B CA 1
ATOM 2809 C C . TYR B 1 105 ? 5.453 4.84 2.395 1 92.44 105 TYR B C 1
ATOM 2811 O O . TYR B 1 105 ? 5.891 4.91 3.547 1 92.44 105 TYR B O 1
ATOM 2819 N N . SER B 1 106 ? 5.598 3.828 1.616 1 85.38 106 SER B N 1
ATOM 2820 C CA . SER B 1 106 ? 6.195 2.621 2.178 1 85.38 106 SER B CA 1
ATOM 2821 C C . SER B 1 106 ? 7.496 2.264 1.467 1 85.38 106 SER B C 1
ATOM 2823 O O . SER B 1 106 ? 8.5 1.949 2.113 1 85.38 106 SER B O 1
ATOM 2825 N N . HIS B 1 107 ? 7.504 2.357 0.124 1 81.62 107 HIS B N 1
ATOM 2826 C CA . HIS B 1 107 ? 8.602 1.763 -0.628 1 81.62 107 HIS B CA 1
ATOM 2827 C C . HIS B 1 107 ? 9.438 2.832 -1.328 1 81.62 107 HIS B C 1
ATOM 2829 O O . HIS B 1 107 ? 10.594 2.596 -1.67 1 81.62 107 HIS B O 1
ATOM 2835 N N . LEU B 1 108 ? 8.859 3.838 -1.571 1 86.06 108 LEU B N 1
ATOM 2836 C CA . LEU B 1 108 ? 9.531 4.887 -2.324 1 86.06 108 LEU B CA 1
ATOM 2837 C C . LEU B 1 108 ? 9.93 6.043 -1.41 1 86.06 108 LEU B C 1
ATOM 2839 O O . LEU B 1 108 ? 9.195 6.391 -0.485 1 86.06 108 LEU B O 1
ATOM 2843 N N . PRO B 1 109 ? 11.047 6.605 -1.644 1 89.06 109 PRO B N 1
ATOM 2844 C CA . PRO B 1 109 ? 11.547 7.633 -0.731 1 89.06 109 PRO B CA 1
ATOM 2845 C C . PRO B 1 109 ? 10.953 9.016 -1.01 1 89.06 109 PRO B C 1
ATOM 2847 O O . PRO B 1 109 ? 11.266 9.977 -0.307 1 89.06 109 PRO B O 1
ATOM 2850 N N . VAL B 1 110 ? 10.094 9.125 -1.906 1 92.94 110 VAL B N 1
ATOM 2851 C CA . VAL B 1 110 ? 9.648 10.422 -2.404 1 92.94 110 VAL B CA 1
ATOM 2852 C C . VAL B 1 110 ? 8.961 11.203 -1.284 1 92.94 110 VAL B C 1
ATOM 2854 O O . VAL B 1 110 ? 9.258 12.375 -1.063 1 92.94 110 VAL B O 1
ATOM 2857 N N . MET B 1 111 ? 8.102 10.594 -0.531 1 95.31 111 MET B N 1
ATOM 2858 C CA . MET B 1 111 ? 7.371 11.297 0.521 1 95.31 111 MET B CA 1
ATOM 2859 C C . MET B 1 111 ? 8.281 11.586 1.714 1 95.31 111 MET B C 1
ATOM 2861 O O . MET B 1 111 ? 8.125 12.609 2.383 1 95.31 111 MET B O 1
ATOM 2865 N N . LYS B 1 112 ? 9.195 10.68 1.949 1 92.81 112 LYS B N 1
ATOM 2866 C CA . LYS B 1 112 ? 10.18 10.93 2.998 1 92.81 112 LYS B CA 1
ATOM 2867 C C . LYS B 1 112 ? 11.008 12.172 2.691 1 92.81 112 LYS B C 1
ATOM 2869 O O . LYS B 1 112 ? 11.25 13 3.574 1 92.81 112 LYS B O 1
ATOM 2874 N N . HIS B 1 113 ? 11.43 12.305 1.455 1 95.5 113 HIS B N 1
ATOM 2875 C CA . HIS B 1 113 ? 12.188 13.477 1.027 1 95.5 113 HIS B CA 1
ATOM 2876 C C . HIS B 1 113 ? 11.367 14.75 1.171 1 95.5 113 HIS B C 1
ATOM 2878 O O . HIS B 1 113 ? 11.883 15.781 1.598 1 95.5 113 HIS B O 1
ATOM 2884 N N . LEU B 1 114 ? 10.141 14.648 0.806 1 97.12 114 LEU B N 1
ATOM 2885 C CA . LEU B 1 114 ? 9.258 15.797 0.935 1 97.12 114 LEU B CA 1
ATOM 2886 C C . LEU B 1 114 ? 9.133 16.234 2.393 1 97.12 114 LEU B C 1
ATOM 2888 O O . LEU B 1 114 ? 9.234 17.422 2.705 1 97.12 114 LEU B O 1
ATOM 2892 N N . CYS B 1 115 ? 8.914 15.281 3.275 1 96.25 115 CYS B N 1
ATOM 2893 C CA . CYS B 1 115 ? 8.773 15.57 4.699 1 96.25 115 CYS B CA 1
ATOM 2894 C C . CYS B 1 115 ? 10.055 16.172 5.266 1 96.25 115 CYS B C 1
ATOM 2896 O O . CYS B 1 115 ? 10.008 17.094 6.07 1 96.25 115 CYS B O 1
ATOM 2898 N N . THR B 1 116 ? 11.18 15.602 4.84 1 95.31 116 THR B N 1
ATOM 2899 C CA . THR B 1 116 ? 12.469 16.125 5.281 1 95.31 116 THR B CA 1
ATOM 2900 C C . THR B 1 116 ? 12.633 17.578 4.848 1 95.31 116 THR B C 1
ATOM 2902 O O . THR B 1 116 ? 13.078 18.422 5.637 1 95.31 116 THR B O 1
ATOM 2905 N N . ALA B 1 117 ? 12.297 17.891 3.652 1 96.69 117 ALA B N 1
ATOM 2906 C CA . ALA B 1 117 ? 12.383 19.25 3.139 1 96.69 117 ALA B CA 1
ATOM 2907 C C . ALA B 1 117 ? 11.5 20.203 3.939 1 96.69 117 ALA B C 1
ATOM 2909 O O . ALA B 1 117 ? 11.938 21.281 4.328 1 96.69 117 ALA B O 1
ATOM 2910 N N . LEU B 1 118 ? 10.281 19.797 4.18 1 96.38 118 LEU B N 1
ATOM 2911 C CA . LEU B 1 118 ? 9.352 20.625 4.949 1 96.38 118 LEU B CA 1
ATOM 2912 C C . LEU B 1 118 ? 9.898 20.891 6.348 1 96.38 118 LEU B C 1
ATOM 2914 O O . LEU B 1 118 ? 9.797 22 6.855 1 96.38 118 LEU B O 1
ATOM 2918 N N . GLN B 1 119 ? 10.484 19.859 6.941 1 94.88 119 GLN B N 1
ATOM 2919 C CA . GLN B 1 119 ? 11.086 20.031 8.266 1 94.88 119 GLN B CA 1
ATOM 2920 C C . GLN B 1 119 ? 12.258 21 8.219 1 94.88 119 GLN B C 1
ATOM 2922 O O . GLN B 1 119 ? 12.422 21.828 9.125 1 94.88 119 GLN B O 1
ATOM 2927 N N . GLU B 1 120 ? 13.016 20.859 7.203 1 94.75 120 GLU B N 1
ATOM 2928 C CA . GLU B 1 120 ? 14.133 21.781 7.02 1 94.75 120 GLU B CA 1
ATOM 2929 C C . GLU B 1 120 ?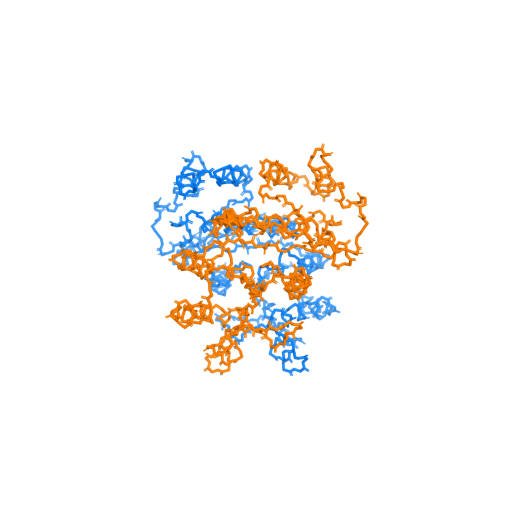 13.641 23.203 6.848 1 94.75 120 GLU B C 1
ATOM 2931 O O . GLU B 1 120 ? 14.352 24.156 7.191 1 94.75 120 GLU B O 1
ATOM 2936 N N . TRP B 1 121 ? 12.461 23.375 6.301 1 94.38 121 TRP B N 1
ATOM 2937 C CA . TRP B 1 121 ? 11.859 24.703 6.137 1 94.38 121 TRP B CA 1
ATOM 2938 C C . TRP B 1 121 ? 11.109 25.109 7.398 1 94.38 121 TRP B C 1
ATOM 2940 O O . TRP B 1 121 ? 10.242 25.984 7.352 1 94.38 121 TRP B O 1
ATOM 2950 N N . SER B 1 122 ? 11.258 24.344 8.516 1 92.38 122 SER B N 1
ATOM 2951 C CA . SER B 1 122 ? 10.812 24.672 9.867 1 92.38 122 SER B CA 1
ATOM 2952 C C . SER B 1 122 ? 9.336 24.359 10.055 1 92.38 122 SER B C 1
ATOM 2954 O O . SER B 1 122 ? 8.656 24.984 10.875 1 92.38 122 SER B O 1
ATOM 2956 N N . PHE B 1 123 ? 8.867 23.5 9.25 1 94.56 123 PHE B N 1
ATOM 2957 C CA . PHE B 1 123 ? 7.508 23.016 9.469 1 94.56 123 PHE B CA 1
ATOM 2958 C C . PHE B 1 123 ? 7.496 21.891 10.508 1 94.56 123 PHE B C 1
ATOM 2960 O O . PHE B 1 123 ? 8.383 21.047 10.516 1 94.56 123 PHE B O 1
ATOM 2967 N N . SER B 1 124 ? 6.578 22 11.406 1 94.69 124 SER B N 1
ATOM 2968 C CA . SER B 1 124 ? 6.215 20.844 12.211 1 94.69 124 SER B CA 1
ATOM 2969 C C . SER B 1 124 ? 5.188 19.969 11.492 1 94.69 124 SER B C 1
ATOM 2971 O O . SER B 1 124 ? 4.082 20.422 11.195 1 94.69 124 SER B O 1
ATOM 2973 N N . ILE B 1 125 ? 5.562 18.734 11.266 1 95.44 125 ILE B N 1
ATOM 2974 C CA . ILE B 1 125 ? 4.754 17.906 10.375 1 95.44 125 ILE B CA 1
ATOM 2975 C C . ILE B 1 125 ? 4.141 16.75 11.156 1 95.44 125 ILE B C 1
ATOM 2977 O O . ILE B 1 125 ? 4.797 16.156 12.008 1 95.44 125 ILE B O 1
ATOM 2981 N N . CYS B 1 126 ? 2.893 16.484 10.883 1 95.44 126 CYS B N 1
ATOM 2982 C CA . CYS B 1 126 ? 2.186 15.305 11.383 1 95.44 126 CYS B CA 1
ATOM 2983 C C . CYS B 1 126 ? 1.587 14.5 10.234 1 95.44 126 CYS B C 1
ATOM 2985 O O . CYS B 1 126 ? 0.898 15.047 9.375 1 95.44 126 CYS B O 1
ATOM 2987 N N . GLY B 1 127 ? 1.965 13.203 10.195 1 94.75 127 GLY B N 1
ATOM 2988 C CA . GLY B 1 127 ? 1.279 12.32 9.266 1 94.75 127 GLY B CA 1
ATOM 2989 C C . GLY B 1 127 ? -0.09 11.891 9.758 1 94.75 127 GLY B C 1
ATOM 2990 O O . GLY B 1 127 ? -0.221 11.352 10.859 1 94.75 127 GLY B O 1
ATOM 2991 N N . VAL B 1 128 ? -1.102 12.211 9 1 96.56 128 VAL B N 1
ATOM 2992 C CA . VAL B 1 128 ? -2.455 11.758 9.305 1 96.56 128 VAL B CA 1
ATOM 2993 C C . VAL B 1 128 ? -2.834 10.602 8.375 1 96.56 128 VAL B C 1
ATOM 2995 O O . VAL B 1 128 ? -2.982 10.789 7.168 1 96.56 128 VAL B O 1
ATOM 2998 N N . TYR B 1 129 ? -2.932 9.461 8.961 1 94.75 129 TYR B N 1
ATOM 2999 C CA . TYR B 1 129 ? -3.244 8.266 8.18 1 94.75 129 TYR B CA 1
ATOM 3000 C C . TYR B 1 129 ? -4.695 7.852 8.375 1 94.75 129 TYR B C 1
ATOM 3002 O O . TYR B 1 129 ? -5.125 7.586 9.5 1 94.75 129 TYR B O 1
ATOM 3010 N N . LEU B 1 130 ? -5.438 7.793 7.254 1 95.44 130 LEU B N 1
ATOM 3011 C CA . LEU B 1 130 ? -6.863 7.508 7.32 1 95.44 130 LEU B CA 1
ATOM 3012 C C . LEU B 1 130 ? -7.141 6.039 7.027 1 95.44 130 LEU B C 1
ATOM 3014 O O . LEU B 1 130 ? -6.578 5.473 6.082 1 95.44 130 LEU B O 1
ATOM 3018 N N . ILE B 1 131 ? -7.961 5.449 7.863 1 91.38 131 ILE B N 1
ATOM 3019 C CA . ILE B 1 131 ? -8.477 4.098 7.656 1 91.38 131 ILE B CA 1
ATOM 3020 C C . ILE B 1 131 ? -10 4.109 7.73 1 91.38 131 ILE B C 1
ATOM 3022 O O . ILE B 1 131 ? -10.586 4.824 8.547 1 91.38 131 ILE B O 1
ATOM 3026 N N . ASP B 1 132 ? -10.633 3.316 6.883 1 92 132 ASP B N 1
ATOM 3027 C CA . ASP B 1 132 ? -12.086 3.229 6.828 1 92 132 ASP B CA 1
ATOM 3028 C C . ASP B 1 132 ? -12.633 2.404 7.992 1 92 132 ASP B C 1
ATOM 3030 O O . ASP B 1 132 ? -12.242 1.252 8.18 1 92 132 ASP B O 1
ATOM 3034 N N . SER B 1 133 ? -13.602 3 8.742 1 91.19 133 SER B N 1
ATOM 3035 C CA . SER B 1 133 ? -14.156 2.318 9.898 1 91.19 133 SER B CA 1
ATOM 3036 C C . SER B 1 133 ? -14.922 1.062 9.492 1 91.19 133 SER B C 1
ATOM 3038 O O . SER B 1 133 ? -15.109 0.151 10.297 1 91.19 133 SER B O 1
ATOM 3040 N N . LEU B 1 134 ? -15.305 1.013 8.289 1 87.44 134 LEU B N 1
ATOM 3041 C CA . LEU B 1 134 ? -16.031 -0.156 7.797 1 87.44 134 LEU B CA 1
ATOM 3042 C C . LEU B 1 134 ? -15.117 -1.376 7.738 1 87.44 134 LEU B C 1
ATOM 3044 O O . LEU B 1 134 ? -15.594 -2.51 7.648 1 87.44 134 LEU B O 1
ATOM 3048 N N . PHE B 1 135 ? -13.812 -1.152 7.812 1 83.5 135 PHE B N 1
ATOM 3049 C CA . PHE B 1 135 ? -12.852 -2.248 7.793 1 83.5 135 PHE B CA 1
ATOM 3050 C C . PHE B 1 135 ? -12.867 -3.008 9.109 1 83.5 135 PHE B C 1
ATOM 3052 O O . PHE B 1 135 ? -12.43 -4.156 9.18 1 83.5 135 PHE B O 1
ATOM 3059 N N . ILE B 1 136 ? -13.414 -2.422 10.18 1 77.75 136 ILE B N 1
ATOM 3060 C CA . ILE B 1 136 ? -13.344 -2.994 11.523 1 77.75 136 ILE B CA 1
ATOM 3061 C C . ILE B 1 136 ? -14.188 -4.266 11.586 1 77.75 136 ILE B C 1
ATOM 3063 O O . ILE B 1 136 ? -13.906 -5.172 12.367 1 77.75 136 ILE B O 1
ATOM 3067 N N . SER B 1 137 ? -15.195 -4.34 10.742 1 78 137 SER B N 1
ATOM 3068 C CA . SER B 1 137 ? -16.078 -5.5 10.75 1 78 137 SER B CA 1
ATOM 3069 C C . SER B 1 137 ? -15.375 -6.73 10.18 1 78 137 SER B C 1
ATOM 3071 O O . SER B 1 137 ? -15.836 -7.855 10.367 1 78 137 SER B O 1
ATOM 3073 N N . ASP B 1 138 ? -14.289 -6.566 9.523 1 81.62 138 ASP B N 1
ATOM 3074 C CA . ASP B 1 138 ? -13.453 -7.637 8.992 1 81.62 138 ASP B CA 1
ATOM 3075 C C . ASP B 1 138 ? -12.062 -7.621 9.617 1 81.62 138 ASP B C 1
ATOM 3077 O O . ASP B 1 138 ? -11.211 -6.816 9.234 1 81.62 138 ASP B O 1
ATOM 3081 N N . PRO B 1 139 ? -11.859 -8.531 10.43 1 77.62 139 PRO B N 1
ATOM 3082 C CA . PRO B 1 139 ? -10.609 -8.516 11.188 1 77.62 139 PRO B CA 1
ATOM 3083 C C . PRO B 1 139 ? -9.375 -8.555 10.281 1 77.62 139 PRO B C 1
ATOM 3085 O O . PRO B 1 139 ? -8.383 -7.867 10.555 1 77.62 139 PRO B O 1
ATOM 3088 N N . SER B 1 140 ? -9.398 -9.375 9.234 1 80.06 140 SER B N 1
ATOM 3089 C CA . SER B 1 140 ? -8.258 -9.469 8.328 1 80.06 140 SER B CA 1
ATOM 3090 C C . SER B 1 140 ? -7.996 -8.133 7.637 1 80.06 140 SER B C 1
ATOM 3092 O O . SER B 1 140 ? -6.84 -7.723 7.492 1 80.06 140 SER B O 1
ATOM 3094 N N . LYS B 1 141 ? -9.07 -7.504 7.285 1 83.88 141 LYS B N 1
ATOM 3095 C CA . LYS B 1 141 ? -8.945 -6.203 6.637 1 83.88 141 LYS B CA 1
ATOM 3096 C C . LYS B 1 141 ? -8.414 -5.152 7.609 1 83.88 141 LYS B C 1
ATOM 3098 O O . LYS B 1 141 ? -7.602 -4.305 7.234 1 83.88 141 LYS B O 1
ATOM 3103 N N . PHE B 1 142 ? -8.984 -5.25 8.789 1 81.69 142 PHE B N 1
ATOM 3104 C CA . PHE B 1 142 ? -8.578 -4.281 9.805 1 81.69 142 PHE B CA 1
ATOM 3105 C C . PHE B 1 142 ? -7.098 -4.426 10.133 1 81.69 142 PHE B C 1
ATOM 3107 O O . PHE B 1 142 ? -6.367 -3.436 10.18 1 81.69 142 PHE B O 1
ATOM 3114 N N . ILE B 1 143 ? -6.598 -5.574 10.289 1 79.88 143 ILE B N 1
ATOM 3115 C CA . ILE B 1 143 ? -5.203 -5.836 10.617 1 79.88 143 ILE B CA 1
ATOM 3116 C C . ILE B 1 143 ? -4.309 -5.406 9.453 1 79.88 143 ILE B C 1
ATOM 3118 O O . ILE B 1 143 ? -3.246 -4.816 9.664 1 79.88 143 ILE B O 1
ATOM 3122 N N . SER B 1 144 ? -4.762 -5.805 8.297 1 85.12 144 SER B N 1
ATOM 3123 C CA . SER B 1 144 ? -4.012 -5.391 7.117 1 85.12 144 SER B CA 1
ATOM 3124 C C . SER B 1 144 ? -3.883 -3.875 7.047 1 85.12 144 SER B C 1
ATOM 3126 O O . SER B 1 144 ? -2.814 -3.354 6.715 1 85.12 144 SER B O 1
ATOM 3128 N N . GLY B 1 145 ? -4.945 -3.229 7.371 1 85.56 145 GLY B N 1
ATOM 3129 C CA . GLY B 1 145 ? -4.918 -1.776 7.41 1 85.56 145 GLY B CA 1
ATOM 3130 C C . GLY B 1 145 ? -3.941 -1.224 8.43 1 85.56 145 GLY B C 1
ATOM 3131 O O . GLY B 1 145 ? -3.236 -0.25 8.156 1 85.56 145 GLY B O 1
ATOM 3132 N N . ILE B 1 146 ? -3.93 -1.825 9.539 1 82.5 146 ILE B N 1
ATOM 3133 C CA . ILE B 1 146 ? -3.025 -1.407 10.609 1 82.5 146 ILE B CA 1
ATOM 3134 C C . ILE B 1 146 ? -1.577 -1.603 10.164 1 82.5 146 ILE B C 1
ATOM 3136 O O . ILE B 1 146 ? -0.734 -0.726 10.367 1 82.5 146 ILE B O 1
ATOM 3140 N N . LEU B 1 147 ? -1.289 -2.705 9.578 1 83.5 147 LEU B N 1
ATOM 3141 C CA . LEU B 1 147 ? 0.062 -2.998 9.117 1 83.5 147 LEU B CA 1
ATOM 3142 C C . LEU B 1 147 ? 0.504 -1.992 8.055 1 83.5 147 LEU B C 1
ATOM 3144 O O . LEU B 1 147 ? 1.667 -1.582 8.031 1 83.5 147 LEU B O 1
ATOM 3148 N N . CYS B 1 148 ? -0.382 -1.609 7.215 1 88.38 148 CYS B N 1
ATOM 3149 C CA . CYS B 1 148 ? -0.072 -0.598 6.211 1 88.38 148 CYS B CA 1
ATOM 3150 C C . CYS B 1 148 ? 0.218 0.748 6.863 1 88.38 148 CYS B C 1
ATOM 3152 O O . CYS B 1 148 ? 1.134 1.46 6.445 1 88.38 148 CYS B O 1
ATOM 3154 N N . SER B 1 149 ? -0.605 1.085 7.82 1 87 149 SER B N 1
ATOM 3155 C CA . SER B 1 149 ? -0.374 2.326 8.547 1 87 149 SER B CA 1
ATOM 3156 C C . SER B 1 149 ? 0.984 2.316 9.242 1 87 149 SER B C 1
ATOM 3158 O O . SER B 1 149 ? 1.722 3.303 9.188 1 87 149 SER B O 1
ATOM 3160 N N . LEU B 1 150 ? 1.299 1.218 9.852 1 83.88 150 LEU B N 1
ATOM 3161 C CA . LEU B 1 150 ? 2.584 1.069 10.523 1 83.88 150 LEU B CA 1
ATOM 3162 C C . LEU B 1 150 ? 3.734 1.179 9.523 1 83.88 150 LEU B C 1
ATOM 3164 O O . LEU B 1 150 ? 4.777 1.758 9.836 1 83.88 150 LEU B O 1
ATOM 3168 N N . SER B 1 151 ? 3.533 0.573 8.43 1 86.5 151 SER B N 1
ATOM 3169 C CA . SER B 1 151 ? 4.543 0.656 7.379 1 86.5 151 SER B CA 1
ATOM 3170 C C . SER B 1 151 ? 4.855 2.107 7.023 1 86.5 151 SER B C 1
ATOM 3172 O O . SER B 1 151 ? 6.023 2.488 6.918 1 86.5 151 SER B O 1
ATOM 3174 N N . ALA B 1 152 ? 3.842 2.865 6.848 1 88.56 152 ALA B N 1
ATOM 3175 C CA . ALA B 1 152 ? 4.016 4.281 6.547 1 88.56 152 ALA B CA 1
ATOM 3176 C C . ALA B 1 152 ? 4.715 5.008 7.695 1 88.56 152 ALA B C 1
ATOM 3178 O O . ALA B 1 152 ? 5.562 5.871 7.465 1 88.56 152 ALA B O 1
ATOM 3179 N N . MET B 1 153 ? 4.352 4.719 8.883 1 85.44 153 MET B N 1
ATOM 3180 C CA . MET B 1 153 ? 4.922 5.355 10.07 1 85.44 153 MET B CA 1
ATOM 3181 C C . MET B 1 153 ? 6.422 5.102 10.156 1 85.44 153 MET B C 1
ATOM 3183 O O . MET B 1 153 ? 7.195 6.023 10.422 1 85.44 153 MET B O 1
ATOM 3187 N N . VAL B 1 154 ? 6.805 3.896 9.93 1 81.38 154 VAL B N 1
ATOM 3188 C CA . VAL B 1 154 ? 8.203 3.508 10.031 1 81.38 154 VAL B CA 1
ATOM 3189 C C . VAL B 1 154 ? 9.016 4.215 8.945 1 81.38 154 VAL B C 1
ATOM 3191 O O . VAL B 1 154 ? 10.133 4.68 9.195 1 81.38 154 VAL B O 1
ATOM 3194 N N . GLN B 1 155 ? 8.5 4.281 7.836 1 86.56 155 GLN B N 1
ATOM 3195 C CA . GLN B 1 155 ? 9.219 4.855 6.699 1 86.56 155 GLN B CA 1
ATOM 3196 C C . GLN B 1 155 ? 9.344 6.371 6.836 1 86.56 155 GLN B C 1
ATOM 3198 O O . GLN B 1 155 ? 10.391 6.941 6.539 1 86.56 155 GLN B O 1
ATOM 3203 N N . LEU B 1 156 ? 8.305 7.008 7.227 1 88.94 156 LEU B N 1
ATOM 3204 C CA . LEU B 1 156 ? 8.289 8.469 7.246 1 88.94 156 LEU B CA 1
ATOM 3205 C C . LEU B 1 156 ? 8.938 9 8.516 1 88.94 156 LEU B C 1
ATOM 3207 O O . LEU B 1 156 ? 9.445 10.125 8.531 1 88.94 156 LEU B O 1
ATOM 3211 N N . GLU B 1 157 ? 8.883 8.258 9.555 1 83.31 157 GLU B N 1
ATOM 3212 C CA . GLU B 1 157 ? 9.492 8.625 10.836 1 83.31 157 GLU B CA 1
ATOM 3213 C C . GLU B 1 157 ? 9.008 9.992 11.305 1 83.31 157 GLU B C 1
ATOM 3215 O O . GLU B 1 157 ? 9.812 10.867 11.625 1 83.31 157 GLU B O 1
ATOM 3220 N N . LEU B 1 158 ? 7.711 10.227 11.289 1 88 158 LEU B N 1
ATOM 3221 C CA . LEU B 1 158 ? 7.051 11.438 11.766 1 88 158 LEU B CA 1
ATOM 3222 C C . LEU B 1 158 ? 5.98 11.109 12.797 1 88 158 LEU B C 1
ATOM 3224 O O . LEU B 1 158 ? 5.527 9.969 12.883 1 88 158 LEU B O 1
ATOM 3228 N N . PRO B 1 159 ? 5.668 12.156 13.641 1 87.44 159 PRO B N 1
ATOM 3229 C CA . PRO B 1 159 ? 4.445 11.945 14.422 1 87.44 159 PRO B CA 1
ATOM 3230 C C . PRO B 1 159 ? 3.242 11.602 13.547 1 87.44 159 PRO B C 1
ATOM 3232 O O . PRO B 1 159 ? 3.076 12.172 12.469 1 87.44 159 PRO B O 1
ATOM 3235 N N . HIS B 1 160 ? 2.52 10.641 14.062 1 89.69 160 HIS B N 1
ATOM 3236 C CA . HIS B 1 160 ? 1.371 10.195 13.273 1 89.69 160 HIS B CA 1
ATOM 3237 C C . HIS B 1 160 ? 0.09 10.242 14.102 1 89.69 160 HIS B C 1
ATOM 3239 O O . HIS B 1 160 ? 0.116 10 15.312 1 89.69 160 HIS B O 1
ATOM 3245 N N . VAL B 1 161 ? -0.936 10.594 13.469 1 92.44 161 VAL B N 1
ATOM 3246 C CA . VAL B 1 161 ? -2.289 10.406 13.984 1 92.44 161 VAL B CA 1
ATOM 3247 C C . VAL B 1 161 ? -3.082 9.516 13.031 1 92.44 161 VAL B C 1
ATOM 3249 O O . VAL B 1 161 ? -3.303 9.867 11.875 1 92.44 161 VAL B O 1
ATOM 3252 N N . ASN B 1 162 ? -3.395 8.344 13.523 1 91.5 162 ASN B N 1
ATOM 3253 C CA . ASN B 1 162 ? -4.238 7.445 12.75 1 91.5 162 ASN B CA 1
ATOM 3254 C C . ASN B 1 162 ? -5.723 7.73 12.977 1 91.5 162 ASN B C 1
ATOM 3256 O O . ASN B 1 162 ? -6.184 7.754 14.117 1 91.5 162 ASN B O 1
ATOM 3260 N N . VAL B 1 163 ? -6.465 7.945 11.883 1 95.12 163 VAL B N 1
ATOM 3261 C CA . VAL B 1 163 ? -7.855 8.375 11.992 1 95.12 163 VAL B CA 1
ATOM 3262 C C . VAL B 1 163 ? -8.766 7.316 11.367 1 95.12 163 VAL B C 1
ATOM 3264 O O . VAL B 1 163 ? -8.547 6.879 10.234 1 95.12 163 VAL B O 1
ATOM 3267 N N . LEU B 1 164 ? -9.742 6.863 12.172 1 93.81 164 LEU B N 1
ATOM 3268 C CA . LEU B 1 164 ? -10.828 6.055 11.617 1 93.81 164 LEU B CA 1
ATOM 3269 C C . LEU B 1 164 ? -11.922 6.941 11.023 1 93.81 164 LEU B C 1
ATOM 3271 O O . LEU B 1 164 ? -12.594 7.672 11.758 1 93.81 164 LEU B O 1
ATOM 3275 N N . THR B 1 165 ? -12.008 6.836 9.75 1 96.31 165 THR B N 1
ATOM 3276 C CA . THR B 1 165 ? -12.969 7.703 9.078 1 96.31 165 THR B CA 1
ATOM 3277 C C . THR B 1 165 ? -14.32 7.004 8.938 1 96.31 165 THR B C 1
ATOM 3279 O O . THR B 1 165 ? -14.445 5.812 9.234 1 96.31 165 THR B O 1
ATOM 3282 N N . LYS B 1 166 ? -15.336 7.754 8.594 1 95.56 166 LYS B N 1
ATOM 3283 C CA . LYS B 1 166 ? -16.688 7.301 8.297 1 95.56 166 LYS B CA 1
ATOM 3284 C C . LYS B 1 166 ? -17.344 6.648 9.516 1 95.56 166 LYS B C 1
ATOM 3286 O O . LYS B 1 166 ? -18.094 5.684 9.383 1 95.56 166 LYS B O 1
ATOM 3291 N N . CYS B 1 167 ? -17.062 7.164 10.625 1 94.62 167 CYS B N 1
ATOM 3292 C CA . CYS B 1 167 ? -17.609 6.59 11.852 1 94.62 167 CYS B CA 1
ATOM 3293 C C . CYS B 1 167 ? -19.094 6.902 12 1 94.62 167 CYS B C 1
ATOM 3295 O O . CYS B 1 167 ? -19.781 6.309 12.836 1 94.62 167 CYS B O 1
ATOM 3297 N N . ASP B 1 168 ? -19.578 7.723 11.148 1 94.19 168 ASP B N 1
ATOM 3298 C CA . ASP B 1 168 ? -21.016 7.984 11.094 1 94.19 168 ASP B CA 1
ATOM 3299 C C . ASP B 1 168 ? -21.766 6.773 10.555 1 94.19 168 ASP B C 1
ATOM 3301 O O . ASP B 1 168 ? -22.984 6.656 10.758 1 94.19 168 ASP B O 1
ATOM 3305 N N . LEU B 1 169 ? -21.078 5.863 9.977 1 92.31 169 LEU B N 1
ATOM 3306 C CA . LEU B 1 169 ? -21.719 4.727 9.328 1 92.31 169 LEU B CA 1
ATOM 3307 C C . LEU B 1 169 ? -21.625 3.475 10.195 1 92.31 169 LEU B C 1
ATOM 3309 O O . LEU B 1 169 ? -22.109 2.41 9.812 1 92.31 169 LEU B O 1
ATOM 3313 N N . VAL B 1 170 ? -20.969 3.553 11.312 1 90.69 170 VAL B N 1
ATOM 3314 C CA . VAL B 1 170 ? -20.766 2.377 12.148 1 90.69 170 VAL B CA 1
ATOM 3315 C C . VAL B 1 170 ? -21.406 2.604 13.523 1 90.69 170 VAL B C 1
ATOM 3317 O O . VAL B 1 170 ? -21.547 3.746 13.961 1 90.69 170 VAL B O 1
ATOM 3320 N N . ASP B 1 171 ? -21.719 1.479 14.133 1 89.19 171 ASP B N 1
ATOM 3321 C CA . ASP B 1 171 ? -22.266 1.542 15.484 1 89.19 171 ASP B CA 1
ATOM 3322 C C . ASP B 1 171 ? -21.188 1.952 16.484 1 89.19 171 ASP B C 1
ATOM 3324 O O . ASP B 1 171 ? -20.109 1.349 16.547 1 89.19 171 ASP B O 1
ATOM 3328 N N . GLU B 1 172 ? -21.547 2.932 17.297 1 85.88 172 GLU B N 1
ATOM 3329 C CA . GLU B 1 172 ? -20.578 3.52 18.219 1 85.88 172 GLU B CA 1
ATOM 3330 C C . GLU B 1 172 ? -20.109 2.494 19.25 1 85.88 172 GLU B C 1
ATOM 3332 O O . GLU B 1 172 ? -18.938 2.486 19.625 1 85.88 172 GLU B O 1
ATOM 3337 N N . GLN B 1 173 ? -21 1.715 19.688 1 83.88 173 GLN B N 1
ATOM 3338 C CA . GLN B 1 173 ? -20.641 0.72 20.688 1 83.88 173 GLN B CA 1
ATOM 3339 C C . GLN B 1 173 ? -19.672 -0.314 20.125 1 83.88 173 GLN B C 1
ATOM 3341 O O . GLN B 1 173 ? -18.734 -0.73 20.812 1 83.88 173 GLN B O 1
ATOM 3346 N N . GLU B 1 174 ? -19.953 -0.651 18.953 1 81.06 174 GLU B N 1
ATOM 3347 C CA . GLU B 1 174 ? -19.062 -1.604 18.297 1 81.06 174 GLU B CA 1
ATOM 3348 C C . GLU B 1 174 ? -17.672 -1.004 18.078 1 81.06 174 GLU B C 1
ATOM 3350 O O . GLU B 1 174 ? -16.656 -1.681 18.281 1 81.06 174 GLU B O 1
ATOM 3355 N N . LEU B 1 175 ? -17.672 0.209 17.734 1 83.88 175 LEU B N 1
ATOM 3356 C CA . LEU B 1 175 ? -16.422 0.919 17.484 1 83.88 175 LEU B CA 1
ATOM 3357 C C . LEU B 1 175 ? -15.602 1.019 18.75 1 83.88 175 LEU B C 1
ATOM 3359 O O . LEU B 1 175 ? -14.375 0.85 18.719 1 83.88 175 LEU B O 1
ATOM 3363 N N . GLU B 1 176 ? -16.234 1.25 19.812 1 82.5 176 GLU B N 1
ATOM 3364 C CA . GLU B 1 176 ? -15.555 1.411 21.094 1 82.5 176 GLU B CA 1
ATOM 3365 C C . GLU B 1 176 ? -14.867 0.116 21.531 1 82.5 176 GLU B C 1
ATOM 3367 O O . GLU B 1 176 ? -13.797 0.145 22.141 1 82.5 176 GLU B O 1
ATOM 3372 N N . LYS B 1 177 ? -15.5 -0.933 21.219 1 79.94 177 LYS B N 1
ATOM 3373 C CA . LYS B 1 177 ? -14.922 -2.23 21.547 1 79.94 177 LYS B CA 1
ATOM 3374 C C . LYS B 1 177 ? -13.578 -2.432 20.859 1 79.94 177 LYS B C 1
ATOM 3376 O O . LYS B 1 177 ? -12.656 -3 21.438 1 79.94 177 LYS B O 1
ATOM 3381 N N . TYR B 1 178 ? -13.508 -1.917 19.672 1 76.62 178 TYR B N 1
ATOM 3382 C CA . TYR B 1 178 ? -12.312 -2.111 18.875 1 76.62 178 TYR B CA 1
ATOM 3383 C C . TYR B 1 178 ? -11.219 -1.13 19.281 1 76.62 178 TYR B C 1
ATOM 3385 O O . TYR B 1 178 ? -10.023 -1.447 19.188 1 76.62 178 TYR B O 1
ATOM 3393 N N . LEU B 1 179 ? -11.602 0.005 19.703 1 77.94 179 LEU B N 1
ATOM 3394 C CA . LEU B 1 179 ? -10.641 1.074 19.953 1 77.94 179 LEU B CA 1
ATOM 3395 C C . LEU B 1 179 ? -10.109 1.004 21.375 1 77.94 179 LEU B C 1
ATOM 3397 O O . LEU B 1 179 ? -9.07 1.584 21.688 1 77.94 179 LEU B O 1
ATOM 3401 N N . ASP B 1 180 ? -10.797 0.227 22.234 1 74.88 180 ASP B N 1
ATOM 3402 C CA . ASP B 1 180 ? -10.359 0.09 23.625 1 74.88 180 ASP B CA 1
ATOM 3403 C C . ASP B 1 180 ? -9.391 -1.083 23.781 1 74.88 180 ASP B C 1
ATOM 3405 O O . ASP B 1 180 ? -9.812 -2.238 23.828 1 74.88 180 ASP B O 1
ATOM 3409 N N . PRO B 1 181 ? -8.133 -0.827 23.906 1 68.56 181 PRO B N 1
ATOM 3410 C CA . PRO B 1 181 ? -7.148 -1.904 24.031 1 68.56 181 PRO B CA 1
ATOM 3411 C C . PRO B 1 181 ? -7.359 -2.762 25.266 1 68.56 181 PRO B C 1
ATOM 3413 O O . PRO B 1 181 ? -6.992 -3.939 25.281 1 68.56 181 PRO B O 1
ATOM 3416 N N . SER B 1 182 ? -7.805 -2.158 26.266 1 68.38 182 SER B N 1
ATOM 3417 C CA . SER B 1 182 ? -7.969 -2.867 27.531 1 68.38 182 SER B CA 1
ATOM 3418 C C . SER B 1 182 ? -9.031 -3.961 27.422 1 68.38 182 SER B C 1
ATOM 3420 O O . SER B 1 182 ? -9.055 -4.891 28.219 1 68.38 182 SER B O 1
ATOM 3422 N N . SER B 1 183 ? -9.789 -3.789 26.453 1 67.56 183 SER B N 1
ATOM 3423 C CA . SER B 1 183 ? -10.883 -4.75 26.328 1 67.56 183 SER B CA 1
ATOM 3424 C C . SER B 1 183 ? -10.391 -6.074 25.75 1 67.56 183 SER B C 1
ATOM 3426 O O . SER B 1 183 ? -11.047 -7.105 25.906 1 67.56 183 SER B O 1
ATOM 3428 N N . GLY B 1 184 ? -9.305 -6.016 25.156 1 71.56 184 GLY B N 1
ATOM 3429 C CA . GLY B 1 184 ? -8.82 -7.215 24.5 1 71.56 184 GLY B CA 1
ATOM 3430 C C . GLY B 1 184 ? -9.688 -7.652 23.344 1 71.56 184 GLY B C 1
ATOM 3431 O O . GLY B 1 184 ? -9.406 -8.664 22.688 1 71.56 184 GLY B O 1
ATOM 3432 N N . TYR B 1 185 ? -10.703 -6.832 23.109 1 74.88 185 TYR B N 1
ATOM 3433 C CA . TYR B 1 185 ? -11.695 -7.203 22.109 1 74.88 185 TYR B CA 1
ATOM 3434 C C . TYR B 1 185 ? -11.055 -7.34 20.734 1 74.88 185 TYR B C 1
ATOM 3436 O O . TYR B 1 185 ? -11.352 -8.273 19.984 1 74.88 185 TYR B O 1
ATOM 3444 N N . LEU B 1 186 ? -10.25 -6.418 20.422 1 74.06 186 LEU B N 1
ATOM 3445 C CA . LEU B 1 186 ? -9.586 -6.461 19.125 1 74.06 186 LEU B CA 1
ATOM 3446 C C . LEU B 1 186 ? -8.758 -7.738 18.969 1 74.06 186 LEU B C 1
ATOM 3448 O O . LEU B 1 186 ? -8.844 -8.422 17.953 1 74.06 186 LEU B O 1
ATOM 3452 N N . LEU B 1 187 ? -8.047 -8.039 20.031 1 74.62 187 LEU B N 1
ATOM 3453 C CA . LEU B 1 187 ? -7.211 -9.234 20 1 74.62 187 LEU B CA 1
ATOM 3454 C C . LEU B 1 187 ? -8.07 -10.492 19.891 1 74.62 187 LEU B C 1
ATOM 3456 O O . LEU B 1 187 ? -7.742 -11.398 19.109 1 74.62 187 LEU B O 1
ATOM 3460 N N . GLU B 1 188 ? -9.078 -10.523 20.609 1 78 188 GLU B N 1
ATOM 3461 C CA . GLU B 1 188 ? -9.961 -11.68 20.594 1 78 188 GLU B CA 1
ATOM 3462 C C . GLU B 1 188 ? -10.617 -11.859 19.219 1 78 188 GLU B C 1
ATOM 3464 O O . GLU B 1 188 ? -10.695 -12.969 18.703 1 78 188 GLU B O 1
ATOM 3469 N N . THR B 1 189 ? -11.117 -10.828 18.766 1 76.38 189 THR B N 1
ATOM 3470 C CA . THR B 1 189 ? -11.805 -10.867 17.469 1 76.38 189 THR B CA 1
ATOM 3471 C C . THR B 1 189 ? -10.844 -11.273 16.359 1 76.38 189 THR B C 1
ATOM 3473 O O . THR B 1 189 ? -11.188 -12.094 15.508 1 76.38 189 THR B O 1
ATOM 3476 N N . LEU B 1 190 ? -9.703 -10.742 16.438 1 74.25 190 LEU B N 1
ATOM 3477 C CA . LEU B 1 190 ? -8.695 -11.055 15.438 1 74.25 190 LEU B CA 1
ATOM 3478 C C . LEU B 1 190 ? -8.281 -12.523 15.531 1 74.25 190 LEU B C 1
ATOM 3480 O O . LEU B 1 190 ? -8.133 -13.195 14.508 1 74.25 190 LEU B O 1
ATOM 3484 N N . THR B 1 191 ? -8.086 -12.977 16.75 1 72.56 191 THR B N 1
ATOM 3485 C CA . THR B 1 191 ? -7.668 -14.359 16.969 1 72.56 191 THR B CA 1
ATOM 3486 C C . THR B 1 191 ? -8.75 -15.328 16.5 1 72.56 191 THR B C 1
ATOM 3488 O O . THR B 1 191 ? -8.445 -16.391 15.938 1 72.56 191 THR B O 1
ATOM 3491 N N . ASN B 1 192 ? -9.953 -14.93 16.688 1 76.06 192 ASN B N 1
ATOM 3492 C CA . ASN B 1 192 ? -11.055 -15.805 16.344 1 76.06 192 ASN B CA 1
ATOM 3493 C C . ASN B 1 192 ? -11.305 -15.82 14.828 1 76.06 192 ASN B C 1
ATOM 3495 O O . ASN B 1 192 ? -11.781 -16.812 14.281 1 76.06 192 ASN B O 1
ATOM 3499 N N . ALA B 1 193 ? -10.977 -14.727 14.242 1 71.88 193 ALA B N 1
ATOM 3500 C CA . ALA B 1 193 ? -11.312 -14.57 12.828 1 71.88 193 ALA B CA 1
ATOM 3501 C C . ALA B 1 193 ? -10.188 -15.086 11.938 1 71.88 193 ALA B C 1
ATOM 3503 O O . ALA B 1 193 ? -10.391 -15.305 10.734 1 71.88 193 ALA B O 1
ATOM 3504 N N . THR B 1 194 ? -9.062 -15.219 12.5 1 71.62 194 THR B N 1
ATOM 3505 C CA . THR B 1 194 ? -7.918 -15.617 11.688 1 71.62 194 THR B CA 1
ATOM 3506 C C . THR B 1 194 ? -7.598 -17.094 11.891 1 71.62 194 THR B C 1
ATOM 3508 O O . THR B 1 194 ? -7.867 -17.656 12.953 1 71.62 194 THR B O 1
ATOM 3511 N N . THR B 1 195 ? -7.184 -17.719 10.789 1 70.19 195 THR B N 1
ATOM 3512 C CA . THR B 1 195 ? -6.762 -19.109 10.891 1 70.19 195 THR B CA 1
ATOM 3513 C C . THR B 1 195 ? -5.578 -19.25 11.844 1 70.19 195 THR B C 1
ATOM 3515 O O . THR B 1 195 ? -4.875 -18.281 12.117 1 70.19 195 THR B O 1
ATOM 3518 N N . ASN B 1 196 ? -5.418 -20.406 12.32 1 70.12 196 ASN B N 1
ATOM 3519 C CA . ASN B 1 196 ? -4.422 -20.719 13.344 1 70.12 196 ASN B CA 1
ATOM 3520 C C . ASN B 1 196 ? -3.025 -20.281 12.914 1 70.12 196 ASN B C 1
ATOM 3522 O O . ASN B 1 196 ? -2.248 -19.766 13.719 1 70.12 196 ASN B O 1
ATOM 3526 N N . LYS B 1 197 ? -2.832 -20.359 11.648 1 68.94 197 LYS B N 1
ATOM 3527 C CA . LYS B 1 197 ? -1.489 -20.062 11.156 1 68.94 197 LYS B CA 1
ATOM 3528 C C . LYS B 1 197 ? -1.175 -18.578 11.266 1 68.94 197 LYS B C 1
ATOM 3530 O O . LYS B 1 197 ? -0.02 -18.203 11.477 1 68.94 197 LYS B O 1
ATOM 3535 N N . TRP B 1 198 ? -2.232 -17.781 11.359 1 67.31 198 TRP B N 1
ATOM 3536 C CA . TRP B 1 198 ? -2.029 -16.344 11.305 1 67.31 198 TRP B CA 1
ATOM 3537 C C . TRP B 1 198 ? -2.254 -15.711 12.68 1 67.31 198 TRP B C 1
ATOM 3539 O O . TRP B 1 198 ? -2.027 -14.516 12.859 1 67.31 198 TRP B O 1
ATOM 3549 N N . GLN B 1 199 ? -2.545 -16.516 13.633 1 74.31 199 GLN B N 1
ATOM 3550 C CA . GLN B 1 199 ? -2.865 -16.016 14.969 1 74.31 199 GLN B CA 1
ATOM 3551 C C . GLN B 1 199 ? -1.659 -15.336 15.609 1 74.31 199 GLN B C 1
ATOM 3553 O O . GLN B 1 199 ? -1.792 -14.281 16.234 1 74.31 199 GLN B O 1
ATOM 3558 N N . PRO B 1 200 ? -0.478 -15.898 15.445 1 70.12 200 PRO B N 1
ATOM 3559 C CA . PRO B 1 200 ? 0.673 -15.211 16.031 1 70.12 200 PRO B CA 1
ATOM 3560 C C . PRO B 1 200 ? 0.906 -13.82 15.445 1 70.12 200 PRO B C 1
ATOM 3562 O O . PRO B 1 200 ? 1.268 -12.891 16.172 1 70.12 200 PRO B O 1
ATOM 3565 N N . LEU B 1 201 ? 0.73 -13.68 14.203 1 69.25 201 LEU B N 1
ATOM 3566 C CA . LEU B 1 201 ? 0.861 -12.375 13.562 1 69.25 201 LEU B CA 1
ATOM 3567 C C . LEU B 1 201 ? -0.185 -11.398 14.086 1 69.25 201 LEU B C 1
ATOM 3569 O O . LEU B 1 201 ? 0.133 -10.25 14.391 1 69.25 201 LEU B O 1
ATOM 3573 N N . SER B 1 202 ? -1.362 -11.875 14.195 1 72.38 202 SER B N 1
ATOM 3574 C CA . SER B 1 202 ? -2.445 -11.047 14.703 1 72.38 202 SER B CA 1
ATOM 3575 C C . SER B 1 202 ? -2.152 -10.57 16.125 1 72.38 202 SER B C 1
ATOM 3577 O O . SER B 1 202 ? -2.406 -9.414 16.469 1 72.38 202 SER B O 1
ATOM 3579 N N . ARG B 1 203 ? -1.584 -11.453 16.828 1 73.94 203 ARG B N 1
ATOM 3580 C CA . ARG B 1 203 ? -1.246 -11.125 18.219 1 73.94 203 ARG B CA 1
ATOM 3581 C C . ARG B 1 203 ? -0.125 -10.086 18.266 1 73.94 203 ARG B C 1
ATOM 3583 O O . ARG B 1 203 ? -0.156 -9.172 19.094 1 73.94 203 ARG B O 1
ATOM 3590 N N . ALA B 1 204 ? 0.843 -10.297 17.453 1 70.69 204 ALA B N 1
ATOM 3591 C CA . ALA B 1 204 ? 1.957 -9.352 17.406 1 70.69 204 ALA B CA 1
ATOM 3592 C C . ALA B 1 204 ? 1.48 -7.957 17.016 1 70.69 204 ALA B C 1
ATOM 3594 O O . ALA B 1 204 ? 1.918 -6.957 17.594 1 70.69 204 ALA B O 1
ATOM 3595 N N . VAL B 1 205 ? 0.63 -7.84 16.078 1 73.44 205 VAL B N 1
ATOM 3596 C CA . VAL B 1 205 ? 0.1 -6.559 15.625 1 73.44 205 VAL B CA 1
ATOM 3597 C C . VAL B 1 205 ? -0.723 -5.918 16.734 1 73.44 205 VAL B C 1
ATOM 3599 O O . VAL B 1 205 ? -0.628 -4.707 16.969 1 73.44 205 VAL B O 1
ATOM 3602 N N . CYS B 1 206 ? -1.477 -6.738 17.406 1 72.19 206 CYS B N 1
ATOM 3603 C CA . CYS B 1 206 ? -2.275 -6.227 18.531 1 72.19 206 CYS B CA 1
ATOM 3604 C C . CYS B 1 206 ? -1.384 -5.66 19.625 1 72.19 206 CYS B C 1
ATOM 3606 O O . CYS B 1 206 ? -1.717 -4.645 20.234 1 72.19 206 CYS B O 1
ATOM 3608 N N . ASN B 1 207 ? -0.302 -6.344 19.859 1 72.81 207 ASN B N 1
ATOM 3609 C CA . ASN B 1 207 ? 0.633 -5.871 20.875 1 72.81 207 ASN B CA 1
ATOM 3610 C C . ASN B 1 207 ? 1.239 -4.523 20.484 1 72.81 207 ASN B C 1
ATOM 3612 O O . ASN B 1 207 ? 1.437 -3.664 21.344 1 72.81 207 ASN B O 1
ATOM 3616 N N . VAL B 1 208 ? 1.527 -4.383 19.297 1 69.19 208 VAL B N 1
ATOM 3617 C CA . VAL B 1 208 ? 2.07 -3.115 18.812 1 69.19 208 VAL B CA 1
ATOM 3618 C C . VAL B 1 208 ? 1.039 -2.006 19.016 1 69.19 208 VAL B C 1
ATOM 3620 O O . VAL B 1 208 ? 1.371 -0.918 19.5 1 69.19 208 VAL B O 1
ATOM 3623 N N . ILE B 1 209 ? -0.15 -2.246 18.672 1 69.5 209 ILE B N 1
ATOM 3624 C CA . ILE B 1 209 ? -1.226 -1.267 18.797 1 69.5 209 ILE B CA 1
ATOM 3625 C C . ILE B 1 209 ? -1.399 -0.878 20.266 1 69.5 209 ILE B C 1
ATOM 3627 O O . ILE B 1 209 ? -1.587 0.298 20.578 1 69.5 209 ILE B O 1
ATOM 3631 N N . ASN B 1 210 ? -1.307 -1.849 21.078 1 69.62 210 ASN B N 1
ATOM 3632 C CA . ASN B 1 210 ? -1.539 -1.63 22.516 1 69.62 210 ASN B CA 1
ATOM 3633 C C . ASN B 1 210 ? -0.372 -0.894 23.156 1 69.62 210 ASN B C 1
ATOM 3635 O O . ASN B 1 210 ? -0.568 -0.119 24.094 1 69.62 210 ASN B O 1
ATOM 3639 N N . ASP B 1 211 ? 0.766 -1.245 22.719 1 67.06 211 ASP B N 1
ATOM 3640 C CA . ASP B 1 211 ? 1.954 -0.721 23.375 1 67.06 211 ASP B CA 1
ATOM 3641 C C . ASP B 1 211 ? 2.277 0.691 22.891 1 67.06 211 ASP B C 1
ATOM 3643 O O . ASP B 1 211 ? 2.904 1.471 23.609 1 67.06 211 ASP B O 1
ATOM 3647 N N . TYR B 1 212 ? 1.908 0.81 21.703 1 62.12 212 TYR B N 1
ATOM 3648 C CA . TYR B 1 212 ? 2.289 2.111 21.172 1 62.12 212 TYR B CA 1
ATOM 3649 C C . TYR B 1 212 ? 1.062 2.973 20.906 1 62.12 212 TYR B C 1
ATOM 3651 O O . TYR B 1 212 ? 0.33 2.744 19.938 1 62.12 212 TYR B O 1
ATOM 3659 N N . SER B 1 213 ? 0.836 3.857 21.797 1 58.84 213 SER B N 1
ATOM 3660 C CA . SER B 1 213 ? -0.28 4.789 21.688 1 58.84 213 SER B CA 1
ATOM 3661 C C . SER B 1 213 ? -0.289 5.473 20.312 1 58.84 213 SER B C 1
ATOM 3663 O O . SER B 1 213 ? -1.338 5.918 19.844 1 58.84 213 SER B O 1
ATOM 3665 N N . MET B 1 214 ? 0.944 5.426 19.812 1 54.78 214 MET B N 1
ATOM 3666 C CA . MET B 1 214 ? 1.08 6.109 18.531 1 54.78 214 MET B CA 1
ATOM 3667 C C . MET B 1 214 ? 0.253 5.414 17.453 1 54.78 214 MET B C 1
ATOM 3669 O O . MET B 1 214 ? -0.109 6.027 16.453 1 54.78 214 MET B O 1
ATOM 3673 N N . VAL B 1 215 ? -0.084 4.203 17.766 1 61.5 215 VAL B N 1
ATOM 3674 C CA . VAL B 1 215 ? -0.833 3.467 16.75 1 61.5 215 VAL B CA 1
ATOM 3675 C C . VAL B 1 215 ? -2.322 3.488 17.094 1 61.5 215 VAL B C 1
ATOM 3677 O O . VAL B 1 215 ? -3.148 2.992 16.328 1 61.5 215 VAL B O 1
ATOM 3680 N N . ALA B 1 216 ? -2.611 4.281 18 1 74.38 216 ALA B N 1
ATOM 3681 C CA . ALA B 1 216 ? -4.023 4.336 18.375 1 74.38 216 ALA B CA 1
ATOM 3682 C C . ALA B 1 216 ? -4.832 5.113 17.344 1 74.38 216 ALA B C 1
ATOM 3684 O O . ALA B 1 216 ? -4.324 6.059 16.719 1 74.38 216 ALA B O 1
ATOM 3685 N N . PHE B 1 217 ? -6.016 4.609 17.125 1 84.56 217 PHE B N 1
ATOM 3686 C CA . PHE B 1 217 ? -6.879 5.238 16.125 1 84.56 217 PHE B CA 1
ATOM 3687 C C . PHE B 1 217 ? -7.844 6.215 16.781 1 84.56 217 PHE B C 1
ATOM 3689 O O . PHE B 1 217 ? -8.383 5.93 17.859 1 84.56 217 PHE B O 1
ATOM 3696 N N . VAL B 1 218 ? -7.945 7.387 16.219 1 91.44 218 VAL B N 1
ATOM 3697 C CA . VAL B 1 218 ? -8.922 8.391 16.625 1 91.44 218 VAL B CA 1
ATOM 3698 C C . VAL B 1 218 ? -10.133 8.344 15.688 1 91.44 218 VAL B C 1
ATOM 3700 O O . VAL B 1 218 ? -9.984 8.531 14.477 1 91.44 218 VAL B O 1
ATOM 3703 N N . PRO B 1 219 ? -11.312 8.086 16.25 1 93.5 219 PRO B N 1
ATOM 3704 C CA . PRO B 1 219 ? -12.484 8.062 15.375 1 93.5 219 PRO B CA 1
ATOM 3705 C C . PRO B 1 219 ? -12.875 9.453 14.875 1 93.5 219 PRO B C 1
ATOM 3707 O O . PRO B 1 219 ? -12.773 10.438 15.617 1 93.5 219 PRO B O 1
ATOM 3710 N N . MET B 1 220 ? -13.305 9.516 13.672 1 96.56 220 MET B N 1
ATOM 3711 C CA . MET B 1 220 ? -13.789 10.766 13.102 1 96.56 220 MET B CA 1
ATOM 3712 C C . MET B 1 220 ? -15.18 10.586 12.5 1 96.56 220 MET B C 1
ATOM 3714 O O . MET B 1 220 ? -15.352 9.828 11.539 1 96.56 220 MET B O 1
ATOM 3718 N N . ASN B 1 221 ? -16.109 11.172 13.133 1 96.12 221 ASN B N 1
ATOM 3719 C CA . ASN B 1 221 ? -17.484 11.32 12.648 1 96.12 221 ASN B CA 1
ATOM 3720 C C . ASN B 1 221 ? -17.734 12.727 12.094 1 96.12 221 ASN B C 1
ATOM 3722 O O . ASN B 1 221 ? -17.797 13.688 12.852 1 96.12 221 ASN B O 1
ATOM 3726 N N . ILE B 1 222 ? -17.906 12.828 10.789 1 95.5 222 ILE B N 1
ATOM 3727 C CA . ILE B 1 222 ? -17.953 14.125 10.117 1 95.5 222 ILE B CA 1
ATOM 3728 C C . ILE B 1 222 ? -19.25 14.844 10.461 1 95.5 222 ILE B C 1
ATOM 3730 O O . ILE B 1 222 ? -19.391 16.047 10.242 1 95.5 222 ILE B O 1
ATOM 3734 N N . THR B 1 223 ? -20.25 14.141 11.008 1 95.31 223 THR B N 1
ATOM 3735 C CA . THR B 1 223 ? -21.516 14.758 11.383 1 95.31 223 THR B CA 1
ATOM 3736 C C . THR B 1 223 ? -21.469 15.266 12.82 1 95.31 223 THR B C 1
ATOM 3738 O O . THR B 1 223 ? -22.438 15.844 13.32 1 95.31 223 THR B O 1
ATOM 3741 N N . ASP B 1 224 ? -20.375 15.031 13.5 1 95.5 224 ASP B N 1
ATOM 3742 C CA . ASP B 1 224 ? -20.188 15.43 14.891 1 95.5 224 ASP B CA 1
ATOM 3743 C C . ASP B 1 224 ? -18.969 16.344 15.031 1 95.5 224 ASP B C 1
ATOM 3745 O O . ASP B 1 224 ? -17.828 15.891 15 1 95.5 224 ASP B O 1
ATOM 3749 N N . GLU B 1 225 ? -19.203 17.609 15.32 1 95.69 225 GLU B N 1
ATOM 3750 C CA . GLU B 1 225 ? -18.141 18.609 15.406 1 95.69 225 GLU B CA 1
ATOM 3751 C C . GLU B 1 225 ? -17.141 18.25 16.5 1 95.69 225 GLU B C 1
ATOM 3753 O O . GLU B 1 225 ? -15.953 18.531 16.375 1 95.69 225 GLU B O 1
ATOM 3758 N N . GLU B 1 226 ? -17.594 17.672 17.531 1 95.94 226 GLU B N 1
ATOM 3759 C CA . GLU B 1 226 ? -16.719 17.281 18.625 1 95.94 226 GLU B CA 1
ATOM 3760 C C . GLU B 1 226 ? -15.719 16.219 18.172 1 95.94 226 GLU B C 1
ATOM 3762 O O . GLU B 1 226 ? -14.578 16.188 18.641 1 95.94 226 GLU B O 1
ATOM 3767 N N . SER B 1 227 ? -16.172 15.383 17.328 1 95.81 227 SER B N 1
ATOM 3768 C CA . SER B 1 227 ? -15.312 14.344 16.766 1 95.81 227 SER B CA 1
ATOM 3769 C C . SER B 1 227 ? -14.203 14.945 15.922 1 95.81 227 SER B C 1
ATOM 3771 O O . SER B 1 227 ? -13.039 14.547 16.031 1 95.81 227 SER B O 1
ATOM 3773 N N . ILE B 1 228 ? -14.555 15.898 15.141 1 97.31 228 ILE B N 1
ATOM 3774 C CA . ILE B 1 228 ? -13.586 16.578 14.289 1 97.31 228 ILE B CA 1
ATOM 3775 C C . ILE B 1 228 ? -12.578 17.328 15.156 1 97.31 228 ILE B C 1
ATOM 3777 O O . ILE B 1 228 ? -11.375 17.281 14.906 1 97.31 228 ILE B O 1
ATOM 3781 N N . GLU B 1 229 ? -13.102 17.953 16.141 1 97.31 229 GLU B N 1
ATOM 3782 C CA . GLU B 1 229 ? -12.258 18.703 17.078 1 97.31 229 GLU B CA 1
ATOM 3783 C C . GLU B 1 229 ? -11.258 17.781 17.781 1 97.31 229 GLU B C 1
ATOM 3785 O O . GLU B 1 229 ? -10.109 18.172 18 1 97.31 229 GLU B O 1
ATOM 3790 N N . MET B 1 230 ? -11.688 16.625 18.156 1 95.94 230 MET B N 1
ATOM 3791 C CA . MET B 1 230 ? -10.82 15.664 18.812 1 95.94 230 MET B CA 1
ATOM 3792 C C . MET B 1 230 ? -9.656 15.266 17.906 1 95.94 230 MET B C 1
ATOM 3794 O O . MET B 1 230 ? -8.516 15.172 18.359 1 95.94 230 MET B O 1
ATOM 3798 N N . VAL B 1 231 ? -9.922 15.016 16.688 1 96.75 231 VAL B N 1
ATOM 3799 C CA . VAL B 1 231 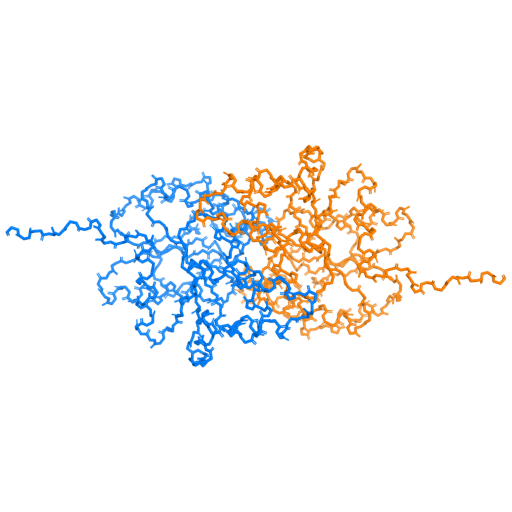? -8.883 14.68 15.719 1 96.75 231 VAL B CA 1
ATOM 3800 C C . VAL B 1 231 ? -7.883 15.836 15.609 1 96.75 231 VAL B C 1
ATOM 3802 O O . VAL B 1 231 ? -6.668 15.617 15.672 1 96.75 231 VAL B O 1
ATOM 3805 N N . LEU B 1 232 ? -8.445 17.062 15.492 1 97.19 232 LEU B N 1
ATOM 3806 C CA . LEU B 1 232 ? -7.594 18.234 15.391 1 97.19 232 LEU B CA 1
ATOM 3807 C C . LEU B 1 232 ? -6.719 18.391 16.625 1 97.19 232 LEU B C 1
ATOM 3809 O O . LEU B 1 232 ? -5.539 18.734 16.516 1 97.19 232 LEU B O 1
ATOM 3813 N N . HIS B 1 233 ? -7.281 18.109 17.75 1 95.75 233 HIS B N 1
ATOM 3814 C CA . HIS B 1 233 ? -6.547 18.203 19 1 95.75 233 HIS B CA 1
ATOM 3815 C C . HIS B 1 233 ? -5.359 17.25 19.016 1 95.75 233 HIS B C 1
ATOM 3817 O O . HIS B 1 233 ? -4.273 17.609 19.484 1 95.75 233 HIS B O 1
ATOM 3823 N N . HIS B 1 234 ? -5.539 16.062 18.609 1 94.06 234 HIS B N 1
ATOM 3824 C CA . HIS B 1 234 ? -4.457 15.086 18.547 1 94.06 234 HIS B CA 1
ATOM 3825 C C . HIS B 1 234 ? -3.355 15.555 17.594 1 94.06 234 HIS B C 1
ATOM 3827 O O . HIS B 1 234 ? -2.17 15.398 17.906 1 94.06 234 HIS B O 1
ATOM 3833 N N . ILE B 1 235 ? -3.732 16.125 16.469 1 95.5 235 ILE B N 1
ATOM 3834 C CA . ILE B 1 235 ? -2.766 16.609 15.484 1 95.5 235 ILE B CA 1
ATOM 3835 C C . ILE B 1 235 ? -1.98 17.781 16.062 1 95.5 235 ILE B C 1
ATOM 3837 O O . ILE B 1 235 ? -0.752 17.828 15.969 1 95.5 235 ILE B O 1
ATOM 3841 N N . ASP B 1 236 ? -2.729 18.719 16.672 1 94.88 236 ASP B N 1
ATOM 3842 C CA . ASP B 1 236 ? -2.094 19.891 17.281 1 94.88 236 ASP B CA 1
ATOM 3843 C C . ASP B 1 236 ? -1.079 19.469 18.344 1 94.88 236 ASP B C 1
ATOM 3845 O O . ASP B 1 236 ? -0.005 20.062 18.438 1 94.88 236 ASP B O 1
ATOM 3849 N N . HIS B 1 237 ? -1.457 18.469 19.094 1 92.5 237 HIS B N 1
ATOM 3850 C CA . HIS B 1 237 ? -0.545 17.953 20.109 1 92.5 237 HIS B CA 1
ATOM 3851 C C . HIS B 1 237 ? 0.695 17.328 19.469 1 92.5 237 HIS B C 1
ATOM 3853 O O . HIS B 1 237 ? 1.812 17.531 19.938 1 92.5 237 HIS B O 1
ATOM 3859 N N . ALA B 1 238 ? 0.533 16.641 18.391 1 89.75 238 ALA B N 1
ATOM 3860 C CA . ALA B 1 238 ? 1.624 15.969 17.703 1 89.75 238 ALA B CA 1
ATOM 3861 C C . ALA B 1 238 ? 2.617 16.969 17.125 1 89.75 238 ALA B C 1
ATOM 3863 O O . ALA B 1 238 ? 3.818 16.703 17.062 1 89.75 238 ALA B O 1
ATOM 3864 N N . ILE B 1 239 ? 2.113 18.125 16.75 1 92.19 239 ILE B N 1
ATOM 3865 C CA . ILE B 1 239 ? 3.006 19.078 16.094 1 92.19 239 ILE B CA 1
ATOM 3866 C C . ILE B 1 239 ? 3.303 20.234 17.062 1 92.19 239 ILE B C 1
ATOM 3868 O O . ILE B 1 239 ? 3.869 21.25 16.656 1 92.19 239 ILE B O 1
ATOM 3872 N N . ASN B 1 240 ? 2.836 20.141 18.312 1 88.62 240 ASN B N 1
ATOM 3873 C CA . ASN B 1 240 ? 3.025 21.172 19.328 1 88.62 240 ASN B CA 1
ATOM 3874 C C . ASN B 1 240 ? 2.498 22.516 18.844 1 88.62 240 ASN B C 1
ATOM 3876 O O . ASN B 1 240 ? 3.191 23.531 18.953 1 88.62 240 ASN B O 1
ATOM 3880 N N . TYR B 1 241 ? 1.323 22.391 18.312 1 84.44 241 TYR B N 1
ATOM 3881 C CA . TYR B 1 241 ? 0.698 23.609 17.812 1 84.44 241 TYR B CA 1
ATOM 3882 C C . TYR B 1 241 ? 0.29 24.516 18.969 1 84.44 241 TYR B C 1
ATOM 3884 O O . TYR B 1 241 ? -0.328 24.062 19.938 1 84.44 241 TYR B O 1
ATOM 3892 N N . GLY B 1 242 ? 0.517 25.828 18.969 1 68.38 242 GLY B N 1
ATOM 3893 C CA . GLY B 1 242 ? 0.119 26.812 19.969 1 68.38 242 GLY B CA 1
ATOM 3894 C C . GLY B 1 242 ? 1.116 26.953 21.109 1 68.38 242 GLY B C 1
ATOM 3895 O O . GLY B 1 242 ? 1.008 27.875 21.922 1 68.38 242 GLY B O 1
ATOM 3896 N N . GLU B 1 243 ? 1.901 26.031 21.375 1 63.25 243 GLU B N 1
ATOM 3897 C CA . GLU B 1 243 ? 2.822 26.156 22.516 1 63.25 243 GLU B CA 1
ATOM 3898 C C . GLU B 1 243 ? 3.779 27.328 22.312 1 63.25 243 GLU B C 1
ATOM 3900 O O . GLU B 1 243 ? 4.176 27.984 23.281 1 63.25 243 GLU B O 1
ATOM 3905 N N . ASP B 1 244 ? 4.199 27.625 21.156 1 51.41 244 ASP B N 1
ATOM 3906 C CA . ASP B 1 244 ? 5.094 28.781 21.031 1 51.41 244 ASP B CA 1
ATOM 3907 C C . ASP B 1 244 ? 4.305 30.094 20.984 1 51.41 244 ASP B C 1
ATOM 3909 O O . ASP B 1 244 ? 4.871 31.156 20.719 1 51.41 244 ASP B O 1
ATOM 3913 N N . VAL B 1 245 ? 3.053 30.078 21 1 47.75 245 VAL B N 1
ATOM 3914 C CA . VAL B 1 245 ? 2.354 31.359 21.031 1 47.75 245 VAL B CA 1
ATOM 3915 C C . VAL B 1 245 ? 2.633 32.062 22.359 1 47.75 245 VAL B C 1
ATOM 3917 O O . VAL B 1 245 ? 2.324 31.531 23.422 1 47.75 245 VAL B O 1
ATOM 3920 N N . GLU B 1 246 ? 3.654 32.812 22.469 1 45.78 246 GLU B N 1
ATOM 3921 C CA . GLU B 1 246 ? 3.93 33.688 23.609 1 45.78 246 GLU B CA 1
ATOM 3922 C C . GLU B 1 246 ? 2.646 34.281 24.156 1 45.78 246 GLU B C 1
ATOM 3924 O O . GLU B 1 246 ? 1.795 34.75 23.391 1 45.78 246 GLU B O 1
ATOM 3929 N N . PRO B 1 247 ? 2.234 33.938 25.391 1 43.66 247 PRO B N 1
ATOM 3930 C CA . PRO B 1 247 ? 1.102 34.656 25.953 1 43.66 247 PRO B CA 1
ATOM 3931 C C . PRO B 1 247 ? 1.142 36.156 25.625 1 43.66 247 PRO B C 1
ATOM 3933 O O . PRO B 1 247 ? 2.199 36.781 25.719 1 43.66 247 PRO B O 1
ATOM 3936 N N . LYS B 1 248 ? 0.505 36.625 24.672 1 42.56 248 LYS B N 1
ATOM 3937 C CA . LYS B 1 248 ? 0.392 38.062 24.516 1 42.56 248 LYS B CA 1
ATOM 3938 C C . LYS B 1 248 ? 0.159 38.75 25.859 1 42.56 248 LYS B C 1
ATOM 3940 O O . LYS B 1 248 ? -0.871 38.531 26.5 1 42.56 248 LYS B O 1
ATOM 3945 N N . VAL B 1 249 ? 1.134 38.906 26.609 1 40 249 VAL B N 1
ATOM 3946 C CA . VAL B 1 249 ? 0.999 39.781 27.766 1 40 249 VAL B CA 1
ATOM 3947 C C . VAL B 1 249 ? 0.383 41.125 27.312 1 40 249 VAL B C 1
ATOM 3949 O O . VAL B 1 249 ? 0.91 41.781 26.406 1 40 249 VAL B O 1
ATOM 3952 N N . ARG B 1 250 ? -0.872 41.125 27.344 1 38.34 250 ARG B N 1
ATOM 3953 C CA . ARG B 1 250 ? -1.468 42.438 27.359 1 38.34 250 ARG B CA 1
ATOM 3954 C C . ARG B 1 250 ? -0.682 43.375 28.281 1 38.34 250 ARG B C 1
ATOM 3956 O O . ARG B 1 250 ? -0.493 43.094 29.453 1 38.34 250 ARG B O 1
ATOM 3963 N N . LEU B 1 251 ? 0.215 44.094 27.656 1 32.59 251 LEU B N 1
ATOM 3964 C CA . LEU B 1 251 ? 0.529 45.281 28.438 1 32.59 251 LEU B CA 1
ATOM 3965 C C . LEU B 1 251 ? -0.724 46.125 28.672 1 32.59 251 LEU B C 1
ATOM 3967 O O . LEU B 1 251 ? -1.599 46.219 27.797 1 32.59 251 LEU B O 1
#

InterPro domains:
  IPR004130 GPN-loop GTPase [PF03029] (1-241)
  IPR004130 GPN-loop GTPase [PTHR21231] (1-246)
  IPR027417 P-loop containing nucleoside triphosphate hydrolase [G3DSA:3.40.50.300] (1-250)
  IPR027417 P-loop containing nucleoside triphosphate hydrolase [SSF52540] (1-241)
  IPR030228 GPN-loop GTPase 3 [cd17872] (1-237)

Sequence (502 aa):
MGPAGTGKSTYCKNMHE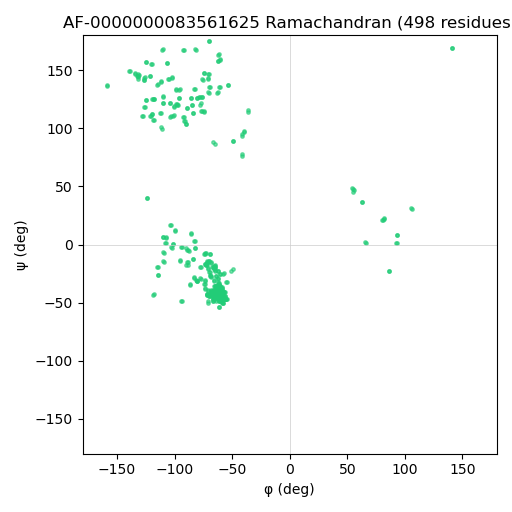FCAASGRLTYVVNLDPAAESFDYPVAFDIRDLISLEDVMEELGYGPNGGLVYCMEYLIQNLDWLQDLLLEYSDDDYFIFDCPGQIELYSHLPVMKHLCTALQEWSFSICGVYLIDSLFISDPSKFISGILCSLSAMVQLELPHVNVLTKCDLVDEQELEKYLDPSSGYLLETLTNATTNKWQPLSRAVCNVINDYSMVAFVPMNITDEESIEMVLHHIDHAINYGEDVEPKVRLMGPAGTGKSTYCKNMHEFCAASGRLTYVVNLDPAAESFDYPVAFDIRDLISLEDVMEELGYGPNGGLVYCMEYLIQNLDWLQDLLLEYSDDDYFIFDCPGQIELYSHLPVMKHLCTALQEWSFSICGVYLIDSLFISDPSKFISGILCSLSAMVQLELPHVNVLTKCDLVDEQELEKYLDPSSGYLLETLTNATTNKWQPLSRAVCNVINDYSMVAFVPMNITDEESIEMVLHHIDHAINYGEDVEPKVRL

Solvent-accessible surface area (backbone atoms only — not comparable to full-atom values): 26996 Å² total; per-residue (Å²): 68,36,49,77,87,30,44,66,69,58,47,53,29,51,52,45,51,51,32,50,75,72,71,38,73,64,40,32,29,39,58,29,40,60,65,86,76,74,88,52,77,66,74,42,54,40,52,80,80,42,34,30,68,57,40,26,71,74,70,64,39,40,60,69,59,17,48,52,47,47,48,47,49,44,66,76,40,44,63,63,55,48,60,59,56,65,75,51,64,92,82,61,41,74,43,72,44,52,50,38,59,58,50,46,42,23,73,40,62,54,50,40,51,50,52,51,51,42,41,74,72,70,45,69,63,62,46,48,40,36,39,47,45,78,33,64,84,36,46,45,36,33,51,11,46,50,29,43,52,49,12,29,42,53,40,51,69,52,45,54,45,30,32,27,23,61,40,74,78,48,61,65,69,63,50,48,42,55,66,34,63,88,63,41,40,48,51,50,49,31,46,70,68,36,57,77,87,47,30,62,56,50,50,52,52,44,48,48,41,62,71,32,68,65,59,41,65,42,64,29,23,90,90,35,68,67,30,48,49,52,48,49,50,55,48,34,60,59,39,54,58,71,71,78,57,66,78,77,70,78,121,68,36,49,76,88,31,43,66,70,57,47,53,32,52,52,46,51,50,32,48,75,72,72,37,73,62,40,33,29,39,59,29,38,62,66,85,75,74,90,50,78,65,74,42,52,39,52,80,78,43,35,29,68,57,40,26,71,75,71,65,39,40,61,68,59,16,48,52,47,46,48,46,49,46,66,76,40,43,63,62,56,49,60,60,55,64,75,50,64,93,81,61,40,75,44,72,44,52,51,38,60,57,48,46,43,24,72,41,62,56,51,40,52,50,53,51,51,43,40,75,72,69,45,70,62,62,46,49,38,38,39,47,45,76,33,63,83,35,45,43,38,34,50,10,45,48,30,44,53,48,12,30,43,53,39,51,68,52,45,53,46,32,32,25,22,62,39,76,79,48,59,66,70,61,48,47,42,56,68,35,63,88,64,42,41,45,52,51,50,33,45,71,69,36,56,78,87,46,28,64,57,47,49,51,54,44,49,48,39,62,70,30,69,64,59,39,65,42,64,29,24,91,91,36,69,67,30,47,49,51,50,50,50,54,49,32,60,56,39,54,59,69,71,77,57,66,77,76,71,77,123

Organism: NCBI:txid157072

pLDDT: mean 86.34, std 12.35, range [32.59, 97.88]

Foldseek 3Di:
DAAPPLCLLVLQALLCVLCVVVVAHEAEAEPQLADDDHPDDHLYYLVVVPHLVCCCVPVVDDSVRSRVVSLVSCLVPVVVVVVSPVVDDPQYHYHYRHDNPLCVQAPNCSVLSVLVVCVVVVAQDEAEYGDEPVLLVPLVSVLVRLVSVVRSCVNNVAQYAYEHEPCVVDDPVSSCCCQDLVNCSSLVVNCVNDDPVCNVVSVVSSVCVVVDVSSGYQYADSVDSVSSVVSVVSRCVRRVRPVPVPPPPPD/DAAPPLCLLVLQALLCVLCVVVVAHEAEAEPQLADDDHPDDHLYYLVVVPHLVCCCVPVVDDSVRSRVVSLVSCLVPVVVVVVSPVVDDPQYHYHYRHDNPLCVQAPNCSVLSVLVVCVVVVAQDEAEYGDEPVLLVPLVSVLVRLVSVVRSCVNNVAQYAYEHEPCVVDDPVSSCCCQDLVNCSSLVVNCVNDPPVCNVVSVVSSCCVVVDVSSGYQYADSVDSVSSVVSVVSRCVRRVRPPPVPPPPPD